Protein AF-0000000084940002 (afdb_homodimer)

Sequence (416 aa):
MPELHRWSTPKKPLNYFAPQYDISVWQDDVSEQLTDDLLNIVLEKEKEGVFDNHQWEHYNVFSWNYKVIDTFKEIIKVSYHEFCKQLDITPQENVSIRGWVYPQKYPMNIGRHTHAMHENSFLSGSLYLTTHLTCTDYDIPYVGEIGFQTKKGKMTLFPSCLPHKVNGIRDFDPDRYVIAWDMITETGMNFFRLKGSENDPLNLVVDLMPELHRWSTPKKPLNYFAPQYDISVWQDDVSEQLTDDLLNIVLEKEKEGVFDNHQWEHYNVFSWNYKVIDTFKEIIKVSYHEFCKQLDITPQENVSIRGWVYPQKYPMNIGRHTHAMHENSFLSGSLYLTTHLTCTDYDIPYVGEIGFQTKKGKMTLFPSCLPHKVNGIRDFDPDRYVIAWDMITETGMNFFRLKGSENDPLNLVVDL

Secondary structure (DSSP, 8-state):
--EEEEEE--S--SSTTS---EEEEEEEE--HHHHHHHHHHHHHHHHTTS--TT--TT--GGGS--HHHHHHHHHHHHHHHHHHHHTT----S-EEEEEEEEEE-TT--EEEE-S--STT--EEEEEESS--S-EEEEEETTTEEEEEE--TTEEEEEETT--EEEPPPPTTSPPEEEEEEEEEEHHHHHHHHHH--TT-GGGG-EE-/--EEEEEE--SPPSSTTS---EEEEEEEE--HHHHHHHHHHHHHHHHTTS--TT--TT--GGGS--HHHHHHHHHHHHHHHHHHHHTT----S-EEEEEEEEEE-TT--EEEE-S--STT--EEEEEESS--S-EEEEEETTTEEEEEE--TTEEEEEETTS-EEEPPPPTTSPPEEEEEEEEEEHHHHHHHHHH--TT-GGGG-EE-

Organism: NCBI:txid444859

Structure (mmCIF, N/CA/C/O backbone):
data_AF-0000000084940002-model_v1
#
loop_
_entity.id
_entity.type
_entity.pdbx_description
1 polymer 'DNA endonuclease V'
#
loop_
_atom_site.group_PDB
_atom_site.id
_atom_site.type_symbol
_atom_site.label_atom_id
_atom_site.label_alt_id
_atom_site.label_comp_id
_atom_site.label_asym_id
_atom_site.label_entity_id
_atom_site.label_seq_id
_atom_site.pdbx_PDB_ins_code
_atom_site.Cartn_x
_atom_site.Cartn_y
_atom_site.Cartn_z
_atom_site.occupancy
_atom_site.B_iso_or_equiv
_atom_site.auth_seq_id
_atom_site.auth_comp_id
_atom_site.auth_asym_id
_atom_site.auth_atom_id
_atom_site.pdbx_PDB_model_num
ATOM 1 N N . MET A 1 1 ? 6.816 -26.562 7.168 1 80.62 1 MET A N 1
ATOM 2 C CA . MET A 1 1 ? 5.457 -26.359 7.668 1 80.62 1 MET A CA 1
ATOM 3 C C . MET A 1 1 ? 4.832 -25.109 7.062 1 80.62 1 MET A C 1
ATOM 5 O O . MET A 1 1 ? 5.523 -24.125 6.82 1 80.62 1 MET A O 1
ATOM 9 N N . PRO A 1 2 ? 3.568 -25.25 6.645 1 92.62 2 PRO A N 1
ATOM 10 C CA . PRO A 1 2 ? 2.877 -24.078 6.082 1 92.62 2 PRO A CA 1
ATOM 11 C C . PRO A 1 2 ? 2.84 -22.906 7.043 1 92.62 2 PRO A C 1
ATOM 13 O O . PRO A 1 2 ? 2.854 -23.094 8.258 1 92.62 2 PRO A O 1
ATOM 16 N N . GLU A 1 3 ? 2.889 -21.75 6.547 1 95.44 3 GLU A N 1
ATOM 17 C CA . GLU A 1 3 ? 2.926 -20.516 7.344 1 95.44 3 GLU A CA 1
ATOM 18 C C . GLU A 1 3 ? 1.943 -19.484 6.809 1 95.44 3 GLU A C 1
ATOM 20 O O . GLU A 1 3 ? 1.935 -19.188 5.609 1 95.44 3 GLU A O 1
ATOM 25 N N . LEU A 1 4 ? 1.123 -19.062 7.734 1 97.69 4 LEU A N 1
ATOM 26 C CA . LEU A 1 4 ? 0.24 -17.938 7.422 1 97.69 4 LEU A CA 1
ATOM 27 C C . LEU A 1 4 ? 0.899 -16.609 7.777 1 97.69 4 LEU A C 1
ATOM 29 O O . LEU A 1 4 ? 1.354 -16.422 8.906 1 97.69 4 LEU A O 1
ATOM 33 N N . HIS A 1 5 ? 1.08 -15.742 6.855 1 97.25 5 HIS A N 1
ATOM 34 C CA . HIS A 1 5 ? 1.474 -14.352 7.074 1 97.25 5 HIS A CA 1
ATOM 35 C C . HIS A 1 5 ? 0.285 -13.414 6.91 1 97.25 5 HIS A C 1
ATOM 37 O O . HIS A 1 5 ? -0.294 -13.32 5.828 1 97.25 5 HIS A O 1
ATOM 43 N N . ARG A 1 6 ? -0.102 -12.789 7.969 1 95.06 6 ARG A N 1
ATOM 44 C CA . ARG A 1 6 ? -1.286 -11.938 7.918 1 95.06 6 ARG A CA 1
ATOM 45 C C . ARG A 1 6 ? -0.981 -10.547 8.461 1 95.06 6 ARG A C 1
ATOM 47 O O . ARG A 1 6 ? -0.351 -10.398 9.508 1 95.06 6 ARG A O 1
ATOM 54 N N . TRP A 1 7 ? -1.345 -9.547 7.715 1 93.31 7 TRP A N 1
ATOM 55 C CA . TRP A 1 7 ? -1.316 -8.141 8.102 1 93.31 7 TRP A CA 1
ATOM 56 C C . TRP A 1 7 ? -2.719 -7.539 8.078 1 93.31 7 TRP A C 1
ATOM 58 O O . TRP A 1 7 ? -3.383 -7.543 7.035 1 93.31 7 TRP A O 1
ATOM 68 N N . SER A 1 8 ? -3.205 -7.121 9.273 1 89.12 8 SER A N 1
ATOM 69 C CA . SER A 1 8 ? -4.578 -6.629 9.297 1 89.12 8 SER A CA 1
ATOM 70 C C . SER A 1 8 ? -4.766 -5.57 10.375 1 89.12 8 SER A C 1
ATOM 72 O O . SER A 1 8 ? -3.945 -5.449 11.289 1 89.12 8 SER A O 1
ATOM 74 N N . THR A 1 9 ? -5.734 -4.699 10.102 1 84 9 THR A N 1
ATOM 75 C CA . THR A 1 9 ? -6.164 -3.773 11.148 1 84 9 THR A CA 1
ATOM 76 C C . THR A 1 9 ? -7.168 -4.441 12.086 1 84 9 THR A C 1
ATOM 78 O O . THR A 1 9 ? -7.91 -5.332 11.672 1 84 9 THR A O 1
ATOM 81 N N . PRO A 1 10 ? -6.871 -4.324 13.43 1 67.62 10 PRO A N 1
ATOM 82 C CA . PRO A 1 10 ? -7.797 -4.984 14.352 1 67.62 10 PRO A CA 1
ATOM 83 C C . PRO A 1 10 ? -9.258 -4.633 14.078 1 67.62 10 PRO A C 1
ATOM 85 O O . PRO A 1 10 ? -10.016 -5.469 13.586 1 67.62 10 PRO A O 1
ATOM 88 N N . LYS A 1 11 ? -9.859 -3.652 14.922 1 65.25 11 LYS A N 1
ATOM 89 C CA . LYS A 1 11 ? -11.242 -3.252 15.164 1 65.25 11 LYS A CA 1
ATOM 90 C C . LYS A 1 11 ? -11.875 -2.691 13.898 1 65.25 11 LYS A C 1
ATOM 92 O O . LYS A 1 11 ? -11.18 -2.355 12.938 1 65.25 11 LYS A O 1
ATOM 97 N N . LYS A 1 12 ? -13.133 -2.639 13.812 1 77.81 12 LYS A N 1
ATOM 98 C CA . LYS A 1 12 ? -13.945 -1.899 12.852 1 77.81 12 LYS A CA 1
ATOM 99 C C . LYS A 1 12 ? -13.578 -0.418 12.844 1 77.81 12 LYS A C 1
ATOM 101 O O . LYS A 1 12 ? -13.43 0.194 13.906 1 77.81 12 LYS A O 1
ATOM 106 N N . PRO A 1 13 ? -13.203 0.033 11.672 1 81.69 13 PRO A N 1
ATOM 107 C CA . PRO A 1 13 ? -12.945 1.475 11.633 1 81.69 13 PRO A CA 1
ATOM 108 C C . PRO A 1 13 ? -14 2.287 12.375 1 81.69 13 PRO A C 1
ATOM 110 O O . PRO A 1 13 ? -15.188 1.956 12.32 1 81.69 13 PRO A O 1
ATOM 113 N N . LEU A 1 14 ? -13.508 3.176 13.164 1 86.19 14 LEU A N 1
ATOM 114 C CA . LEU A 1 14 ? -14.43 3.986 13.953 1 86.19 14 LEU A CA 1
ATOM 115 C C . LEU A 1 14 ? -14.812 5.258 13.203 1 86.19 14 LEU A C 1
ATOM 117 O O . LEU A 1 14 ? -15.711 5.988 13.625 1 86.19 14 LEU A O 1
ATOM 121 N N . ASN A 1 15 ? -14.148 5.555 12.195 1 90.12 15 ASN A N 1
ATOM 122 C CA . ASN A 1 15 ? -14.492 6.656 11.297 1 90.12 15 ASN A CA 1
ATOM 123 C C . ASN A 1 15 ? -14.055 6.363 9.867 1 90.12 15 ASN A C 1
ATOM 125 O O . ASN A 1 15 ? -13.383 5.367 9.609 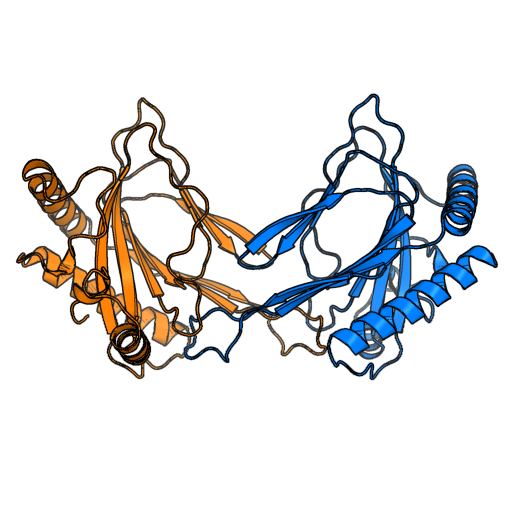1 90.12 15 ASN A O 1
ATOM 129 N N . TYR A 1 16 ? -14.461 7.227 8.93 1 90.62 16 TYR A N 1
ATOM 130 C CA . TYR A 1 16 ? -14.25 7.016 7.5 1 90.62 16 TYR A CA 1
ATOM 131 C C . TYR A 1 16 ? -12.758 6.957 7.172 1 90.62 16 TYR A C 1
ATOM 133 O O . TYR A 1 16 ? -12.344 6.219 6.273 1 90.62 16 TYR A O 1
ATOM 141 N N . PHE A 1 17 ? -11.938 7.684 7.871 1 94 17 PHE A N 1
ATOM 142 C CA . PHE A 1 17 ? -10.547 7.871 7.477 1 94 17 PHE A CA 1
ATOM 143 C C . PHE A 1 17 ? -9.648 6.875 8.188 1 94 17 PHE A C 1
ATOM 145 O O . PHE A 1 17 ? -8.438 6.844 7.949 1 94 17 PHE A O 1
ATOM 152 N N . ALA A 1 18 ? -10.195 6.051 9.062 1 91.75 18 ALA A N 1
ATOM 153 C CA . ALA A 1 18 ? -9.422 5.023 9.75 1 91.75 18 ALA A CA 1
ATOM 154 C C . ALA A 1 18 ? -9.008 3.912 8.781 1 91.75 18 ALA A C 1
ATOM 156 O O . ALA A 1 18 ? -9.719 3.621 7.82 1 91.75 18 ALA A O 1
ATOM 157 N N . PRO A 1 19 ? -7.863 3.334 9.023 1 88.69 19 PRO A N 1
ATOM 158 C CA . PRO A 1 19 ? -7.387 2.291 8.109 1 88.69 19 PRO A CA 1
ATOM 159 C C . PRO A 1 19 ? -8.242 1.025 8.164 1 88.69 19 PRO A C 1
ATOM 161 O O . PRO A 1 19 ? -8.719 0.645 9.234 1 88.69 19 PRO A O 1
ATOM 164 N N . GLN A 1 20 ? -8.438 0.466 7.023 1 86.75 20 GLN A N 1
ATOM 165 C CA . GLN A 1 20 ? -9.078 -0.838 6.926 1 86.75 20 GLN A CA 1
ATOM 166 C C . GLN A 1 20 ? -8.391 -1.717 5.887 1 86.75 20 GLN A C 1
ATOM 168 O O . GLN A 1 20 ? -8.391 -1.396 4.695 1 86.75 20 GLN A O 1
ATOM 173 N N . TYR A 1 21 ? -7.734 -2.797 6.348 1 87.12 21 TYR A N 1
ATOM 174 C CA . TYR A 1 21 ? -7.129 -3.76 5.438 1 87.12 21 TYR A CA 1
ATOM 175 C C . TYR A 1 21 ? -6.965 -5.121 6.109 1 87.12 21 TYR A C 1
ATOM 177 O O . TYR A 1 21 ? -6.938 -5.211 7.34 1 87.12 21 TYR A O 1
ATOM 185 N N . ASP A 1 22 ? -7.02 -6.113 5.367 1 91.5 22 ASP A N 1
ATOM 186 C CA . ASP A 1 22 ? -6.789 -7.496 5.781 1 91.5 22 ASP A CA 1
ATOM 187 C C . ASP A 1 22 ? -6.16 -8.305 4.652 1 91.5 22 ASP A C 1
ATOM 189 O O . ASP A 1 22 ? -6.863 -8.797 3.764 1 91.5 22 ASP A O 1
ATOM 193 N N . ILE A 1 23 ? -4.785 -8.461 4.703 1 94.94 23 ILE A N 1
ATOM 194 C CA . ILE A 1 23 ? -4.051 -9.164 3.654 1 94.94 23 ILE A CA 1
ATOM 195 C C . ILE A 1 23 ? -3.398 -10.414 4.23 1 94.94 23 ILE A C 1
ATOM 197 O O . ILE A 1 23 ? -2.725 -10.359 5.262 1 94.94 23 ILE A O 1
ATOM 201 N N . SER A 1 24 ? -3.646 -11.461 3.568 1 96.69 24 SER A N 1
ATOM 202 C CA . SER A 1 24 ? -3.055 -12.727 4.008 1 96.69 24 SER A CA 1
ATOM 203 C C . SER A 1 24 ? -2.311 -13.414 2.867 1 96.69 24 SER A C 1
ATOM 205 O O . SER A 1 24 ? -2.775 -13.414 1.725 1 96.69 24 SER A O 1
ATOM 207 N N . VAL A 1 25 ? -1.155 -13.938 3.195 1 97.88 25 VAL A N 1
ATOM 208 C CA . VAL A 1 25 ? -0.322 -14.727 2.293 1 97.88 25 VAL A CA 1
ATOM 209 C C . VAL A 1 25 ? -0.011 -16.078 2.928 1 97.88 25 VAL A C 1
ATOM 211 O O . VAL A 1 25 ? 0.253 -16.156 4.129 1 97.88 25 VAL A O 1
ATOM 214 N N . TRP A 1 26 ? -0.082 -17.094 2.123 1 98.31 26 TRP A N 1
ATOM 215 C CA . TRP A 1 26 ? 0.134 -18.453 2.59 1 98.31 26 TRP A CA 1
ATOM 216 C C . TRP A 1 26 ? 1.375 -19.062 1.943 1 98.31 26 TRP A C 1
ATOM 218 O O . TRP A 1 26 ? 1.506 -19.062 0.718 1 98.31 26 TRP A O 1
ATOM 228 N N . GLN A 1 27 ? 2.285 -19.531 2.809 1 97.94 27 GLN A N 1
ATOM 229 C CA . GLN A 1 27 ? 3.457 -20.219 2.285 1 97.94 27 GLN A CA 1
ATOM 230 C C . GLN A 1 27 ? 3.449 -21.688 2.688 1 97.94 27 GLN A C 1
ATOM 232 O O . GLN A 1 27 ? 3.066 -22.031 3.811 1 97.94 27 GLN A O 1
ATOM 237 N N . ASP A 1 28 ? 3.758 -22.438 1.758 1 97.88 28 ASP A N 1
ATOM 238 C CA . ASP A 1 28 ? 3.844 -23.875 1.951 1 97.88 28 ASP A CA 1
ATOM 239 C C . ASP A 1 28 ? 5.086 -24.453 1.27 1 97.88 28 ASP A C 1
ATOM 241 O O . ASP A 1 28 ? 5.777 -23.75 0.537 1 97.88 28 ASP A O 1
ATOM 245 N N . ASP A 1 29 ? 5.387 -25.766 1.611 1 97.56 29 ASP A N 1
ATOM 246 C CA . ASP A 1 29 ? 6.543 -26.438 1.038 1 97.56 29 ASP A CA 1
ATOM 247 C C . ASP A 1 29 ? 6.117 -27.609 0.152 1 97.56 29 ASP A C 1
ATOM 249 O O . ASP A 1 29 ? 5.258 -28.406 0.54 1 97.56 29 ASP A O 1
ATOM 253 N N . VAL A 1 30 ? 6.637 -27.562 -1.012 1 97.94 30 VAL A N 1
ATOM 254 C CA . VAL A 1 30 ? 6.508 -28.703 -1.907 1 97.94 30 VAL A CA 1
ATOM 255 C C . VAL A 1 30 ? 7.781 -29.547 -1.856 1 97.94 30 VAL A C 1
ATOM 257 O O . VAL A 1 30 ? 8.891 -29 -1.764 1 97.94 30 VAL A O 1
ATOM 260 N N . SER A 1 31 ? 7.648 -30.828 -1.935 1 97.56 31 SER A N 1
ATOM 261 C CA . SER A 1 31 ? 8.789 -31.734 -1.766 1 97.56 31 SER A CA 1
ATOM 262 C C . SER A 1 31 ? 9.859 -31.469 -2.818 1 97.56 31 SER A C 1
ATOM 264 O O . SER A 1 31 ? 9.547 -31.062 -3.939 1 97.56 31 SER A O 1
ATOM 266 N N . GLU A 1 32 ? 11.078 -31.797 -2.428 1 97 32 GLU A N 1
ATOM 267 C CA . GLU A 1 32 ? 12.203 -31.625 -3.334 1 97 32 GLU A CA 1
ATOM 268 C C . GLU A 1 32 ? 12.047 -32.5 -4.586 1 97 32 GLU A C 1
ATOM 270 O O . GLU A 1 32 ? 12.305 -32.031 -5.699 1 97 32 GLU A O 1
ATOM 275 N N . GLN A 1 33 ? 11.656 -33.656 -4.387 1 98.06 33 GLN A N 1
ATOM 276 C CA . GLN A 1 33 ? 11.5 -34.562 -5.508 1 98.06 33 GLN A CA 1
ATOM 277 C C . GLN A 1 33 ? 10.469 -34.062 -6.508 1 98.06 33 GLN A C 1
ATOM 279 O O . GLN A 1 33 ? 10.719 -34.031 -7.715 1 98.06 33 GLN A O 1
ATOM 284 N N . LEU A 1 34 ? 9.352 -33.656 -6 1 98.31 34 LEU A N 1
ATOM 285 C CA . LEU A 1 34 ? 8.32 -33.156 -6.887 1 98.31 34 LEU A CA 1
ATOM 286 C C . LEU A 1 34 ? 8.812 -31.906 -7.621 1 98.31 34 LEU A C 1
ATOM 288 O O . LEU A 1 34 ? 8.562 -31.75 -8.812 1 98.31 34 LEU A O 1
ATOM 292 N N . THR A 1 35 ? 9.477 -31.062 -6.918 1 98.5 35 THR A N 1
ATOM 293 C CA . THR A 1 35 ? 9.977 -29.828 -7.512 1 98.5 35 THR A CA 1
ATOM 294 C C . THR A 1 35 ? 11 -30.141 -8.602 1 98.5 35 THR A C 1
ATOM 296 O O . THR A 1 35 ? 11 -29.484 -9.656 1 98.5 35 THR A O 1
ATOM 299 N N . ASP A 1 36 ? 11.797 -31.125 -8.398 1 98.5 36 ASP A N 1
ATOM 300 C CA . ASP A 1 36 ? 12.758 -31.547 -9.406 1 98.5 36 ASP A CA 1
ATOM 301 C C . ASP A 1 36 ? 12.047 -32.094 -10.641 1 98.5 36 ASP A C 1
ATOM 303 O O . ASP A 1 36 ? 12.438 -31.797 -11.773 1 98.5 36 ASP A O 1
ATOM 307 N N . ASP A 1 37 ? 11.086 -32.875 -10.375 1 98.75 37 ASP A N 1
ATOM 308 C CA . ASP A 1 37 ? 10.328 -33.469 -11.484 1 98.75 37 ASP A CA 1
ATOM 309 C C . ASP A 1 37 ? 9.656 -32.375 -12.312 1 98.75 37 ASP A C 1
ATOM 311 O O . ASP A 1 37 ? 9.641 -32.438 -13.539 1 98.75 37 ASP A O 1
ATOM 315 N N . LEU A 1 38 ? 9.109 -31.391 -11.656 1 98.75 38 LEU A N 1
ATOM 316 C CA . LEU A 1 38 ? 8.477 -30.266 -12.344 1 98.75 38 LEU A CA 1
ATOM 317 C C . LEU A 1 38 ? 9.5 -29.5 -13.172 1 98.75 38 LEU A C 1
ATOM 319 O O . LEU A 1 38 ? 9.227 -29.125 -14.32 1 98.75 38 LEU A O 1
ATOM 323 N N . LEU A 1 39 ? 10.641 -29.281 -12.602 1 98.38 39 LEU A N 1
ATOM 324 C CA . LEU A 1 39 ? 11.695 -28.562 -13.32 1 98.38 39 LEU A CA 1
ATOM 325 C C . LEU A 1 39 ? 12.094 -29.312 -14.586 1 98.38 39 LEU A C 1
ATOM 327 O O . LEU A 1 39 ? 12.281 -28.703 -15.641 1 98.38 39 LEU A O 1
ATOM 331 N N . ASN A 1 40 ? 12.203 -30.594 -14.5 1 98.38 40 ASN A N 1
ATOM 332 C CA . ASN A 1 40 ? 12.555 -31.406 -15.664 1 98.38 40 ASN A CA 1
ATOM 333 C C . ASN A 1 40 ? 11.523 -31.25 -16.781 1 98.38 40 ASN A C 1
ATOM 335 O O . ASN A 1 40 ? 11.891 -31.109 -17.953 1 98.38 40 ASN A O 1
ATOM 339 N N . ILE A 1 41 ? 10.305 -31.266 -16.406 1 98.19 41 ILE A N 1
ATOM 340 C CA . ILE A 1 41 ? 9.234 -31.094 -17.391 1 98.19 41 ILE A CA 1
ATOM 341 C C . ILE A 1 41 ? 9.312 -29.703 -18 1 98.19 41 ILE A C 1
ATOM 343 O O . ILE A 1 41 ? 9.195 -29.562 -19.219 1 98.19 41 ILE A O 1
ATOM 347 N N . VAL A 1 42 ? 9.539 -28.688 -17.188 1 97.19 42 VAL A N 1
ATOM 348 C CA . VAL A 1 42 ? 9.625 -27.297 -17.641 1 97.19 42 VAL A CA 1
ATOM 349 C C . VAL A 1 42 ? 10.773 -27.156 -18.641 1 97.19 42 VAL A C 1
ATOM 351 O O . VAL A 1 42 ? 10.609 -26.531 -19.688 1 97.19 42 VAL A O 1
ATOM 354 N N . LEU A 1 43 ? 11.867 -27.781 -18.359 1 96.06 43 LEU A N 1
ATOM 355 C CA . LEU A 1 43 ? 13.031 -27.703 -19.25 1 96.06 43 LEU A CA 1
ATOM 356 C C . LEU A 1 43 ? 12.758 -28.422 -20.562 1 96.06 43 LEU A C 1
ATOM 358 O O . LEU A 1 43 ? 13.18 -27.953 -21.625 1 96.06 43 LEU A O 1
ATOM 362 N N . GLU A 1 44 ? 12.086 -29.484 -20.453 1 96.5 44 GLU A N 1
ATOM 363 C CA . GLU A 1 44 ? 11.68 -30.203 -21.672 1 96.5 44 GLU A CA 1
ATOM 364 C C . GLU A 1 44 ? 10.773 -29.344 -22.547 1 96.5 44 GLU A C 1
ATOM 366 O O . GLU A 1 44 ? 10.984 -29.25 -23.75 1 96.5 44 GLU A O 1
ATOM 371 N N . LYS A 1 45 ? 9.781 -28.719 -21.906 1 95.5 45 LYS A N 1
ATOM 372 C CA . LYS A 1 45 ? 8.828 -27.891 -22.641 1 95.5 45 LYS A CA 1
ATOM 373 C C . LYS A 1 45 ? 9.516 -26.656 -23.203 1 95.5 45 LYS A C 1
ATOM 375 O O . LYS A 1 45 ? 9.141 -26.172 -24.281 1 95.5 45 LYS A O 1
ATOM 380 N N . GLU A 1 46 ? 10.508 -26.156 -22.516 1 93.5 46 GLU A N 1
ATOM 381 C CA . GLU A 1 46 ? 11.289 -25.031 -23.047 1 93.5 46 GLU A CA 1
ATOM 382 C C . GLU A 1 46 ? 12.031 -25.438 -24.312 1 93.5 46 GLU A C 1
ATOM 384 O O . GLU A 1 46 ? 12.039 -24.688 -25.297 1 93.5 46 GLU A O 1
ATOM 389 N N . LYS A 1 47 ? 12.594 -26.562 -24.344 1 93.06 47 LYS A N 1
ATOM 390 C CA . LYS A 1 47 ? 13.312 -27.078 -25.5 1 93.06 47 LYS A CA 1
ATOM 391 C C . LYS A 1 47 ? 12.383 -27.281 -26.688 1 93.06 47 LYS A C 1
ATOM 393 O O . LYS A 1 47 ? 12.773 -27.062 -27.828 1 93.06 47 LYS A O 1
ATOM 398 N N . GLU A 1 48 ? 11.156 -27.625 -26.359 1 92.69 48 GLU A N 1
ATOM 399 C CA . GLU A 1 48 ? 10.156 -27.828 -27.391 1 92.69 48 GLU A CA 1
ATOM 400 C C . GLU A 1 48 ? 9.633 -26.516 -27.938 1 92.69 48 GLU A C 1
ATOM 402 O O . GLU A 1 48 ? 8.891 -26.484 -28.922 1 92.69 48 GLU A O 1
ATOM 407 N N . GLY A 1 49 ? 9.922 -25.438 -27.25 1 90.56 49 GLY A N 1
ATOM 408 C CA . GLY A 1 49 ? 9.492 -24.125 -27.703 1 90.56 49 GLY A CA 1
ATOM 409 C C . GLY A 1 49 ? 8.078 -23.781 -27.297 1 90.56 49 GLY A C 1
ATOM 410 O O . GLY A 1 49 ? 7.41 -22.984 -27.969 1 90.56 49 GLY A O 1
ATOM 411 N N . VAL A 1 50 ? 7.562 -24.438 -26.297 1 88.12 50 VAL A N 1
ATOM 412 C CA . VAL A 1 50 ? 6.203 -24.188 -25.844 1 88.12 50 VAL A CA 1
ATOM 413 C C . VAL A 1 50 ? 6.098 -22.75 -25.297 1 88.12 50 VAL A C 1
ATOM 415 O O . VAL A 1 50 ? 5.051 -22.109 -25.438 1 88.12 50 VAL A O 1
ATOM 418 N N . PHE A 1 51 ? 7.16 -22.25 -24.641 1 86.19 51 PHE A N 1
ATOM 419 C CA . PHE A 1 51 ? 7.227 -20.891 -24.141 1 86.19 51 PHE A CA 1
ATOM 420 C C . PHE A 1 51 ? 8.633 -20.312 -24.312 1 86.19 51 PHE A C 1
ATOM 422 O O . PHE A 1 51 ? 9.586 -21.062 -24.547 1 86.19 51 PHE A O 1
ATOM 429 N N . ASP A 1 52 ? 8.547 -18.969 -24.438 1 77.62 52 ASP A N 1
ATOM 430 C CA . ASP A 1 52 ? 9.797 -18.219 -24.375 1 77.62 52 ASP A CA 1
ATOM 431 C C . ASP A 1 52 ? 9.742 -17.156 -23.297 1 77.62 52 ASP A C 1
ATOM 433 O O . ASP A 1 52 ? 8.867 -17.188 -22.422 1 77.62 52 ASP A O 1
ATOM 437 N N . ASN A 1 53 ? 10.703 -16.297 -23.312 1 69.81 53 ASN A N 1
ATOM 438 C CA . ASN A 1 53 ? 10.883 -15.352 -22.234 1 69.81 53 ASN A CA 1
ATOM 439 C C . ASN A 1 53 ? 9.695 -14.406 -22.109 1 69.81 53 ASN A C 1
ATOM 441 O O . ASN A 1 53 ? 9.5 -13.773 -21.062 1 69.81 53 ASN A O 1
ATOM 445 N N . HIS A 1 54 ? 8.789 -14.523 -23.078 1 68.06 54 HIS A N 1
ATOM 446 C CA . HIS A 1 54 ? 7.758 -13.5 -23.031 1 68.06 54 HIS A CA 1
ATOM 447 C C . HIS A 1 54 ? 6.375 -14.094 -23.266 1 68.06 54 HIS A C 1
ATOM 449 O O . HIS A 1 54 ? 5.367 -13.383 -23.203 1 68.06 54 HIS A O 1
ATOM 455 N N . GLN A 1 55 ? 6.402 -15.367 -23.453 1 72 55 GLN A N 1
ATOM 456 C CA . GLN A 1 55 ? 5.117 -15.93 -23.859 1 72 55 GLN A CA 1
ATOM 457 C C . GLN A 1 55 ? 4.484 -16.719 -22.719 1 72 55 GLN A C 1
ATOM 459 O O . GLN A 1 55 ? 4.898 -17.859 -22.438 1 72 55 GLN A O 1
ATOM 464 N N . TRP A 1 56 ? 3.559 -16.062 -22.062 1 80 56 TRP A N 1
ATOM 465 C CA . TRP A 1 56 ? 2.906 -16.75 -20.953 1 80 56 TRP A CA 1
ATOM 466 C C . TRP A 1 56 ? 1.422 -16.953 -21.234 1 80 56 TRP A C 1
ATOM 468 O O . TRP A 1 56 ? 0.762 -17.75 -20.578 1 80 56 TRP A O 1
ATOM 478 N N . GLU A 1 57 ? 0.967 -16.406 -22.312 1 81.38 57 GLU A N 1
ATOM 479 C CA . GLU A 1 57 ? -0.481 -16.297 -22.453 1 81.38 57 GLU A CA 1
ATOM 480 C C . GLU A 1 57 ? -1.043 -17.438 -23.297 1 81.38 57 GLU A C 1
ATOM 482 O O . GLU A 1 57 ? -2.25 -17.688 -23.281 1 81.38 57 GLU A O 1
ATOM 487 N N . HIS A 1 58 ? -0.185 -18.266 -23.875 1 86.25 58 HIS A N 1
ATOM 488 C CA . HIS A 1 58 ? -0.71 -19.141 -24.922 1 86.25 58 HIS A CA 1
ATOM 489 C C . HIS A 1 58 ? -0.759 -20.594 -24.469 1 86.25 58 HIS A C 1
ATOM 491 O O . HIS A 1 58 ? -0.995 -21.5 -25.266 1 86.25 58 HIS A O 1
ATOM 497 N N . TYR A 1 59 ? -0.505 -20.781 -23.266 1 92.44 59 TYR A N 1
ATOM 498 C CA . TYR A 1 59 ? -0.564 -22.141 -22.75 1 92.44 59 TYR A CA 1
ATOM 499 C C . TYR A 1 59 ? -0.966 -22.141 -21.281 1 92.44 59 TYR A C 1
ATOM 501 O O . TYR A 1 59 ? -1.174 -21.078 -20.688 1 92.44 59 TYR A O 1
ATOM 509 N N . ASN A 1 60 ? -1.165 -23.359 -20.766 1 96.44 60 ASN A N 1
ATOM 510 C CA . ASN A 1 60 ? -1.437 -23.625 -19.359 1 96.44 60 ASN A CA 1
ATOM 511 C C . ASN A 1 60 ? -0.651 -24.828 -18.844 1 96.44 60 ASN A C 1
ATOM 513 O O . ASN A 1 60 ? -0.88 -25.953 -19.297 1 96.44 60 ASN A O 1
ATOM 517 N N . VAL A 1 61 ? 0.215 -24.562 -17.922 1 97.38 61 VAL A N 1
ATOM 518 C CA . VAL A 1 61 ? 1.061 -25.609 -17.375 1 97.38 61 VAL A CA 1
ATOM 519 C C . VAL A 1 61 ? 0.19 -26.75 -16.844 1 97.38 61 VAL A C 1
ATOM 521 O O . VAL A 1 61 ? 0.55 -27.922 -16.953 1 97.38 61 VAL A O 1
ATOM 524 N N . PHE A 1 62 ? -0.953 -26.438 -16.391 1 98.12 62 PHE A N 1
ATOM 525 C CA . PHE A 1 62 ? -1.793 -27.422 -15.719 1 98.12 62 PHE A CA 1
ATOM 526 C C . PHE A 1 62 ? -2.584 -28.25 -16.734 1 98.12 62 PHE A C 1
ATOM 528 O O . PHE A 1 62 ? -3.307 -29.172 -16.344 1 98.12 62 PHE A O 1
ATOM 535 N N . SER A 1 63 ? -2.414 -27.938 -17.969 1 96.31 63 SER A N 1
ATOM 536 C CA . SER A 1 63 ? -3.041 -28.734 -19.016 1 96.31 63 SER A CA 1
ATOM 537 C C . SER A 1 63 ? -2.066 -29.75 -19.594 1 96.31 63 SER A C 1
ATOM 539 O O . SER A 1 63 ? -2.445 -30.562 -20.438 1 96.31 63 SER A O 1
ATOM 541 N N . TRP A 1 64 ? -0.793 -29.625 -19.219 1 96.5 64 TRP A N 1
ATOM 542 C CA . TRP A 1 64 ? 0.179 -30.609 -19.703 1 96.5 64 TRP A CA 1
ATOM 543 C C . TRP A 1 64 ? -0.121 -31.984 -19.125 1 96.5 64 TRP A C 1
ATOM 545 O O . TRP A 1 64 ? -0.398 -32.125 -17.938 1 96.5 64 TRP A O 1
ATOM 555 N N . ASN A 1 65 ? -0.054 -32.969 -19.969 1 95.69 65 ASN A N 1
ATOM 556 C CA . ASN A 1 65 ? -0.473 -34.344 -19.594 1 95.69 65 ASN A CA 1
ATOM 557 C C . ASN A 1 65 ? 0.656 -35.094 -18.922 1 95.69 65 ASN A C 1
ATOM 559 O O . ASN A 1 65 ? 1.208 -36.031 -19.5 1 95.69 65 ASN A O 1
ATOM 563 N N . TYR A 1 66 ? 0.976 -34.75 -17.656 1 97.62 66 TYR A N 1
ATOM 564 C CA . TYR A 1 66 ? 1.943 -35.438 -16.797 1 97.62 66 TYR A CA 1
ATOM 565 C C . TYR A 1 66 ? 1.349 -35.75 -15.43 1 97.62 66 TYR A C 1
ATOM 567 O O . TYR A 1 66 ? 0.666 -34.906 -14.844 1 97.62 66 TYR A O 1
ATOM 575 N N . LYS A 1 67 ? 1.633 -36.906 -14.906 1 98 67 LYS A N 1
ATOM 576 C CA . LYS A 1 67 ? 1.19 -37.25 -13.562 1 98 67 LYS A CA 1
ATOM 577 C C . LYS A 1 67 ? 1.741 -36.281 -12.523 1 98 67 LYS A C 1
ATOM 579 O O . LYS A 1 67 ? 1.062 -35.969 -11.547 1 98 67 LYS A O 1
ATOM 584 N N . VAL A 1 68 ? 2.953 -35.844 -12.719 1 98.31 68 VAL A N 1
ATOM 585 C CA . VAL A 1 68 ? 3.625 -34.906 -11.828 1 98.31 68 VAL A CA 1
ATOM 586 C C . VAL A 1 68 ? 2.818 -33.625 -11.727 1 98.31 68 VAL A C 1
ATOM 588 O O . VAL A 1 68 ? 2.682 -33.031 -10.648 1 98.31 68 VAL A O 1
ATOM 591 N N . ILE A 1 69 ? 2.266 -33.188 -12.836 1 98.31 69 ILE A N 1
ATOM 592 C CA . ILE A 1 69 ? 1.476 -31.953 -12.883 1 98.31 69 ILE A CA 1
ATOM 593 C C . ILE A 1 69 ? 0.16 -32.156 -12.141 1 98.31 69 ILE A C 1
ATOM 595 O O . ILE A 1 69 ? -0.286 -31.266 -11.398 1 98.31 69 ILE A O 1
ATOM 599 N N . ASP A 1 70 ? -0.425 -33.281 -12.281 1 98.06 70 ASP A N 1
ATOM 600 C CA . ASP A 1 70 ? -1.648 -33.625 -11.555 1 98.06 70 ASP A CA 1
ATOM 601 C C . ASP A 1 70 ? -1.405 -33.625 -10.047 1 98.06 70 ASP A C 1
ATOM 603 O O . ASP A 1 70 ? -2.23 -33.094 -9.281 1 98.06 70 ASP A O 1
ATOM 607 N N . THR A 1 71 ? -0.325 -34.188 -9.688 1 98.56 71 THR A N 1
ATOM 608 C CA . THR A 1 71 ? 0.041 -34.219 -8.273 1 98.56 71 THR A CA 1
ATOM 609 C C . THR A 1 71 ? 0.226 -32.812 -7.734 1 98.56 71 THR A C 1
ATOM 611 O O . THR A 1 71 ? -0.236 -32.5 -6.637 1 98.56 71 THR A O 1
ATOM 614 N N . PHE A 1 72 ? 0.91 -32 -8.5 1 98.69 72 PHE A N 1
ATOM 615 C CA . PHE A 1 72 ? 1.146 -30.625 -8.094 1 98.69 72 PHE A CA 1
ATOM 616 C C . PHE A 1 72 ? -0.17 -29.859 -7.957 1 98.69 72 PHE A C 1
ATOM 618 O O . PHE A 1 72 ? -0.374 -29.141 -6.98 1 98.69 72 PHE A O 1
ATOM 625 N N . LYS A 1 73 ? -1.061 -30.031 -8.891 1 98.38 73 LYS A N 1
ATOM 626 C CA . LYS A 1 73 ? -2.379 -29.406 -8.836 1 98.38 73 LYS A CA 1
ATOM 627 C C . LYS A 1 73 ? -3.123 -29.812 -7.562 1 98.38 73 LYS A C 1
ATOM 629 O O . LYS A 1 73 ? -3.773 -28.969 -6.93 1 98.38 73 LYS A O 1
ATOM 634 N N . GLU A 1 74 ? -3.014 -31.047 -7.219 1 98.31 74 GLU A N 1
ATOM 635 C CA . GLU A 1 74 ? -3.646 -31.516 -5.992 1 98.31 74 GLU A CA 1
ATOM 636 C C . GLU A 1 74 ? -3.029 -30.875 -4.762 1 98.31 74 GLU A C 1
ATOM 638 O O . GLU A 1 74 ? -3.734 -30.547 -3.803 1 98.31 74 GLU A O 1
ATOM 643 N N . ILE A 1 75 ? -1.79 -30.703 -4.762 1 98.56 75 ILE A N 1
ATOM 644 C CA . ILE A 1 75 ? -1.105 -30.062 -3.643 1 98.56 75 ILE A CA 1
ATOM 645 C C . ILE A 1 75 ? -1.574 -28.609 -3.51 1 98.56 75 ILE A C 1
ATOM 647 O O . ILE A 1 75 ? -1.805 -28.125 -2.4 1 98.56 75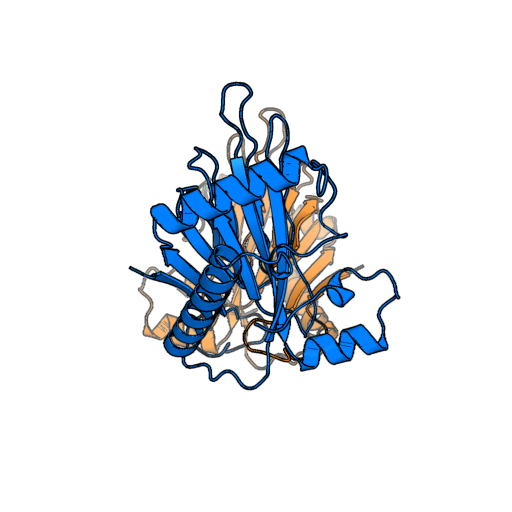 ILE A O 1
ATOM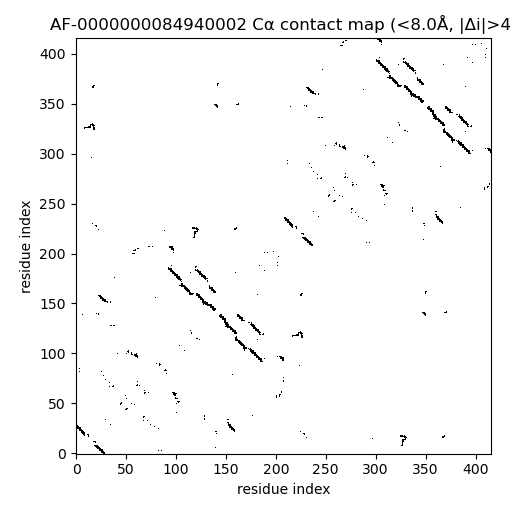 651 N N . ILE A 1 76 ? -1.722 -27.922 -4.66 1 98.69 76 ILE A N 1
ATOM 652 C CA . ILE A 1 76 ? -2.234 -26.562 -4.648 1 98.69 76 ILE A CA 1
ATOM 653 C C . ILE A 1 76 ? -3.635 -26.547 -4.039 1 98.69 76 ILE A C 1
ATOM 655 O O . ILE A 1 76 ? -3.949 -25.672 -3.211 1 98.69 76 ILE A O 1
ATOM 659 N N . LYS A 1 77 ? -4.438 -27.5 -4.391 1 98.19 77 LYS A N 1
ATOM 660 C CA . LYS A 1 77 ? -5.805 -27.594 -3.893 1 98.19 77 LYS A CA 1
ATOM 661 C C . LYS A 1 77 ? -5.828 -27.766 -2.377 1 98.19 77 LYS A C 1
ATOM 663 O O . LYS A 1 77 ? -6.582 -27.094 -1.677 1 98.19 77 LYS A O 1
ATOM 668 N N . VAL A 1 78 ? -5.031 -28.656 -1.945 1 97.88 78 VAL A N 1
ATOM 669 C CA . VAL A 1 78 ? -4.965 -28.922 -0.512 1 97.88 78 VAL A CA 1
ATOM 670 C C . VAL A 1 78 ? -4.477 -27.672 0.223 1 97.88 78 VAL A C 1
ATOM 672 O O . VAL A 1 78 ? -5.055 -27.281 1.24 1 97.88 78 VAL A O 1
ATOM 675 N N . SER A 1 79 ? -3.434 -27.078 -0.288 1 98.19 79 SER A N 1
ATOM 676 C CA . SER A 1 79 ? -2.865 -25.891 0.32 1 98.19 79 SER A CA 1
ATOM 677 C C . SER A 1 79 ? -3.881 -24.75 0.357 1 98.19 79 SER A C 1
ATOM 679 O O . SER A 1 79 ? -3.986 -24.031 1.357 1 98.19 79 SER A O 1
ATOM 681 N N . TYR A 1 80 ? -4.574 -24.609 -0.74 1 97.94 80 TYR A N 1
ATOM 682 C CA . TYR A 1 80 ? -5.633 -23.609 -0.834 1 97.94 80 TYR A CA 1
ATOM 683 C C . TYR A 1 80 ? -6.684 -23.828 0.25 1 97.94 80 TYR A C 1
ATOM 685 O O . TYR A 1 80 ? -7.086 -22.875 0.929 1 97.94 80 TYR A O 1
ATOM 693 N N . HIS A 1 81 ? -7.105 -25.016 0.46 1 97.44 81 HIS A N 1
ATOM 694 C CA . HIS A 1 81 ? -8.125 -25.312 1.456 1 97.44 81 HIS A CA 1
ATOM 695 C C . HIS A 1 81 ? -7.602 -25.094 2.869 1 97.44 81 HIS A C 1
ATOM 697 O O . HIS A 1 81 ? -8.336 -24.625 3.74 1 97.44 81 HIS A O 1
ATOM 703 N N . GLU A 1 82 ? -6.387 -25.438 3.123 1 97.62 82 GLU A N 1
ATOM 704 C CA . GLU A 1 82 ? -5.781 -25.188 4.426 1 97.62 82 GLU A CA 1
ATOM 705 C C . GLU A 1 82 ? -5.684 -23.688 4.703 1 97.62 82 GLU A C 1
ATOM 707 O O . GLU A 1 82 ? -5.93 -23.234 5.828 1 97.62 82 GLU A O 1
ATOM 712 N N . PHE A 1 83 ? -5.258 -22.984 3.674 1 98.25 83 PHE A N 1
ATOM 713 C CA . PHE A 1 83 ? -5.191 -21.531 3.775 1 98.25 83 PHE A CA 1
ATOM 714 C C . PHE A 1 83 ? -6.547 -20.953 4.168 1 98.25 83 PHE A C 1
ATOM 716 O O . PHE A 1 83 ? -6.645 -20.172 5.125 1 98.25 83 PHE A O 1
ATOM 723 N N . CYS A 1 84 ? -7.602 -21.375 3.5 1 97.56 84 CYS A N 1
ATOM 724 C CA . CYS A 1 84 ? -8.953 -20.906 3.791 1 97.56 84 CYS A CA 1
ATOM 725 C C . CYS A 1 84 ? -9.367 -21.297 5.207 1 97.56 84 CYS A C 1
ATOM 727 O O . CYS A 1 84 ? -9.969 -20.484 5.922 1 97.56 84 CYS A O 1
ATOM 729 N N . LYS A 1 85 ? -9.062 -22.5 5.559 1 97.06 85 LYS A N 1
ATOM 730 C CA . LYS A 1 85 ? -9.391 -22.969 6.902 1 97.06 85 LYS A CA 1
ATOM 731 C C . LYS A 1 85 ? -8.742 -22.094 7.965 1 97.06 85 LYS A C 1
ATOM 733 O O . LYS A 1 85 ? -9.391 -21.719 8.945 1 97.06 85 LYS A O 1
ATOM 738 N N . GLN A 1 86 ? -7.484 -21.734 7.758 1 96.75 86 GLN A N 1
ATOM 739 C CA . GLN A 1 86 ? -6.754 -20.906 8.711 1 96.75 86 GLN A CA 1
ATOM 740 C C . GLN A 1 86 ? -7.375 -19.516 8.805 1 96.75 86 GLN A C 1
ATOM 742 O O . GLN A 1 86 ? -7.293 -18.859 9.852 1 96.75 86 GLN A O 1
ATOM 747 N N . LEU A 1 87 ? -7.988 -19.062 7.73 1 96 87 LEU A N 1
ATOM 748 C CA . LEU A 1 87 ? -8.602 -17.734 7.691 1 96 87 LEU A CA 1
ATOM 749 C C . LEU A 1 87 ? -10.078 -17.812 8.078 1 96 87 LEU A C 1
ATOM 751 O O . LEU A 1 87 ? -10.789 -16.812 8.047 1 96 87 LEU A O 1
ATOM 755 N N . ASP A 1 88 ? -10.562 -18.984 8.398 1 95.25 88 ASP A N 1
ATOM 756 C CA . ASP A 1 88 ? -11.961 -19.234 8.727 1 95.25 88 ASP A CA 1
ATOM 757 C C . ASP A 1 88 ? -12.875 -18.828 7.578 1 95.25 88 ASP A C 1
ATOM 759 O O . ASP A 1 88 ? -13.891 -18.172 7.789 1 95.25 88 ASP A O 1
ATOM 763 N N . ILE A 1 89 ? -12.398 -19.141 6.387 1 94 89 ILE A N 1
ATOM 764 C CA . ILE A 1 89 ? -13.164 -18.922 5.16 1 94 89 ILE A CA 1
ATOM 765 C C . ILE A 1 89 ? -13.641 -20.266 4.613 1 94 89 ILE A C 1
ATOM 767 O O . ILE A 1 89 ? -12.867 -21.234 4.547 1 94 89 ILE A O 1
ATOM 771 N N . THR A 1 90 ? -14.859 -20.281 4.195 1 92.56 90 THR A N 1
ATOM 772 C CA . THR A 1 90 ? -15.391 -21.484 3.559 1 92.56 90 THR A CA 1
ATOM 773 C C . THR A 1 90 ? -15.453 -21.297 2.045 1 92.56 90 THR A C 1
ATOM 775 O O . THR A 1 90 ? -16.203 -20.469 1.546 1 92.56 90 THR A O 1
ATOM 778 N N . PRO A 1 91 ? -14.648 -22.094 1.373 1 90.5 91 PRO A N 1
ATOM 779 C CA . PRO A 1 91 ? -14.781 -22.016 -0.084 1 90.5 91 PRO A CA 1
ATOM 780 C C . PRO A 1 91 ? -16.203 -22.328 -0.567 1 90.5 91 PRO A C 1
ATOM 782 O O . PRO A 1 91 ? -16.797 -23.312 -0.152 1 90.5 91 PRO A O 1
ATOM 785 N N . GLN A 1 92 ? -16.719 -21.469 -1.433 1 85.25 92 GLN A N 1
ATOM 786 C CA . GLN A 1 92 ? -18.125 -21.609 -1.798 1 85.25 92 GLN A CA 1
ATOM 787 C C . GLN A 1 92 ? -18.266 -21.953 -3.277 1 85.25 92 GLN A C 1
ATOM 789 O O . GLN A 1 92 ? -19.344 -22.359 -3.721 1 85.25 92 GLN A O 1
ATOM 794 N N . GLU A 1 93 ? -17.281 -21.766 -4.012 1 92.81 93 GLU A N 1
ATOM 795 C CA . GLU A 1 93 ? -17.391 -21.938 -5.457 1 92.81 93 GLU A CA 1
ATOM 796 C C . GLU A 1 93 ? -16.234 -22.781 -5.996 1 92.81 93 GLU A C 1
ATOM 798 O O . GLU A 1 93 ? -15.188 -22.906 -5.348 1 92.81 93 GLU A O 1
ATOM 803 N N . ASN A 1 94 ? -16.516 -23.391 -7.18 1 94.81 94 ASN A N 1
ATOM 804 C CA . ASN A 1 94 ? -15.422 -24.047 -7.895 1 94.81 94 ASN A CA 1
ATOM 805 C C . ASN A 1 94 ? -14.352 -23.031 -8.328 1 94.81 94 ASN A C 1
ATOM 807 O O . ASN A 1 94 ? -14.656 -21.859 -8.562 1 94.81 94 ASN A O 1
ATOM 811 N N . VAL A 1 95 ? -13.156 -23.578 -8.352 1 97.44 95 VAL A N 1
ATOM 812 C CA . VAL A 1 95 ? -12.031 -22.719 -8.711 1 97.44 95 VAL A CA 1
ATOM 813 C C . VAL A 1 95 ? -11.328 -23.266 -9.945 1 97.44 95 VAL A C 1
ATOM 815 O O . VAL A 1 95 ? -11.109 -24.469 -10.055 1 97.44 95 VAL A O 1
ATOM 818 N N . SER A 1 96 ? -11.078 -22.375 -10.906 1 97.12 96 SER A N 1
ATOM 819 C CA . SER A 1 96 ? -10.258 -22.688 -12.07 1 97.12 96 SER A CA 1
ATOM 820 C C . SER A 1 96 ? -8.828 -22.203 -11.891 1 97.12 96 SER A C 1
ATOM 822 O O . SER A 1 96 ? -8.57 -21.312 -11.07 1 97.12 96 SER A O 1
ATOM 824 N N . ILE A 1 97 ? -7.93 -22.828 -12.672 1 98.06 97 ILE A N 1
ATOM 825 C CA . ILE A 1 97 ? -6.523 -22.484 -12.492 1 98.06 97 ILE A CA 1
ATOM 826 C C . ILE A 1 97 ? -5.84 -22.391 -13.852 1 98.06 97 ILE A C 1
ATOM 828 O O . ILE A 1 97 ? -6.121 -23.188 -14.75 1 98.06 97 ILE A O 1
ATOM 832 N N . ARG A 1 98 ? -5.035 -21.391 -14 1 96.81 98 ARG A N 1
ATOM 833 C CA . ARG A 1 98 ? -4.168 -21.188 -15.156 1 96.81 98 ARG A CA 1
ATOM 834 C C . ARG A 1 98 ? -2.75 -20.844 -14.719 1 96.81 98 ARG A C 1
ATOM 836 O O . ARG A 1 98 ? -2.549 -19.891 -13.953 1 96.81 98 ARG A O 1
ATOM 843 N N . GLY A 1 99 ? -1.811 -21.562 -15.258 1 97.06 99 GLY A N 1
ATOM 844 C CA . GLY A 1 99 ? -0.436 -21.359 -14.836 1 97.06 99 GLY A CA 1
ATOM 845 C C . GLY A 1 99 ? 0.528 -21.203 -16 1 97.06 99 GLY A C 1
ATOM 846 O O . GLY A 1 99 ? 0.217 -21.609 -17.125 1 97.06 99 GLY A O 1
ATOM 847 N N . TRP A 1 100 ? 1.688 -20.641 -15.719 1 97 100 TRP A N 1
ATOM 848 C CA . TRP A 1 100 ? 2.74 -20.422 -16.703 1 97 100 TRP A CA 1
ATOM 849 C C . TRP A 1 100 ? 4.117 -20.5 -16.062 1 97 100 TRP A C 1
ATOM 851 O O . TRP A 1 100 ? 4.234 -20.531 -14.828 1 97 100 TRP A O 1
ATOM 861 N N . VAL A 1 101 ? 5.09 -20.625 -16.938 1 96.19 101 VAL A N 1
ATOM 862 C CA . VAL A 1 101 ? 6.477 -20.641 -16.469 1 96.19 101 VAL A CA 1
ATOM 863 C C . VAL A 1 101 ? 7.109 -19.266 -16.672 1 96.19 101 VAL A C 1
ATOM 865 O O . VAL A 1 101 ? 6.91 -18.625 -17.703 1 96.19 101 VAL A O 1
ATOM 868 N N . TYR A 1 102 ? 7.789 -18.828 -15.664 1 93.38 102 TYR A N 1
ATOM 869 C CA . TYR A 1 102 ? 8.656 -17.656 -15.797 1 93.38 102 TYR A CA 1
ATOM 870 C C . TYR A 1 102 ? 10.125 -18.062 -15.727 1 93.38 102 TYR A C 1
ATOM 872 O O . TYR A 1 102 ? 10.672 -18.281 -14.641 1 93.38 102 TYR A O 1
ATOM 880 N N . PRO A 1 103 ? 10.734 -18.172 -16.891 1 92.75 103 PRO A N 1
ATOM 881 C CA . PRO A 1 103 ? 12.164 -18.5 -16.953 1 92.75 103 PRO A CA 1
ATOM 882 C C . PRO A 1 103 ? 13.062 -17.281 -16.859 1 92.75 103 PRO A C 1
ATOM 884 O O . PRO A 1 103 ? 13.609 -16.828 -17.859 1 92.75 103 PRO A O 1
ATOM 887 N N . GLN A 1 104 ? 13.289 -16.781 -15.664 1 89.25 104 GLN A N 1
ATOM 888 C CA . GLN A 1 104 ? 14.023 -15.539 -15.469 1 89.25 104 GLN A CA 1
ATOM 889 C C . GLN A 1 104 ? 15.516 -15.742 -15.727 1 89.25 104 GLN A C 1
ATOM 891 O O . GLN A 1 104 ? 16.188 -16.484 -15 1 89.25 104 GLN A O 1
ATOM 896 N N . LYS A 1 105 ? 15.883 -15.078 -16.781 1 88.88 105 LYS A N 1
ATOM 897 C CA . LYS A 1 105 ? 17.297 -15.047 -17.172 1 88.88 105 LYS A CA 1
ATOM 898 C C . LYS A 1 105 ? 17.828 -13.617 -17.188 1 88.88 105 LYS A C 1
ATOM 900 O O . LYS A 1 105 ? 17.062 -12.664 -17.328 1 88.88 105 LYS A O 1
ATOM 905 N N . TYR A 1 106 ? 19.141 -13.555 -17 1 86 106 TYR A N 1
ATOM 906 C CA . TYR A 1 106 ? 19.719 -12.227 -17.125 1 86 106 TYR A CA 1
ATOM 907 C C . TYR A 1 106 ? 19.438 -11.641 -18.5 1 86 106 TYR A C 1
ATOM 909 O O . TYR A 1 106 ? 19.562 -12.336 -19.516 1 86 106 TYR A O 1
ATOM 917 N N . PRO A 1 107 ? 19.094 -10.391 -18.406 1 85 107 PRO A N 1
ATOM 918 C CA . PRO A 1 107 ? 18.891 -9.383 -17.359 1 85 107 PRO A CA 1
ATOM 919 C C . PRO A 1 107 ? 17.422 -9.188 -17 1 85 107 PRO A C 1
ATOM 921 O O . PRO A 1 107 ? 17 -8.078 -16.672 1 85 107 PRO A O 1
ATOM 924 N N . MET A 1 108 ? 16.703 -10.273 -17.156 1 83 108 MET A N 1
ATOM 925 C CA . MET A 1 108 ? 15.258 -10.18 -16.969 1 83 108 MET A CA 1
ATOM 926 C C . MET A 1 108 ? 14.922 -9.742 -15.555 1 83 108 MET A C 1
ATOM 928 O O . MET A 1 108 ? 15.586 -10.148 -14.594 1 83 108 MET A O 1
ATOM 932 N N . ASN A 1 109 ? 13.938 -8.852 -15.406 1 82.69 109 ASN A N 1
ATOM 933 C CA . ASN A 1 109 ? 13.305 -8.453 -14.156 1 82.69 109 ASN A CA 1
ATOM 934 C C . ASN A 1 109 ? 11.805 -8.242 -14.328 1 82.69 109 ASN A C 1
ATOM 936 O O . ASN A 1 109 ? 11.32 -8.078 -15.445 1 82.69 109 ASN A O 1
ATOM 940 N N . ILE A 1 110 ? 11.125 -8.461 -13.266 1 86.38 110 ILE A N 1
ATOM 941 C CA . ILE A 1 110 ? 9.703 -8.133 -13.273 1 86.38 110 ILE A CA 1
ATOM 942 C C . ILE A 1 110 ? 9.43 -6.996 -12.289 1 86.38 110 ILE A C 1
ATOM 944 O O . ILE A 1 110 ? 9.594 -7.164 -11.078 1 86.38 110 ILE A O 1
ATOM 948 N N . GLY A 1 111 ? 9.125 -5.91 -12.836 1 91.5 111 GLY A N 1
ATOM 949 C CA . GLY A 1 111 ? 8.797 -4.773 -11.992 1 91.5 111 GLY A CA 1
ATOM 950 C C . GLY A 1 111 ? 7.48 -4.945 -11.258 1 91.5 111 GLY A C 1
ATOM 951 O O . GLY A 1 111 ? 6.836 -5.992 -11.359 1 91.5 111 GLY A O 1
ATOM 952 N N . ARG A 1 112 ? 7.148 -3.961 -10.5 1 93.5 112 ARG A N 1
ATOM 953 C CA . ARG A 1 112 ? 5.918 -3.971 -9.719 1 93.5 112 ARG A CA 1
ATOM 954 C C . ARG A 1 112 ? 4.707 -4.246 -10.602 1 93.5 112 ARG A C 1
ATOM 956 O O . ARG A 1 112 ? 4.504 -3.572 -11.609 1 93.5 112 ARG A O 1
ATOM 963 N N . HIS A 1 113 ? 3.896 -5.277 -10.188 1 94.38 113 HIS A N 1
ATOM 964 C CA . HIS A 1 113 ? 2.707 -5.637 -10.953 1 94.38 113 HIS A CA 1
ATOM 965 C C . HIS A 1 113 ? 1.699 -6.383 -10.078 1 94.38 113 HIS A C 1
ATOM 967 O O . HIS A 1 113 ? 2.002 -6.742 -8.938 1 94.38 113 HIS A O 1
ATOM 973 N N . THR A 1 114 ? 0.46 -6.547 -10.625 1 95.31 114 THR A N 1
ATOM 974 C CA . THR A 1 114 ? -0.582 -7.387 -10.039 1 95.31 114 THR A CA 1
ATOM 975 C C . THR A 1 114 ? -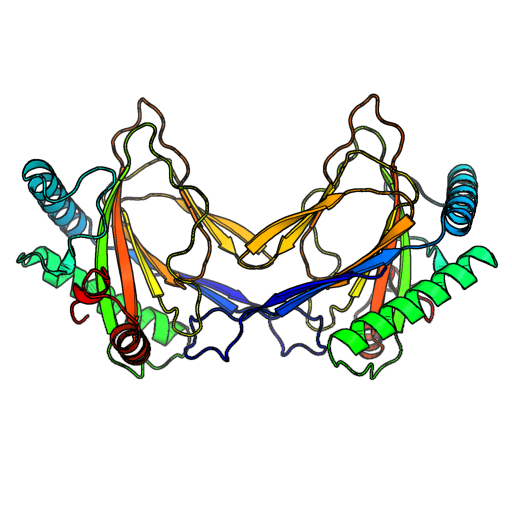1.085 -8.406 -11.062 1 95.31 114 THR A C 1
ATOM 977 O O . THR A 1 114 ? -0.876 -8.242 -12.266 1 95.31 114 THR A O 1
ATOM 980 N N . HIS A 1 115 ? -1.612 -9.469 -10.523 1 95.12 115 HIS A N 1
ATOM 981 C CA . HIS A 1 115 ? -2.207 -10.438 -11.43 1 95.12 115 HIS A CA 1
ATOM 982 C C . HIS A 1 115 ? -3.627 -10.039 -11.812 1 95.12 115 HIS A C 1
ATOM 984 O O . HIS A 1 115 ? -4.078 -10.328 -12.922 1 95.12 115 HIS A O 1
ATOM 990 N N . ALA A 1 116 ? -4.293 -9.453 -10.93 1 91.12 116 ALA A N 1
ATOM 991 C CA . ALA A 1 116 ? -5.66 -8.984 -11.156 1 91.12 116 ALA A CA 1
ATOM 992 C C . ALA A 1 116 ? -6.023 -7.859 -10.195 1 91.12 116 ALA A C 1
ATOM 994 O O . ALA A 1 116 ? -5.547 -7.824 -9.055 1 91.12 116 ALA A O 1
ATOM 995 N N . MET A 1 117 ? -6.926 -6.992 -10.742 1 89.75 117 MET A N 1
ATOM 996 C CA . MET A 1 117 ? -7.414 -5.887 -9.922 1 89.75 117 MET A CA 1
ATOM 997 C C . MET A 1 117 ? -8.875 -5.586 -10.234 1 89.75 117 MET A C 1
ATOM 999 O O . MET A 1 117 ? -9.172 -4.652 -10.977 1 89.75 117 MET A O 1
ATOM 1003 N N . HIS A 1 118 ? -9.703 -6.297 -9.719 1 87.88 118 HIS A N 1
ATOM 1004 C CA . HIS A 1 118 ? -11.141 -6.133 -9.891 1 87.88 118 HIS A CA 1
ATOM 1005 C C . HIS A 1 118 ? -11.914 -6.906 -8.82 1 87.88 118 HIS A C 1
ATOM 1007 O O . HIS A 1 118 ? -11.312 -7.637 -8.023 1 87.88 118 HIS A O 1
ATOM 1013 N N . GLU A 1 119 ? -13.172 -6.789 -8.742 1 89.12 119 GLU A N 1
ATOM 1014 C CA . GLU A 1 119 ? -14.008 -7.301 -7.656 1 89.12 119 GLU A CA 1
ATOM 1015 C C . GLU A 1 119 ? -13.992 -8.828 -7.617 1 89.12 119 GLU A C 1
ATOM 1017 O O . GLU A 1 119 ? -14.336 -9.43 -6.602 1 89.12 119 GLU A O 1
ATOM 1022 N N . ASN A 1 120 ? -13.531 -9.422 -8.727 1 90.38 120 ASN A N 1
ATOM 1023 C CA . ASN A 1 120 ? -13.484 -10.883 -8.789 1 90.38 120 ASN A CA 1
ATOM 1024 C C . ASN A 1 120 ? -12.078 -11.414 -8.531 1 90.38 120 ASN A C 1
ATOM 1026 O O . ASN A 1 120 ? -11.852 -12.625 -8.562 1 90.38 120 ASN A O 1
ATOM 1030 N N . SER A 1 121 ? -11.156 -10.508 -8.289 1 93.31 121 SER A N 1
ATOM 1031 C CA . SER A 1 121 ? -9.805 -10.961 -7.988 1 93.31 121 SER A CA 1
ATOM 1032 C C . SER A 1 121 ? -9.805 -11.953 -6.828 1 93.31 121 SER A C 1
ATOM 1034 O O . SER A 1 121 ? -10.531 -11.781 -5.852 1 93.31 121 SER A O 1
ATOM 1036 N N . PHE A 1 122 ? -9.016 -12.977 -7.023 1 96.56 122 PHE A N 1
ATOM 1037 C CA . PHE A 1 122 ? -9.039 -14.07 -6.059 1 96.56 122 PHE A CA 1
ATOM 1038 C C . PHE A 1 122 ? -7.629 -14.398 -5.586 1 96.56 122 PHE A C 1
ATOM 1040 O O . PHE A 1 122 ? -6.977 -13.586 -4.934 1 96.56 122 PHE A O 1
ATOM 1047 N N . LEU A 1 123 ? -7.137 -15.539 -5.918 1 98.25 123 LEU A N 1
ATOM 1048 C CA . LEU A 1 123 ? -5.805 -15.93 -5.465 1 98.25 123 LEU A CA 1
ATOM 1049 C C . LEU A 1 123 ? -4.887 -16.203 -6.652 1 98.25 123 LEU A C 1
ATOM 1051 O O . LEU A 1 123 ? -5.352 -16.609 -7.719 1 98.25 123 LEU A O 1
ATOM 1055 N N . SER A 1 124 ? -3.686 -15.922 -6.457 1 98.56 124 SER A N 1
ATOM 1056 C CA . SER A 1 124 ? -2.594 -16.375 -7.316 1 98.56 124 SER A CA 1
ATOM 1057 C C . SER A 1 124 ? -1.525 -17.109 -6.516 1 98.56 124 SER A C 1
ATOM 1059 O O . SER A 1 124 ? -1.591 -17.172 -5.289 1 98.56 124 SER A O 1
ATOM 1061 N N . GLY A 1 125 ? -0.605 -17.672 -7.246 1 98.56 125 GLY A N 1
ATOM 1062 C CA . GLY A 1 125 ? 0.466 -18.359 -6.547 1 98.56 125 GLY A CA 1
ATOM 1063 C C . GLY A 1 125 ? 1.71 -18.547 -7.398 1 98.56 125 GLY A C 1
ATOM 1064 O O . GLY A 1 125 ? 1.715 -18.219 -8.586 1 98.56 125 GLY A O 1
ATOM 1065 N N . SER A 1 126 ? 2.727 -19.016 -6.719 1 98.31 126 SER A N 1
ATOM 1066 C CA . SER A 1 126 ? 3.986 -19.328 -7.379 1 98.31 126 SER A CA 1
ATOM 1067 C C . SER A 1 126 ? 4.73 -20.438 -6.645 1 98.31 126 SER A C 1
ATOM 1069 O O . SER A 1 126 ? 4.555 -20.625 -5.438 1 98.31 126 SER A O 1
ATOM 1071 N N . LEU A 1 127 ? 5.441 -21.141 -7.367 1 98.56 127 LEU A N 1
ATOM 1072 C CA . LEU A 1 127 ? 6.367 -22.156 -6.871 1 98.56 127 LEU A CA 1
ATOM 1073 C C . LEU A 1 127 ? 7.762 -21.953 -7.457 1 98.56 127 LEU A C 1
ATOM 1075 O O . LEU A 1 127 ? 7.926 -21.922 -8.68 1 98.56 127 LEU A O 1
ATOM 1079 N N . TYR A 1 128 ? 8.703 -21.875 -6.559 1 97.81 128 TYR A N 1
ATOM 1080 C CA . TYR A 1 128 ? 10.086 -21.766 -7.02 1 97.81 128 TYR A CA 1
ATOM 1081 C C . TYR A 1 128 ? 10.664 -23.141 -7.352 1 97.81 128 TYR A C 1
ATOM 1083 O O . TYR A 1 128 ? 10.719 -24.016 -6.488 1 97.81 128 TYR A O 1
ATOM 1091 N N . LEU A 1 129 ? 11.133 -23.219 -8.57 1 98.12 129 LEU A N 1
ATOM 1092 C CA . LEU A 1 129 ? 11.711 -24.484 -9 1 98.12 129 LEU A CA 1
ATOM 1093 C C . LEU A 1 129 ? 13.219 -24.516 -8.766 1 98.12 129 LEU A C 1
ATOM 1095 O O . LEU A 1 129 ? 13.836 -25.578 -8.789 1 98.12 129 LEU A O 1
ATOM 1099 N N . THR A 1 130 ? 13.766 -23.344 -8.609 1 96.06 130 THR A N 1
ATOM 1100 C CA . THR A 1 130 ? 15.188 -23.188 -8.32 1 96.06 130 THR A CA 1
ATOM 1101 C C . THR A 1 130 ? 15.391 -22.25 -7.133 1 96.06 130 THR A C 1
ATOM 1103 O O . THR A 1 130 ? 14.492 -21.484 -6.777 1 96.06 130 THR A O 1
ATOM 1106 N N . THR A 1 131 ? 16.547 -22.438 -6.488 1 92.81 131 THR A N 1
ATOM 1107 C CA . THR A 1 131 ? 16.953 -21.5 -5.453 1 92.81 131 THR A CA 1
ATOM 1108 C C . THR A 1 131 ? 17.75 -20.344 -6.047 1 92.81 131 THR A C 1
ATOM 1110 O O . THR A 1 131 ? 18.594 -20.562 -6.922 1 92.81 131 THR A O 1
ATOM 1113 N N . HIS A 1 132 ? 17.406 -19.234 -5.578 1 90.44 132 HIS A N 1
ATOM 1114 C CA . HIS A 1 132 ? 18.078 -18.031 -6.055 1 90.44 132 HIS A CA 1
ATOM 1115 C C . HIS A 1 132 ? 18.219 -17 -4.941 1 90.44 132 HIS A C 1
ATOM 1117 O O . HIS A 1 132 ? 17.547 -17.094 -3.91 1 90.44 132 HIS A O 1
ATOM 1123 N N . LEU A 1 133 ? 19.078 -15.984 -5.207 1 86.44 133 LEU A N 1
ATOM 1124 C CA . LEU A 1 133 ? 19.281 -14.922 -4.227 1 86.44 133 LEU A CA 1
ATOM 1125 C C . LEU A 1 133 ? 18.219 -13.844 -4.363 1 86.44 133 LEU A C 1
ATOM 1127 O O . LEU A 1 133 ? 18.062 -13 -3.479 1 86.44 133 LEU A O 1
ATOM 1131 N N . THR A 1 134 ? 17.469 -13.938 -5.352 1 87.5 134 THR A N 1
ATOM 1132 C CA . THR A 1 134 ? 16.406 -12.961 -5.57 1 87.5 134 THR A CA 1
ATOM 1133 C C . THR A 1 134 ? 15.32 -13.102 -4.508 1 87.5 134 THR A C 1
ATOM 1135 O O . THR A 1 134 ? 15.281 -14.094 -3.775 1 87.5 134 THR A O 1
ATOM 1138 N N . CYS A 1 135 ? 14.516 -12.062 -4.406 1 91.75 135 CYS A N 1
ATOM 1139 C CA . CYS A 1 135 ? 13.344 -12.039 -3.539 1 91.75 135 CYS A CA 1
ATOM 1140 C C . CYS A 1 135 ? 12.109 -11.586 -4.309 1 91.75 135 CYS A C 1
ATOM 1142 O O . CYS A 1 135 ? 12.219 -10.859 -5.297 1 91.75 135 CYS A O 1
ATOM 1144 N N . THR A 1 136 ? 11.047 -12.195 -3.939 1 94.88 136 THR A N 1
ATOM 1145 C CA . THR A 1 136 ? 9.773 -11.602 -4.32 1 94.88 136 THR A CA 1
ATOM 1146 C C . THR A 1 136 ? 9.281 -10.641 -3.242 1 94.88 136 THR A C 1
ATOM 1148 O O . THR A 1 136 ? 9.023 -11.055 -2.107 1 94.88 136 THR A O 1
ATOM 1151 N N . ASP A 1 137 ? 9.18 -9.414 -3.6 1 95.81 137 ASP A N 1
ATOM 1152 C CA . ASP A 1 137 ? 8.734 -8.391 -2.662 1 95.81 137 ASP A CA 1
ATOM 1153 C C . ASP A 1 137 ? 7.246 -8.094 -2.84 1 95.81 137 ASP A C 1
ATOM 1155 O O . ASP A 1 137 ? 6.82 -7.633 -3.902 1 95.81 137 ASP A O 1
ATOM 1159 N N . TYR A 1 138 ? 6.48 -8.391 -1.79 1 97.06 138 TYR A N 1
ATOM 1160 C CA . TYR A 1 138 ? 5.062 -8.031 -1.783 1 97.06 138 TYR A CA 1
ATOM 1161 C C . TYR A 1 138 ? 4.848 -6.668 -1.144 1 97.06 138 TYR A C 1
ATOM 1163 O O . TYR A 1 138 ? 5.359 -6.398 -0.056 1 97.06 138 TYR A O 1
ATOM 1171 N N . ASP A 1 139 ? 4.16 -5.824 -1.824 1 95.31 139 ASP A N 1
ATOM 1172 C CA . ASP A 1 139 ? 3.84 -4.492 -1.313 1 95.31 139 ASP A CA 1
ATOM 1173 C C . ASP A 1 139 ? 2.551 -4.516 -0.493 1 95.31 139 ASP A C 1
ATOM 1175 O O . ASP A 1 139 ? 1.463 -4.297 -1.03 1 95.31 139 ASP A O 1
ATOM 1179 N N . ILE A 1 140 ? 2.662 -4.719 0.831 1 94.62 140 ILE A N 1
ATOM 1180 C CA . ILE A 1 140 ? 1.522 -4.859 1.73 1 94.62 140 ILE A CA 1
ATOM 1181 C C . ILE A 1 140 ? 0.933 -3.484 2.035 1 94.62 140 ILE A C 1
ATOM 1183 O O . ILE A 1 140 ? 1.646 -2.578 2.475 1 94.62 140 ILE A O 1
ATOM 1187 N N . PRO A 1 141 ? -0.355 -3.375 1.805 1 89.94 141 PRO A N 1
ATOM 1188 C CA . PRO A 1 141 ? -1.004 -2.088 2.068 1 89.94 141 PRO A CA 1
ATOM 1189 C C . PRO A 1 141 ? -0.683 -1.538 3.455 1 89.94 141 PRO A C 1
ATOM 1191 O O . PRO A 1 141 ? -0.81 -2.254 4.453 1 89.94 141 PRO A O 1
ATOM 1194 N N . TYR A 1 142 ? -0.215 -0.297 3.543 1 89.5 142 TYR A N 1
ATOM 1195 C CA . TYR A 1 142 ? 0.074 0.482 4.742 1 89.5 142 TYR A CA 1
ATOM 1196 C C . TYR A 1 142 ? 1.357 0.001 5.41 1 89.5 142 TYR A C 1
ATOM 1198 O O . TYR A 1 142 ? 1.931 0.702 6.246 1 89.5 142 TYR A O 1
ATOM 1206 N N . VAL A 1 143 ? 1.825 -1.164 5.023 1 89.56 143 VAL A N 1
ATOM 1207 C CA . VAL A 1 143 ? 2.992 -1.76 5.668 1 89.56 143 VAL A CA 1
ATOM 1208 C C . VAL A 1 143 ? 4.23 -1.523 4.809 1 89.56 143 VAL A C 1
ATOM 1210 O O . VAL A 1 143 ? 5.258 -1.049 5.305 1 89.56 143 VAL A O 1
ATOM 1213 N N . GLY A 1 144 ? 4.125 -1.753 3.627 1 91.44 144 GLY A N 1
ATOM 1214 C CA . GLY A 1 144 ? 5.262 -1.642 2.727 1 91.44 144 GLY A CA 1
ATOM 1215 C C . GLY A 1 144 ? 5.715 -2.977 2.166 1 91.44 144 GLY A C 1
ATOM 1216 O O . GLY A 1 144 ? 4.945 -3.943 2.154 1 91.44 144 GLY A O 1
ATOM 1217 N N . GLU A 1 145 ? 6.949 -2.98 1.665 1 93.06 145 GLU A N 1
ATOM 1218 C CA . GLU A 1 145 ? 7.441 -4.16 0.96 1 93.06 145 GLU A CA 1
ATOM 1219 C C . GLU A 1 145 ? 7.938 -5.223 1.939 1 93.06 145 GLU A C 1
ATOM 1221 O O . GLU A 1 145 ? 8.742 -4.926 2.828 1 93.06 145 GLU A O 1
ATOM 1226 N N . ILE A 1 146 ? 7.414 -6.391 1.779 1 94.88 146 ILE A N 1
ATOM 1227 C CA . ILE A 1 146 ? 7.855 -7.57 2.512 1 94.88 146 ILE A CA 1
ATOM 1228 C C . ILE A 1 146 ? 8.406 -8.609 1.534 1 94.88 146 ILE A C 1
ATOM 1230 O O . ILE A 1 146 ? 7.703 -9.055 0.63 1 94.88 146 ILE A O 1
ATOM 1234 N N . GLY A 1 147 ? 9.617 -9.008 1.776 1 94.75 147 GLY A N 1
ATOM 1235 C CA . GLY A 1 147 ? 10.289 -9.898 0.838 1 94.75 147 GLY A CA 1
ATOM 1236 C C . GLY A 1 147 ? 10.273 -11.352 1.279 1 94.75 147 GLY A C 1
ATOM 1237 O O . GLY A 1 147 ? 10.477 -11.648 2.459 1 94.75 147 GLY A O 1
ATOM 1238 N N . PHE A 1 148 ? 10.023 -12.18 0.337 1 94.38 148 PHE A N 1
ATOM 1239 C CA . PHE A 1 148 ? 10.18 -13.617 0.522 1 94.38 148 PHE A CA 1
ATOM 1240 C C . PHE A 1 148 ? 11.328 -14.148 -0.318 1 94.38 148 PHE A C 1
ATOM 1242 O O . PHE A 1 148 ? 11.352 -13.969 -1.537 1 94.38 148 PHE A O 1
ATOM 1249 N N . GLN A 1 149 ? 12.188 -14.867 0.293 1 92.12 149 GLN A N 1
ATOM 1250 C CA . GLN A 1 149 ? 13.367 -15.391 -0.392 1 92.12 149 GLN A CA 1
ATOM 1251 C C . GLN A 1 149 ? 12.992 -16.516 -1.344 1 92.12 149 GLN A C 1
ATOM 1253 O O . GLN A 1 149 ? 12.141 -17.359 -1.02 1 92.12 149 GLN A O 1
ATOM 1258 N N . THR A 1 150 ? 13.758 -16.547 -2.424 1 92.38 150 THR A N 1
ATOM 1259 C CA . THR A 1 150 ? 13.547 -17.609 -3.398 1 92.38 150 THR A CA 1
ATOM 1260 C C . THR A 1 150 ? 14.242 -18.891 -2.957 1 92.38 150 THR A C 1
ATOM 1262 O O . THR A 1 150 ? 15.469 -19 -3.031 1 92.38 150 THR A O 1
ATOM 1265 N N . LYS A 1 151 ? 13.523 -19.781 -2.523 1 95.5 151 LYS A N 1
ATOM 1266 C CA . LYS A 1 151 ? 14.016 -21.109 -2.152 1 95.5 151 LYS A CA 1
ATOM 1267 C C . LYS A 1 151 ? 13.25 -22.203 -2.891 1 95.5 151 LYS A C 1
ATOM 1269 O O . LYS A 1 151 ? 12.016 -22.203 -2.898 1 95.5 151 LYS A O 1
ATOM 1274 N N . LYS A 1 152 ? 14.055 -23.094 -3.5 1 97.25 152 LYS A N 1
ATOM 1275 C CA . LYS A 1 152 ? 13.445 -24.203 -4.207 1 97.25 152 LYS A CA 1
ATOM 1276 C C . LYS A 1 152 ? 12.422 -24.922 -3.328 1 97.25 152 LYS A C 1
ATOM 1278 O O . LYS A 1 152 ? 12.703 -25.234 -2.168 1 97.25 152 LYS A O 1
ATOM 1283 N N . GLY A 1 153 ? 11.195 -25.094 -3.936 1 98.12 153 GLY A N 1
ATOM 1284 C CA . GLY A 1 153 ? 10.164 -25.844 -3.238 1 98.12 153 GLY A CA 1
ATOM 1285 C C . GLY A 1 153 ? 9.219 -24.953 -2.447 1 98.12 153 GLY A C 1
ATOM 1286 O O . GLY A 1 153 ? 8.18 -25.422 -1.978 1 98.12 153 GLY A O 1
ATOM 1287 N N . LYS A 1 154 ? 9.547 -23.703 -2.283 1 97.88 154 LYS A N 1
ATOM 1288 C CA . LYS A 1 154 ? 8.641 -22.781 -1.589 1 97.88 154 LYS A CA 1
ATOM 1289 C C . LYS A 1 154 ? 7.496 -22.359 -2.498 1 97.88 154 LYS A C 1
ATOM 1291 O O . LYS A 1 154 ? 7.723 -21.922 -3.627 1 97.88 154 LYS A O 1
ATOM 1296 N N . MET A 1 155 ? 6.336 -22.609 -2.018 1 98.5 155 MET A N 1
ATOM 1297 C CA . MET A 1 155 ? 5.117 -22.203 -2.715 1 98.5 155 MET A CA 1
ATOM 1298 C C . MET A 1 155 ? 4.391 -21.109 -1.949 1 98.5 155 MET A C 1
ATOM 1300 O O . MET A 1 155 ? 4.289 -21.156 -0.722 1 98.5 155 MET A O 1
ATOM 1304 N N . THR A 1 156 ? 3.908 -20.125 -2.646 1 98.5 156 THR A N 1
ATOM 1305 C CA . THR A 1 156 ? 3.191 -19.016 -2.033 1 98.5 156 THR A CA 1
ATOM 1306 C C . THR A 1 156 ? 1.819 -18.828 -2.678 1 98.5 156 THR A C 1
ATOM 1308 O O . THR A 1 156 ? 1.69 -18.891 -3.902 1 98.5 156 THR A O 1
ATOM 1311 N N . LEU A 1 157 ? 0.78 -18.766 -1.918 1 98.75 157 LEU A N 1
ATOM 1312 C CA . LEU A 1 157 ? -0.537 -18.297 -2.326 1 98.75 157 LEU A CA 1
ATOM 1313 C C . LEU A 1 157 ? -0.792 -16.891 -1.802 1 98.75 157 LEU A C 1
ATOM 1315 O O . LEU A 1 157 ? -0.563 -16.609 -0.623 1 98.75 157 LEU A O 1
ATOM 1319 N N . PHE A 1 158 ? -1.236 -16.016 -2.617 1 98.56 158 PHE A N 1
ATOM 1320 C CA . PHE A 1 158 ? -1.438 -14.617 -2.254 1 98.56 158 PHE A CA 1
ATOM 1321 C C . PHE A 1 158 ? -2.605 -14.016 -3.029 1 98.56 158 PHE A C 1
ATOM 1323 O O . PHE A 1 158 ? -2.979 -14.523 -4.09 1 98.56 158 PHE A O 1
ATOM 1330 N N . PRO A 1 159 ? -3.25 -13.008 -2.492 1 97.81 159 PRO A N 1
ATOM 1331 C CA . PRO A 1 159 ? -4.285 -12.336 -3.279 1 97.81 159 PRO A CA 1
ATOM 1332 C C . PRO A 1 159 ? -3.764 -11.812 -4.617 1 97.81 159 PRO A C 1
ATOM 1334 O O . PRO A 1 159 ? -2.719 -11.156 -4.66 1 97.81 159 PRO A O 1
ATOM 1337 N N . SER A 1 160 ? -4.484 -12.016 -5.68 1 97.25 160 SER A N 1
ATOM 1338 C CA . SER A 1 160 ? -4.074 -11.656 -7.035 1 97.25 160 SER A CA 1
ATOM 1339 C C . SER A 1 160 ? -3.885 -10.148 -7.172 1 97.25 160 SER A C 1
ATOM 1341 O O . SER A 1 160 ? -3.145 -9.688 -8.047 1 97.25 160 SER A O 1
ATOM 1343 N N . CYS A 1 161 ? -4.512 -9.453 -6.32 1 95.44 161 CYS A N 1
ATOM 1344 C CA . CYS A 1 161 ? -4.484 -7.996 -6.387 1 95.44 161 CYS A CA 1
ATOM 1345 C C . CYS A 1 161 ? -3.285 -7.438 -5.633 1 95.44 161 CYS A C 1
ATOM 1347 O O . CYS A 1 161 ? -3.027 -6.234 -5.668 1 95.44 161 CYS A O 1
ATOM 1349 N N . LEU A 1 162 ? -2.561 -8.234 -4.941 1 96.56 162 LEU A N 1
ATOM 1350 C CA . LEU A 1 162 ? -1.437 -7.762 -4.141 1 96.56 162 LEU A CA 1
ATOM 1351 C C . LEU A 1 162 ? -0.244 -7.422 -5.023 1 96.56 162 LEU A C 1
ATOM 1353 O O . LEU A 1 162 ? 0.341 -8.305 -5.656 1 96.56 162 LEU A O 1
ATOM 1357 N N . PRO A 1 163 ? 0.114 -6.137 -5.051 1 96.69 163 PRO A N 1
ATOM 1358 C CA . PRO A 1 163 ? 1.28 -5.793 -5.863 1 96.69 163 PRO A CA 1
ATOM 1359 C C . PRO A 1 163 ? 2.566 -6.449 -5.363 1 96.69 163 PRO A C 1
ATOM 1361 O O . PRO A 1 163 ? 2.777 -6.555 -4.152 1 96.69 163 PRO A O 1
ATOM 1364 N N . HIS A 1 164 ? 3.389 -6.84 -6.301 1 96.94 164 HIS A N 1
ATOM 1365 C CA . HIS A 1 164 ? 4.664 -7.453 -5.949 1 96.94 164 HIS A CA 1
ATOM 1366 C C . HIS A 1 164 ? 5.668 -7.324 -7.094 1 96.94 164 HIS A C 1
ATOM 1368 O O . HIS A 1 164 ? 5.305 -6.934 -8.203 1 96.94 164 HIS A O 1
ATOM 1374 N N . LYS A 1 165 ? 6.883 -7.5 -6.758 1 95.56 165 LYS A N 1
ATOM 1375 C CA . LYS A 1 165 ? 7.973 -7.418 -7.727 1 95.56 165 LYS A CA 1
ATOM 1376 C C . LYS A 1 165 ? 9.055 -8.453 -7.426 1 95.56 165 LYS A C 1
ATOM 1378 O O . LYS A 1 165 ? 9.117 -8.992 -6.316 1 95.56 165 LYS A O 1
ATOM 1383 N N . VAL A 1 166 ? 9.727 -8.742 -8.477 1 91.88 166 VAL A N 1
ATOM 1384 C CA . VAL A 1 166 ? 10.867 -9.633 -8.328 1 91.88 166 VAL A CA 1
ATOM 1385 C C . VAL A 1 166 ? 12.148 -8.898 -8.719 1 91.88 166 VAL A C 1
ATOM 1387 O O . VAL A 1 166 ? 12.211 -8.25 -9.766 1 91.88 166 VAL A O 1
ATOM 1390 N N . ASN A 1 167 ? 13.094 -8.961 -7.859 1 86.62 167 ASN A N 1
ATOM 1391 C CA . ASN A 1 167 ? 14.367 -8.305 -8.141 1 86.62 167 ASN A CA 1
ATOM 1392 C C . ASN A 1 167 ? 15.102 -8.984 -9.289 1 86.62 167 ASN A C 1
ATOM 1394 O O . ASN A 1 167 ? 14.922 -10.172 -9.531 1 86.62 167 ASN A O 1
ATOM 1398 N N . GLY A 1 168 ? 15.93 -8.242 -9.953 1 83.69 168 GLY A N 1
ATOM 1399 C CA . GLY A 1 168 ? 16.688 -8.75 -11.086 1 83.69 168 GLY A CA 1
ATOM 1400 C C . GLY A 1 168 ? 17.75 -9.742 -10.688 1 83.69 168 GLY A C 1
ATOM 1401 O O . GLY A 1 168 ? 18.109 -9.844 -9.516 1 83.69 168 GLY A O 1
ATOM 1402 N N . ILE A 1 169 ? 18.078 -10.586 -11.742 1 83.75 169 ILE A N 1
ATOM 1403 C CA . ILE A 1 169 ? 19.156 -11.539 -11.516 1 83.75 169 ILE A CA 1
ATOM 1404 C C . ILE A 1 169 ? 20.453 -10.992 -12.078 1 83.75 169 ILE A C 1
ATOM 1406 O O . ILE A 1 169 ? 20.453 -10.188 -13.016 1 83.75 169 ILE A O 1
ATOM 1410 N N . ARG A 1 170 ? 21.531 -11.344 -11.469 1 83.75 170 ARG A N 1
ATOM 1411 C CA . ARG A 1 170 ? 22.844 -10.898 -11.922 1 83.75 170 ARG A CA 1
ATOM 1412 C C . ARG A 1 170 ? 23.375 -11.773 -13.055 1 83.75 170 ARG A C 1
ATOM 1414 O O . ARG A 1 170 ? 22.875 -12.883 -13.258 1 83.75 170 ARG A O 1
ATOM 1421 N N . ASP A 1 171 ? 24.312 -11.336 -13.773 1 84.81 171 ASP A N 1
ATOM 1422 C CA . ASP A 1 171 ? 24.828 -12.008 -14.961 1 84.81 171 ASP A CA 1
ATOM 1423 C C . ASP A 1 171 ? 25.469 -13.344 -14.609 1 84.81 171 ASP A C 1
ATOM 1425 O O . ASP A 1 171 ? 25.484 -14.266 -15.422 1 84.81 171 ASP A O 1
ATOM 1429 N N . PHE A 1 172 ? 25.906 -13.516 -13.438 1 85.88 172 PHE A N 1
ATOM 1430 C CA . PHE A 1 172 ? 26.594 -14.742 -13.07 1 85.88 172 PHE A CA 1
ATOM 1431 C C . PHE A 1 172 ? 25.672 -15.695 -12.328 1 85.88 172 PHE A C 1
ATOM 1433 O O . PHE A 1 172 ? 26.062 -16.797 -11.961 1 85.88 172 PHE A O 1
ATOM 1440 N N . ASP A 1 173 ? 24.5 -15.312 -12.164 1 86.25 173 ASP A N 1
ATOM 1441 C CA . ASP A 1 173 ? 23.531 -16.156 -11.477 1 86.25 173 ASP A CA 1
ATOM 1442 C C . ASP A 1 173 ? 22.922 -17.172 -12.43 1 86.25 173 ASP A C 1
ATOM 1444 O O . ASP A 1 173 ? 22.781 -16.906 -13.625 1 86.25 173 ASP A O 1
ATOM 1448 N N . PRO A 1 174 ? 22.688 -18.375 -11.852 1 89.12 174 PRO A N 1
ATOM 1449 C CA . PRO A 1 174 ? 21.922 -19.312 -12.68 1 89.12 174 PRO A CA 1
ATOM 1450 C C . PRO A 1 174 ? 20.5 -18.828 -12.977 1 89.12 174 PRO A C 1
ATOM 1452 O O . PRO A 1 174 ? 20.016 -17.891 -12.336 1 89.12 174 PRO A O 1
ATOM 1455 N N . ASP A 1 175 ? 19.906 -19.5 -13.945 1 90.38 175 ASP A N 1
ATOM 1456 C CA . ASP A 1 175 ? 18.531 -19.156 -14.305 1 90.38 175 ASP A CA 1
ATOM 1457 C C . ASP A 1 175 ? 17.562 -19.484 -13.164 1 90.38 175 ASP A C 1
ATOM 1459 O O . ASP A 1 175 ? 17.75 -20.469 -12.453 1 90.38 175 ASP A O 1
ATOM 1463 N N . ARG A 1 176 ? 16.656 -18.641 -13.047 1 91.75 176 ARG A N 1
ATOM 1464 C CA . ARG A 1 176 ? 15.578 -18.828 -12.078 1 91.75 176 ARG A CA 1
ATOM 1465 C C . ARG A 1 176 ? 14.305 -19.312 -12.766 1 91.75 176 ARG A C 1
ATOM 1467 O O . ARG A 1 176 ? 13.789 -18.641 -13.664 1 91.75 176 ARG A O 1
ATOM 1474 N N . TYR A 1 177 ? 13.812 -20.469 -12.32 1 94.62 177 TYR A N 1
ATOM 1475 C CA . TYR A 1 177 ? 12.57 -20.984 -12.883 1 94.62 177 TYR A CA 1
ATOM 1476 C C . TYR A 1 177 ? 11.461 -20.984 -11.844 1 94.62 177 TYR A C 1
ATOM 1478 O O . TYR A 1 177 ? 11.633 -21.484 -10.734 1 94.62 177 TYR A O 1
ATOM 1486 N N . VAL A 1 178 ? 10.336 -20.391 -12.281 1 96.19 178 VAL A N 1
ATOM 1487 C CA . VAL A 1 178 ? 9.164 -20.281 -11.406 1 96.19 178 VAL A CA 1
ATOM 1488 C C . VAL A 1 178 ? 7.91 -20.719 -12.172 1 96.19 178 VAL A C 1
ATOM 1490 O O . VAL A 1 178 ? 7.754 -20.391 -13.352 1 96.19 178 VAL A O 1
ATOM 1493 N N . ILE A 1 179 ? 7.109 -21.5 -11.562 1 97.88 179 ILE A N 1
ATOM 1494 C CA . ILE A 1 179 ? 5.746 -21.656 -12.055 1 97.88 179 ILE A CA 1
ATOM 1495 C C . ILE A 1 179 ? 4.816 -20.703 -11.305 1 97.88 179 ILE A C 1
ATOM 1497 O O . ILE A 1 179 ? 4.754 -20.734 -10.07 1 97.88 179 ILE A O 1
ATOM 1501 N N . ALA A 1 180 ? 4.16 -19.859 -12.008 1 97.44 180 ALA A N 1
ATOM 1502 C CA . ALA A 1 180 ? 3.145 -18.969 -11.445 1 97.44 180 ALA A CA 1
ATOM 1503 C C . ALA A 1 180 ? 1.756 -19.328 -11.969 1 97.44 180 ALA A C 1
ATOM 1505 O O . ALA A 1 180 ? 1.625 -19.969 -13.008 1 97.44 180 ALA A O 1
ATOM 1506 N N . TRP A 1 181 ? 0.758 -18.938 -11.195 1 98.12 181 TRP A N 1
ATOM 1507 C CA . TRP A 1 181 ? -0.58 -19.266 -11.68 1 98.12 181 TRP A CA 1
ATOM 1508 C C . TRP A 1 181 ? -1.614 -18.297 -11.109 1 98.12 181 TRP A C 1
ATOM 1510 O O . TRP A 1 181 ? -1.334 -17.578 -10.148 1 98.12 181 TRP A O 1
ATOM 1520 N N . ASP A 1 182 ? -2.752 -18.266 -11.75 1 97.5 182 ASP A N 1
ATOM 1521 C CA . ASP A 1 182 ? -3.949 -17.578 -11.273 1 97.5 182 ASP A CA 1
ATOM 1522 C C . ASP A 1 182 ? -5.062 -18.578 -10.953 1 97.5 182 ASP A C 1
ATOM 1524 O O . ASP A 1 182 ? -5.238 -19.562 -11.656 1 97.5 182 ASP A O 1
ATOM 1528 N N . MET A 1 183 ? -5.699 -18.312 -9.883 1 98 183 MET A N 1
ATOM 1529 C CA . MET A 1 183 ? -6.918 -19.031 -9.5 1 98 183 MET A CA 1
ATOM 1530 C C . MET A 1 183 ? -8.141 -18.125 -9.664 1 98 183 MET A C 1
ATOM 1532 O O . MET A 1 183 ? -8.148 -16.984 -9.211 1 98 183 MET A O 1
ATOM 1536 N N . ILE A 1 184 ? -9.188 -18.656 -10.32 1 96.38 184 ILE A N 1
ATOM 1537 C CA . ILE A 1 184 ? -10.375 -17.875 -10.633 1 96.38 184 ILE A CA 1
ATOM 1538 C C . ILE A 1 184 ? -11.617 -18.609 -10.148 1 96.38 184 ILE A C 1
ATOM 1540 O O . ILE A 1 184 ? -11.797 -19.797 -10.422 1 96.38 184 ILE A O 1
ATOM 1544 N N . THR A 1 185 ? -12.43 -17.875 -9.469 1 95.94 185 THR A N 1
ATOM 1545 C CA . THR A 1 185 ? -13.68 -18.469 -8.992 1 95.94 185 THR A CA 1
ATOM 1546 C C . THR A 1 185 ? -14.656 -18.672 -10.141 1 95.94 185 THR A C 1
ATOM 1548 O O . THR A 1 185 ? -14.484 -18.094 -11.219 1 95.94 185 THR A O 1
ATOM 1551 N N . GLU A 1 186 ? -15.617 -19.484 -9.859 1 94.62 186 GLU A N 1
ATOM 1552 C CA . GLU A 1 186 ? -16.672 -19.688 -10.852 1 94.62 186 GLU A CA 1
ATOM 1553 C C . GLU A 1 186 ? -17.344 -18.375 -11.227 1 94.62 186 GLU A C 1
ATOM 1555 O O . GLU A 1 186 ? -17.609 -18.125 -12.398 1 94.62 186 GLU A O 1
ATOM 1560 N N . THR A 1 187 ? -17.656 -17.578 -10.227 1 92.69 187 THR A N 1
ATOM 1561 C CA . THR A 1 187 ? -18.25 -16.266 -10.461 1 92.69 187 THR A CA 1
ATOM 1562 C C . THR A 1 187 ? -17.328 -15.406 -11.336 1 92.69 187 THR A C 1
ATOM 1564 O O . THR A 1 187 ? -17.797 -14.742 -12.266 1 92.69 187 THR A O 1
ATOM 1567 N N . GLY A 1 188 ? -16.078 -15.43 -11.031 1 90.81 188 GLY A N 1
ATOM 1568 C CA . GLY A 1 188 ? -15.117 -14.703 -11.844 1 90.81 188 GLY A CA 1
ATOM 1569 C C . GLY A 1 188 ? -15.07 -15.188 -13.281 1 90.81 188 GLY A C 1
ATOM 1570 O O . GLY A 1 188 ? -14.992 -14.375 -14.211 1 90.81 188 GLY A O 1
ATOM 1571 N N . MET A 1 189 ? -15.141 -16.469 -13.484 1 91.69 189 MET A N 1
ATOM 1572 C CA . MET A 1 189 ? -15.117 -17.047 -14.82 1 91.69 189 MET A CA 1
ATOM 1573 C C . MET A 1 189 ? -16.359 -16.656 -15.609 1 91.69 189 MET A C 1
ATOM 1575 O O . MET A 1 189 ? -16.281 -16.359 -16.812 1 91.69 189 MET A O 1
ATOM 1579 N N . ASN A 1 190 ? -17.469 -16.672 -14.922 1 89.75 190 ASN A N 1
ATOM 1580 C CA . ASN A 1 190 ? -18.719 -16.281 -15.57 1 89.75 190 ASN A CA 1
ATOM 1581 C C . ASN A 1 190 ? -18.672 -14.836 -16.047 1 89.75 190 ASN A C 1
ATOM 1583 O O . ASN A 1 190 ? -19.156 -14.516 -17.125 1 89.75 190 ASN A O 1
ATOM 1587 N N . PHE A 1 191 ? -18.109 -14.07 -15.195 1 84.75 191 PHE A N 1
ATOM 1588 C CA . PHE A 1 191 ? -17.953 -12.664 -15.555 1 84.75 191 PHE A CA 1
ATOM 1589 C C . PHE A 1 191 ? -17.078 -12.523 -16.797 1 84.75 191 PHE A C 1
ATOM 1591 O O . PHE A 1 191 ? -17.422 -11.766 -17.719 1 84.75 191 PHE A O 1
ATOM 1598 N N . PHE A 1 192 ? -15.969 -13.266 -16.844 1 83.06 192 PHE A N 1
ATOM 1599 C CA . PHE A 1 192 ? -15.023 -13.172 -17.938 1 83.06 192 PHE A CA 1
ATOM 1600 C C . PHE A 1 192 ? -15.625 -13.742 -19.219 1 83.06 192 PHE A C 1
ATOM 1602 O O . PHE A 1 192 ? -15.367 -13.234 -20.312 1 83.06 192 PHE A O 1
ATOM 1609 N N . ARG A 1 193 ? -16.297 -14.773 -19.141 1 81.44 193 ARG A N 1
ATOM 1610 C CA . ARG A 1 193 ? -16.875 -15.414 -20.312 1 81.44 193 ARG A CA 1
ATOM 1611 C C . ARG A 1 193 ? -17.906 -14.5 -20.984 1 81.44 193 ARG A C 1
ATOM 1613 O O . ARG A 1 193 ? -18.109 -14.562 -22.203 1 81.44 193 ARG A O 1
ATOM 1620 N N . LEU A 1 194 ? -18.484 -13.641 -20.172 1 72.44 194 LEU A N 1
ATOM 1621 C CA . LEU A 1 194 ? -19.453 -12.695 -20.719 1 72.44 194 LEU A CA 1
ATOM 1622 C C . LEU A 1 194 ? -18.75 -11.539 -21.422 1 72.44 194 LEU A C 1
ATOM 1624 O O . LEU A 1 194 ? -19.281 -10.977 -22.391 1 72.44 194 LEU A O 1
ATOM 1628 N N . LYS A 1 195 ? -17.609 -11.188 -20.984 1 69.19 195 LYS A N 1
ATOM 1629 C CA . LYS A 1 195 ? -16.984 -9.961 -21.469 1 69.19 195 LYS A CA 1
ATOM 1630 C C . LYS A 1 195 ? -15.719 -10.258 -22.266 1 69.19 195 LYS A C 1
ATOM 1632 O O . LYS A 1 195 ? -15.203 -9.391 -22.969 1 69.19 195 LYS A O 1
ATOM 1637 N N . GLY A 1 196 ? -15.289 -11.492 -22.156 1 68.12 196 GLY A N 1
ATOM 1638 C CA . GLY A 1 196 ? -13.961 -11.781 -22.656 1 68.12 196 GLY A CA 1
ATOM 1639 C C . GLY A 1 196 ? -13.938 -12.109 -24.141 1 68.12 196 GLY A C 1
ATOM 1640 O O . GLY A 1 196 ? -14.992 -12.305 -24.7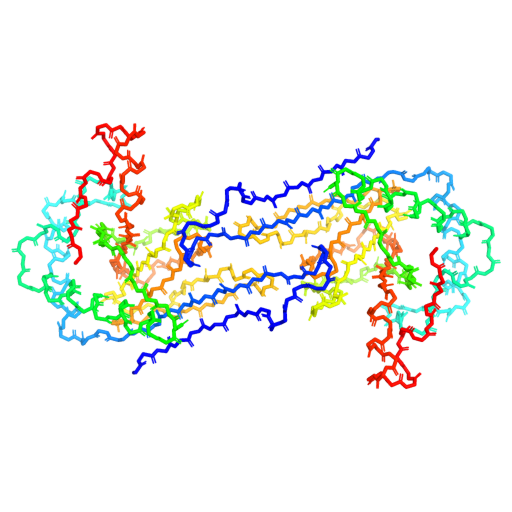5 1 68.12 196 GLY A O 1
ATOM 1641 N N . SER A 1 197 ? -12.688 -11.883 -24.625 1 71.88 197 SER A N 1
ATOM 1642 C CA . SER A 1 197 ? -12.453 -12.172 -26.031 1 71.88 197 SER A CA 1
ATOM 1643 C C . SER A 1 197 ? -12.039 -13.633 -26.234 1 71.88 197 SER A C 1
ATOM 1645 O O . SER A 1 197 ? -11.703 -14.328 -25.281 1 71.88 197 SER A O 1
ATOM 1647 N N . GLU A 1 198 ? -12.148 -14.086 -27.5 1 71.44 198 GLU A N 1
ATOM 1648 C CA . GLU A 1 198 ? -11.789 -15.453 -27.859 1 71.44 198 GLU A CA 1
ATOM 1649 C C . GLU A 1 198 ? -10.312 -15.734 -27.562 1 71.44 198 GLU A C 1
ATOM 1651 O O . GLU A 1 198 ? -9.938 -16.875 -27.297 1 71.44 198 GLU A O 1
ATOM 1656 N N . ASN A 1 199 ? -9.523 -14.719 -27.469 1 72.56 199 ASN A N 1
ATOM 1657 C CA . ASN A 1 199 ? -8.094 -14.914 -27.281 1 72.56 199 ASN A CA 1
ATOM 1658 C C . ASN A 1 199 ? -7.672 -14.672 -25.828 1 72.56 199 ASN A C 1
ATOM 1660 O O . ASN A 1 199 ? -6.48 -14.617 -25.531 1 72.56 199 ASN A O 1
ATOM 1664 N N . ASP A 1 200 ? -8.586 -14.672 -25.016 1 80.81 200 ASP A N 1
ATOM 1665 C CA . ASP A 1 200 ? -8.273 -14.445 -23.594 1 80.81 200 ASP A CA 1
ATOM 1666 C C . ASP A 1 200 ? -7.609 -15.672 -22.984 1 80.81 200 ASP A C 1
ATOM 1668 O O . ASP A 1 200 ? -8.117 -16.781 -23.109 1 80.81 200 ASP A O 1
ATOM 1672 N N . PRO A 1 201 ? -6.5 -15.43 -22.344 1 82.38 201 PRO A N 1
ATOM 1673 C CA . PRO A 1 201 ? -5.801 -16.547 -21.719 1 82.38 201 PRO A CA 1
ATOM 1674 C C . PRO A 1 201 ? -6.68 -17.297 -20.719 1 82.38 201 PRO A C 1
ATOM 1676 O O . PRO A 1 201 ? -6.402 -18.469 -20.406 1 82.38 201 PRO A O 1
ATOM 1679 N N . LEU A 1 202 ? -7.707 -16.766 -20.344 1 85.69 202 LEU A N 1
ATOM 1680 C CA . LEU A 1 202 ? -8.594 -17.406 -19.375 1 85.69 202 LEU A CA 1
ATOM 1681 C C . LEU A 1 202 ? -9.422 -18.5 -20.031 1 85.69 202 LEU A C 1
ATOM 1683 O O . LEU A 1 202 ? -10.039 -19.312 -19.344 1 85.69 202 LEU A O 1
ATOM 1687 N N . ASN A 1 203 ? -9.352 -18.547 -21.312 1 85.38 203 ASN A N 1
ATOM 1688 C CA . ASN A 1 203 ? -9.992 -19.656 -22.016 1 85.38 203 ASN A CA 1
ATOM 1689 C C . ASN A 1 203 ? -9.234 -20.953 -21.828 1 85.38 203 ASN A C 1
ATOM 1691 O O . ASN A 1 203 ? -9.766 -22.031 -22.094 1 85.38 203 ASN A O 1
ATOM 1695 N N . LEU A 1 204 ? -8.039 -20.859 -21.359 1 90.56 204 LEU A N 1
ATOM 1696 C CA . LEU A 1 204 ? -7.188 -22.031 -21.234 1 90.56 204 LEU A CA 1
ATOM 1697 C C . LEU A 1 204 ? -7.234 -22.594 -19.812 1 90.56 204 LEU A C 1
ATOM 1699 O O . LEU A 1 204 ? -6.5 -23.531 -19.484 1 90.56 204 LEU A O 1
ATOM 1703 N N . VAL A 1 205 ? -8.125 -22.078 -19.016 1 94.19 205 VAL A N 1
ATOM 1704 C CA . VAL A 1 205 ? -8.164 -22.516 -17.625 1 94.19 205 VAL A CA 1
ATOM 1705 C C . VAL A 1 205 ? -8.648 -23.953 -17.531 1 94.19 205 VAL A C 1
ATOM 1707 O O . VAL A 1 205 ? -9.336 -24.438 -18.438 1 94.19 205 VAL A O 1
ATOM 1710 N N . VAL A 1 206 ? -8.203 -24.656 -16.469 1 96.25 206 VAL A N 1
ATOM 1711 C CA . VAL A 1 206 ? -8.734 -25.969 -16.109 1 96.25 206 VAL A CA 1
ATOM 1712 C C . VAL A 1 206 ? -9.258 -25.938 -14.672 1 96.25 206 VAL A C 1
ATOM 1714 O O . VAL A 1 206 ? -8.984 -25 -13.922 1 96.25 206 VAL A O 1
ATOM 1717 N N . ASP A 1 207 ? -10.016 -26.953 -14.32 1 95.75 207 ASP A N 1
ATOM 1718 C CA . ASP A 1 207 ? -10.531 -27.047 -12.961 1 95.75 207 ASP A CA 1
ATOM 1719 C C . ASP A 1 207 ? -9.414 -27.375 -11.977 1 95.75 207 ASP A C 1
ATOM 1721 O O . ASP A 1 207 ? -8.539 -28.203 -12.266 1 95.75 207 ASP A O 1
ATOM 1725 N N . LEU A 1 208 ? -9.469 -26.703 -10.883 1 96.5 208 LEU A N 1
ATOM 1726 C CA . LEU A 1 208 ? -8.547 -27.078 -9.805 1 96.5 208 LEU A CA 1
ATOM 1727 C C . LEU A 1 208 ? -9.047 -28.297 -9.055 1 96.5 208 LEU A C 1
ATOM 1729 O O . LEU A 1 208 ? -10.203 -28.344 -8.633 1 96.5 208 LEU A O 1
ATOM 1733 N N . MET B 1 1 ? -7.809 26.062 -6.949 1 80.88 1 MET B N 1
ATOM 1734 C CA . MET B 1 1 ? -9.047 25.359 -6.637 1 80.88 1 MET B CA 1
ATOM 1735 C C . MET B 1 1 ? -8.766 24.031 -5.926 1 80.88 1 MET B C 1
ATOM 1737 O O . MET B 1 1 ? -7.762 23.375 -6.211 1 80.88 1 MET B O 1
ATOM 1741 N N . PRO B 1 2 ? -9.539 23.781 -4.871 1 92.38 2 PRO B N 1
ATOM 1742 C CA . PRO B 1 2 ? -9.359 22.516 -4.152 1 92.38 2 PRO B CA 1
ATOM 1743 C C . PRO B 1 2 ? -9.5 21.297 -5.062 1 92.38 2 PRO B C 1
ATOM 1745 O O . PRO B 1 2 ? -10.211 21.344 -6.066 1 92.38 2 PRO B O 1
ATOM 1748 N N . GLU B 1 3 ? -8.781 20.281 -4.793 1 95.38 3 GLU B N 1
ATOM 1749 C CA . GLU B 1 3 ? -8.766 19.078 -5.609 1 95.38 3 GLU B CA 1
ATOM 1750 C C . GLU B 1 3 ? -8.875 17.812 -4.738 1 95.38 3 GLU B C 1
ATOM 1752 O O . GLU B 1 3 ? -8.133 17.672 -3.768 1 95.38 3 GLU B O 1
ATOM 1757 N N . LEU B 1 4 ? -9.852 17.031 -5.109 1 97.69 4 LEU B N 1
ATOM 1758 C CA . LEU B 1 4 ? -9.977 15.719 -4.492 1 97.69 4 LEU B CA 1
ATOM 1759 C C . LEU B 1 4 ? -9.211 14.672 -5.289 1 97.69 4 LEU B C 1
ATOM 1761 O O . LEU B 1 4 ? -9.414 14.531 -6.5 1 97.69 4 LEU B O 1
ATOM 1765 N N . HIS B 1 5 ? -8.273 14.008 -4.707 1 97.25 5 HIS B N 1
ATOM 1766 C CA . HIS B 1 5 ? -7.617 12.82 -5.25 1 97.25 5 HIS B CA 1
ATOM 1767 C C . HIS B 1 5 ? -8.117 11.555 -4.57 1 97.25 5 HIS B C 1
ATOM 1769 O O . HIS B 1 5 ? -7.957 11.391 -3.359 1 97.25 5 HIS B O 1
ATOM 1775 N N . ARG B 1 6 ? -8.773 10.695 -5.344 1 95.25 6 ARG B N 1
ATOM 1776 C CA . ARG B 1 6 ? -9.359 9.5 -4.746 1 95.25 6 ARG B CA 1
ATOM 1777 C C . ARG B 1 6 ? -8.953 8.25 -5.512 1 95.25 6 ARG B C 1
ATOM 1779 O O . ARG B 1 6 ? -8.992 8.227 -6.742 1 95.25 6 ARG B O 1
ATOM 1786 N N . TRP B 1 7 ? -8.484 7.297 -4.77 1 93.25 7 TRP B N 1
ATOM 1787 C CA . TRP B 1 7 ? -8.195 5.953 -5.262 1 93.25 7 TRP B CA 1
ATOM 1788 C C . TRP B 1 7 ? -9.055 4.914 -4.547 1 93.25 7 TRP B C 1
ATOM 1790 O O . TRP B 1 7 ? -9.008 4.797 -3.318 1 93.25 7 TRP B O 1
ATOM 1800 N N . SER B 1 8 ? -9.93 4.238 -5.328 1 89.12 8 SER B N 1
ATOM 1801 C CA . SER B 1 8 ? -10.828 3.305 -4.66 1 89.12 8 SER B CA 1
ATOM 1802 C C . SER B 1 8 ? -11.195 2.143 -5.578 1 89.12 8 SER B C 1
ATOM 1804 O O . SER B 1 8 ? -11.008 2.219 -6.793 1 89.12 8 SER B O 1
ATOM 1806 N N . THR B 1 9 ? -11.57 1.013 -4.93 1 84.12 9 THR B N 1
ATOM 1807 C CA . THR B 1 9 ? -12.156 -0.093 -5.68 1 84.12 9 THR B CA 1
ATOM 1808 C C . THR B 1 9 ? -13.664 0.111 -5.852 1 84.12 9 THR B C 1
ATOM 1810 O O . THR B 1 9 ? -14.32 0.7 -4.988 1 84.12 9 THR B O 1
ATOM 1813 N N . PRO B 1 10 ? -14.18 -0.001 -7.109 1 66.62 10 PRO B N 1
ATOM 1814 C CA . PRO B 1 10 ? -15.594 0.295 -7.383 1 66.62 10 PRO B CA 1
ATOM 1815 C C . PRO B 1 10 ? -16.547 -0.537 -6.523 1 66.62 10 PRO B C 1
ATOM 1817 O O . PRO B 1 10 ? -17.594 -0.049 -6.121 1 66.62 10 PRO B O 1
ATOM 1820 N N . LYS B 1 11 ? -16.562 -1.823 -6.664 1 67.56 11 LYS B N 1
ATOM 1821 C CA . LYS B 1 11 ? -17.594 -2.77 -6.262 1 67.56 11 LYS B CA 1
ATOM 1822 C C . LYS B 1 11 ? -17.266 -3.396 -4.91 1 67.56 11 LYS B C 1
ATOM 1824 O O . LYS B 1 11 ? -16.125 -3.332 -4.445 1 67.56 11 LYS B O 1
ATOM 1829 N N . LYS B 1 12 ? -18.328 -3.812 -4.234 1 78.62 12 LYS B N 1
ATOM 1830 C CA . LYS B 1 12 ? -18.203 -4.688 -3.072 1 78.62 12 LYS B CA 1
ATOM 1831 C C . LYS B 1 12 ? -17.406 -5.945 -3.414 1 78.62 12 LYS B C 1
ATOM 1833 O O . LYS B 1 12 ? -17.641 -6.57 -4.449 1 78.62 12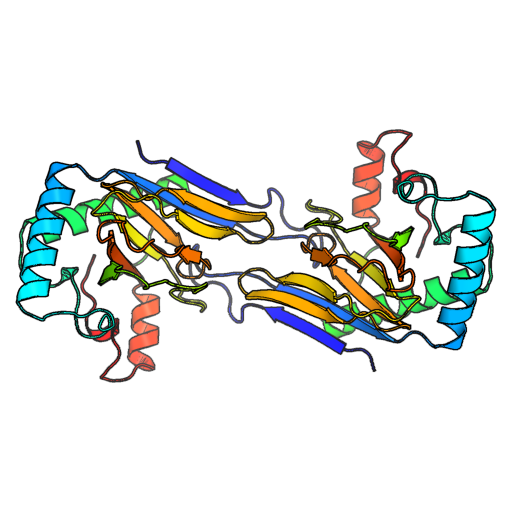 LYS B O 1
ATOM 1838 N N . PRO B 1 13 ? -16.391 -6.125 -2.65 1 82.5 13 PRO B N 1
ATOM 1839 C CA . PRO B 1 13 ? -15.68 -7.379 -2.898 1 82.5 13 PRO B CA 1
ATOM 1840 C C . PRO B 1 13 ? -16.609 -8.578 -3.021 1 82.5 13 PRO B C 1
ATOM 1842 O O . PRO B 1 13 ? -17.609 -8.672 -2.295 1 82.5 13 PRO B O 1
ATOM 1845 N N . LEU B 1 14 ? -16.359 -9.336 -4.039 1 86.38 14 LEU B N 1
ATOM 1846 C CA . LEU B 1 14 ? -17.219 -10.492 -4.277 1 86.38 14 LEU B CA 1
ATOM 1847 C C . LEU B 1 14 ? -16.672 -11.727 -3.576 1 86.38 14 LEU B C 1
ATOM 1849 O O . LEU B 1 14 ? -17.344 -12.758 -3.512 1 86.38 14 LEU B O 1
ATOM 1853 N N . ASN B 1 15 ? -15.508 -11.672 -3.131 1 90.25 15 ASN B N 1
ATOM 1854 C CA . ASN B 1 15 ? -14.906 -12.719 -2.314 1 90.25 15 ASN B CA 1
ATOM 1855 C C . ASN B 1 15 ? -13.898 -12.148 -1.323 1 90.25 15 ASN B C 1
ATOM 1857 O O . ASN B 1 15 ? -13.578 -10.961 -1.372 1 90.25 15 ASN B O 1
ATOM 1861 N N . TYR B 1 16 ? -13.398 -12.984 -0.412 1 90.75 16 TYR B N 1
ATOM 1862 C CA . TYR B 1 16 ? -12.531 -12.562 0.681 1 90.75 16 TYR B CA 1
ATOM 1863 C C . TYR B 1 16 ? -11.234 -11.961 0.149 1 90.75 16 TYR B C 1
ATOM 1865 O O . TYR B 1 16 ? -10.688 -11.039 0.743 1 90.75 16 TYR B O 1
ATOM 1873 N N . PHE B 1 17 ? -10.75 -12.438 -0.958 1 94.12 17 PHE B N 1
ATOM 1874 C CA . PHE B 1 17 ? -9.406 -12.086 -1.412 1 94.12 17 PHE B CA 1
ATOM 1875 C C . PHE B 1 17 ? -9.453 -10.93 -2.396 1 94.12 17 PHE B C 1
ATOM 1877 O O . PHE B 1 17 ? -8.406 -10.453 -2.857 1 94.12 17 PHE B O 1
ATOM 1884 N N . ALA B 1 18 ? -10.625 -10.438 -2.734 1 91.94 18 ALA B N 1
ATOM 1885 C CA . ALA B 1 18 ? -10.766 -9.289 -3.619 1 91.94 18 ALA B CA 1
ATOM 1886 C C . ALA B 1 18 ? -10.305 -8.008 -2.928 1 91.94 18 ALA B C 1
ATOM 1888 O O . ALA B 1 18 ? -10.422 -7.879 -1.706 1 91.94 18 ALA B O 1
ATOM 1889 N N . PRO B 1 19 ? -9.758 -7.102 -3.688 1 88.69 19 PRO B N 1
ATOM 1890 C CA . PRO B 1 19 ? -9.25 -5.867 -3.076 1 88.69 19 PRO B CA 1
ATOM 1891 C C . PRO B 1 19 ? -10.375 -4.984 -2.523 1 88.69 19 PRO B C 1
ATOM 1893 O O . PRO B 1 19 ? -11.453 -4.914 -3.113 1 88.69 19 PRO B O 1
ATOM 1896 N N . GLN B 1 20 ? -10.109 -4.402 -1.414 1 86.81 20 GLN B N 1
ATOM 1897 C CA . GLN B 1 20 ? -11 -3.402 -0.84 1 86.81 20 GLN B CA 1
ATOM 1898 C C . GLN B 1 20 ? -10.219 -2.232 -0.256 1 86.81 20 GLN B C 1
ATOM 1900 O O . GLN B 1 20 ? -9.477 -2.398 0.717 1 86.81 20 GLN B O 1
ATOM 1905 N N . TYR B 1 21 ? -10.336 -1.049 -0.904 1 87 21 TYR B N 1
ATOM 1906 C CA . TYR B 1 21 ? -9.711 0.155 -0.372 1 87 21 TYR B CA 1
ATOM 1907 C C . TYR B 1 21 ? -10.422 1.407 -0.873 1 87 21 TYR B C 1
ATOM 1909 O O . TYR B 1 21 ? -11.102 1.374 -1.9 1 87 21 TYR B O 1
ATOM 1917 N N . ASP B 1 22 ? -10.398 2.404 -0.109 1 91.44 22 ASP B N 1
ATOM 1918 C CA . ASP B 1 22 ? -10.914 3.73 -0.431 1 91.44 22 ASP B CA 1
ATOM 1919 C C . ASP B 1 22 ? -10.094 4.82 0.255 1 91.44 22 ASP B C 1
ATOM 1921 O O . ASP B 1 22 ? -10.32 5.133 1.425 1 91.44 22 ASP B O 1
ATOM 1925 N N . ILE B 1 23 ? -9.109 5.434 -0.529 1 94.88 23 ILE B N 1
ATOM 1926 C CA . ILE B 1 23 ? -8.211 6.441 0.024 1 94.88 23 ILE B CA 1
ATOM 1927 C C . ILE B 1 23 ? -8.453 7.777 -0.671 1 94.88 23 ILE B C 1
ATOM 1929 O O . ILE B 1 23 ? -8.469 7.852 -1.902 1 94.88 23 ILE B O 1
ATOM 1933 N N . SER B 1 24 ? -8.633 8.734 0.133 1 96.75 24 SER B N 1
ATOM 1934 C CA . SER B 1 24 ? -8.852 10.07 -0.416 1 96.75 24 SER B CA 1
ATOM 1935 C C . SER B 1 24 ? -7.895 11.086 0.204 1 96.75 24 SER B C 1
ATOM 1937 O O . SER B 1 24 ? -7.625 11.039 1.406 1 96.75 24 SER B O 1
ATOM 1939 N N . VAL B 1 25 ? -7.371 11.938 -0.644 1 97.81 25 VAL B N 1
ATOM 1940 C CA . VAL B 1 25 ? -6.516 13.055 -0.26 1 97.81 25 VAL B CA 1
ATOM 1941 C C . VAL B 1 25 ? -7.09 14.359 -0.811 1 97.81 25 VAL B C 1
ATOM 1943 O O . VAL B 1 25 ? -7.578 14.398 -1.943 1 97.81 25 VAL B O 1
ATOM 1946 N N . TRP B 1 26 ? -7.055 15.367 0.012 1 98.31 26 TRP B N 1
ATOM 1947 C CA . TRP B 1 26 ? -7.613 16.672 -0.346 1 98.31 26 TRP B CA 1
ATOM 1948 C C . TRP B 1 26 ? -6.52 17.719 -0.418 1 98.31 26 TRP B C 1
ATOM 1950 O O . TRP B 1 26 ? -5.75 17.891 0.53 1 98.31 26 TRP B O 1
ATOM 1960 N N . GLN B 1 27 ? -6.453 18.375 -1.592 1 97.94 27 GLN B N 1
ATOM 1961 C CA . GLN B 1 27 ? -5.508 19.484 -1.719 1 97.94 27 GLN B CA 1
ATOM 1962 C C . GLN B 1 27 ? -6.242 20.812 -1.894 1 97.94 27 GLN B C 1
ATOM 1964 O O . GLN B 1 27 ? -7.262 20.875 -2.582 1 97.94 27 GLN B O 1
ATOM 1969 N N . ASP B 1 28 ? -5.762 21.719 -1.199 1 97.94 28 ASP B N 1
ATOM 1970 C CA . ASP B 1 28 ? -6.301 23.078 -1.253 1 97.94 28 ASP B CA 1
ATOM 1971 C C . ASP B 1 28 ? -5.176 24.109 -1.299 1 97.94 28 ASP B C 1
ATOM 1973 O O . ASP B 1 28 ? -4.004 23.766 -1.146 1 97.94 28 ASP B O 1
ATOM 1977 N N . ASP B 1 29 ? -5.582 25.391 -1.604 1 97.56 29 ASP B N 1
ATOM 1978 C CA . ASP B 1 29 ? -4.613 26.484 -1.686 1 97.56 29 ASP B CA 1
ATOM 1979 C C . ASP B 1 29 ? -4.863 27.516 -0.592 1 97.56 29 ASP B C 1
ATOM 1981 O O . ASP B 1 29 ? -6.004 27.922 -0.362 1 97.56 29 ASP B O 1
ATOM 1985 N N . VAL B 1 30 ? -3.809 27.781 0.084 1 98 30 VAL B N 1
ATOM 1986 C CA . VAL B 1 30 ? -3.816 28.891 1.021 1 98 30 VAL B CA 1
ATOM 1987 C C . VAL B 1 30 ? -3.166 30.109 0.372 1 98 30 VAL B C 1
ATOM 1989 O O . VAL B 1 30 ? -2.186 29.984 -0.365 1 98 30 VAL B O 1
ATOM 1992 N N . SER B 1 31 ? -3.676 31.281 0.648 1 97.5 31 SER B N 1
ATOM 1993 C CA . SER B 1 31 ? -3.209 32.5 -0.016 1 97.5 31 SER B CA 1
ATOM 1994 C C . SER B 1 31 ? -1.726 32.75 0.249 1 97.5 31 SER B C 1
ATOM 1996 O O . SER B 1 31 ? -1.212 32.375 1.308 1 97.5 31 SER B O 1
ATOM 1998 N N . GLU B 1 32 ? -1.125 33.438 -0.693 1 96.94 32 GLU B N 1
ATOM 1999 C CA . GLU B 1 32 ? 0.293 33.75 -0.571 1 96.94 32 GLU B CA 1
ATOM 2000 C C . GLU B 1 32 ? 0.556 34.625 0.649 1 96.94 32 GLU B C 1
ATOM 2002 O O . GLU B 1 32 ? 1.516 34.406 1.389 1 96.94 32 GLU B O 1
ATOM 2007 N N . GLN B 1 33 ? -0.251 35.562 0.818 1 98.06 33 GLN B N 1
ATOM 2008 C CA . GLN B 1 33 ? -0.075 36.469 1.937 1 98.06 33 GLN B CA 1
ATOM 2009 C C . GLN B 1 33 ? -0.138 35.75 3.271 1 98.06 33 GLN B C 1
ATOM 2011 O O . GLN B 1 33 ? 0.711 35.938 4.141 1 98.06 33 GLN B O 1
ATOM 2016 N N . LEU B 1 34 ? -1.14 34.938 3.414 1 98.31 34 LEU B N 1
ATOM 2017 C CA . LEU B 1 34 ? -1.267 34.188 4.66 1 98.31 34 LEU B CA 1
ATOM 2018 C C . LEU B 1 34 ? -0.064 33.281 4.867 1 98.31 34 LEU B C 1
ATOM 2020 O O . LEU B 1 34 ? 0.453 33.156 5.98 1 98.31 34 LEU B O 1
ATOM 2024 N N . THR B 1 35 ? 0.356 32.656 3.832 1 98.5 35 THR B N 1
ATOM 2025 C CA . THR B 1 35 ? 1.49 31.734 3.918 1 98.5 35 THR B CA 1
ATOM 2026 C C . THR B 1 35 ? 2.762 32.5 4.305 1 98.5 35 THR B C 1
ATOM 2028 O O . THR B 1 35 ? 3.562 32 5.102 1 98.5 35 THR B O 1
ATOM 2031 N N . ASP B 1 36 ? 2.914 33.656 3.801 1 98.44 36 ASP B N 1
ATOM 2032 C CA . ASP B 1 36 ? 4.051 34.5 4.164 1 98.44 36 ASP B CA 1
ATOM 2033 C C . ASP B 1 36 ? 3.994 34.906 5.641 1 98.44 36 ASP B C 1
ATOM 2035 O O . ASP B 1 36 ? 5.012 34.875 6.336 1 98.44 36 ASP B O 1
ATOM 2039 N N . ASP B 1 37 ? 2.846 35.281 6.027 1 98.75 37 ASP B N 1
ATOM 2040 C CA . ASP B 1 37 ? 2.67 35.656 7.422 1 98.75 37 ASP B CA 1
ATOM 2041 C C . ASP B 1 37 ? 2.979 34.5 8.359 1 98.75 37 ASP B C 1
ATOM 2043 O O . ASP B 1 37 ? 3.615 34.688 9.398 1 98.75 37 ASP B O 1
ATOM 2047 N N . LEU B 1 38 ? 2.551 33.344 8.008 1 98.75 38 LEU B N 1
ATOM 2048 C CA . LEU B 1 38 ? 2.83 32.125 8.805 1 98.75 38 LEU B CA 1
ATOM 2049 C C . LEU B 1 38 ? 4.328 31.859 8.859 1 98.75 38 LEU B C 1
ATOM 2051 O O . LEU B 1 38 ? 4.871 31.547 9.922 1 98.75 38 LEU B O 1
ATOM 2055 N N . LEU B 1 39 ? 4.961 32 7.73 1 98.38 39 LEU B N 1
ATOM 2056 C CA . LEU B 1 39 ? 6.402 31.766 7.68 1 98.38 39 LEU B CA 1
ATOM 2057 C C . LEU B 1 39 ? 7.141 32.75 8.602 1 98.38 39 LEU B C 1
ATOM 2059 O O . LEU B 1 39 ? 8.062 32.344 9.312 1 98.38 39 LEU B O 1
ATOM 2063 N N . ASN B 1 40 ? 6.734 33.969 8.609 1 98.38 40 ASN B N 1
ATOM 2064 C CA . ASN B 1 40 ? 7.355 34.969 9.477 1 98.38 40 ASN B CA 1
ATOM 2065 C C . ASN B 1 40 ? 7.23 34.594 10.945 1 98.38 40 ASN B C 1
ATOM 2067 O O . ASN B 1 40 ? 8.195 34.688 11.703 1 98.38 40 ASN B O 1
ATOM 2071 N N . ILE B 1 41 ? 6.078 34.125 11.305 1 98.19 41 ILE B N 1
ATOM 2072 C CA . ILE B 1 41 ? 5.848 33.719 12.68 1 98.19 41 ILE B CA 1
ATOM 2073 C C . ILE B 1 41 ? 6.73 32.5 13.008 1 98.19 41 ILE B C 1
ATOM 2075 O O . ILE B 1 41 ? 7.352 32.469 14.07 1 98.19 41 ILE B O 1
ATOM 2079 N N . VAL B 1 42 ? 6.812 31.531 12.094 1 97.12 42 VAL B N 1
ATOM 2080 C CA . VAL B 1 42 ? 7.602 30.328 12.273 1 97.12 42 VAL B CA 1
ATOM 2081 C C . VAL B 1 42 ? 9.07 30.688 12.469 1 97.12 42 VAL B C 1
ATOM 2083 O O . VAL B 1 42 ? 9.734 30.156 13.367 1 97.12 42 VAL B O 1
ATOM 2086 N N . LEU B 1 43 ? 9.547 31.625 11.695 1 96.06 43 LEU B N 1
ATOM 2087 C CA . LEU B 1 43 ? 10.938 32.031 11.797 1 96.06 43 LEU B CA 1
ATOM 2088 C C . LEU B 1 43 ? 11.203 32.75 13.117 1 96.06 43 LEU B C 1
ATOM 2090 O O . LEU B 1 43 ? 12.266 32.594 13.719 1 96.06 43 LEU B O 1
ATOM 2094 N N . GLU B 1 44 ? 10.266 33.5 13.508 1 96.38 44 GLU B N 1
ATOM 2095 C CA . GLU B 1 44 ? 10.375 34.156 14.805 1 96.38 44 GLU B CA 1
ATOM 2096 C C . GLU B 1 44 ? 10.453 33.156 15.938 1 96.38 44 GLU B C 1
ATOM 2098 O O . GLU B 1 44 ? 11.305 33.25 16.828 1 96.38 44 GLU B O 1
ATOM 2103 N N . LYS B 1 45 ? 9.555 32.156 15.891 1 95.38 45 LYS B N 1
ATOM 2104 C CA . LYS B 1 45 ? 9.508 31.125 16.922 1 95.38 45 LYS B CA 1
ATOM 2105 C C . LYS B 1 45 ? 10.773 30.266 16.906 1 95.38 45 LYS B C 1
ATOM 2107 O O . LYS B 1 45 ? 11.234 29.797 17.938 1 95.38 45 LYS B O 1
ATOM 2112 N N . GLU B 1 46 ? 11.328 30.078 15.734 1 93.31 46 GLU B N 1
ATOM 2113 C CA . GLU B 1 46 ? 12.594 29.359 15.625 1 93.31 46 GLU B CA 1
ATOM 2114 C C . GLU B 1 46 ? 13.719 30.125 16.328 1 93.31 46 GLU B C 1
ATOM 2116 O O . GLU B 1 46 ? 14.516 29.531 17.062 1 93.31 46 GLU B O 1
ATOM 2121 N N . LYS B 1 47 ? 13.773 31.375 16.156 1 92.94 47 LYS B N 1
ATOM 2122 C CA . LYS B 1 47 ? 14.781 32.219 16.781 1 92.94 47 LYS B CA 1
ATOM 2123 C C . LYS B 1 47 ? 14.641 32.219 18.297 1 92.94 47 LYS B C 1
ATOM 2125 O O . LYS B 1 47 ? 15.641 32.281 19.016 1 92.94 47 LYS B O 1
ATOM 2130 N N . GLU B 1 48 ? 13.406 32.062 18.719 1 92.44 48 GLU B N 1
ATOM 2131 C CA . GLU B 1 48 ? 13.125 32.031 20.156 1 92.44 48 GLU B CA 1
ATOM 2132 C C . GLU B 1 48 ? 13.477 30.672 20.75 1 92.44 48 GLU B C 1
ATOM 2134 O O . GLU B 1 48 ? 13.461 30.5 21.969 1 92.44 48 GLU B O 1
ATOM 2139 N N . GLY B 1 49 ? 13.695 29.703 19.922 1 90.38 49 GLY B N 1
ATOM 2140 C CA . GLY B 1 49 ? 14.07 28.391 20.391 1 90.38 49 GLY B CA 1
ATOM 2141 C C . GLY B 1 49 ? 12.883 27.531 20.781 1 90.38 49 GLY B C 1
ATOM 2142 O O . GLY B 1 49 ? 13.008 26.625 21.609 1 90.38 49 GLY B O 1
ATOM 2143 N N . VAL B 1 50 ? 11.719 27.859 20.297 1 87.88 50 VAL B N 1
ATOM 2144 C CA . VAL B 1 50 ? 10.516 27.094 20.625 1 87.88 50 VAL B CA 1
ATOM 2145 C C . VAL B 1 50 ? 10.633 25.672 20.094 1 87.88 50 VAL B C 1
ATOM 2147 O O . VAL B 1 50 ? 10.125 24.734 20.703 1 87.88 50 VAL B O 1
ATOM 2150 N N . PHE B 1 51 ? 11.258 25.5 18.906 1 85.69 51 PHE B N 1
ATOM 2151 C CA . PHE B 1 51 ? 11.508 24.188 18.312 1 85.69 51 PHE B CA 1
ATOM 2152 C C . PHE B 1 51 ? 12.867 24.156 17.625 1 85.69 51 PHE B C 1
ATOM 2154 O O . PHE B 1 51 ? 13.469 25.203 17.375 1 85.69 51 PHE B O 1
ATOM 2161 N N . ASP B 1 52 ? 13.352 22.891 17.641 1 77.31 52 ASP B N 1
ATOM 2162 C CA . ASP B 1 52 ? 14.531 22.609 16.828 1 77.31 52 ASP B CA 1
ATOM 2163 C C . ASP B 1 52 ? 14.258 21.469 15.859 1 77.31 52 ASP B C 1
ATOM 2165 O O . ASP B 1 52 ? 13.109 21.078 15.641 1 77.31 52 ASP B O 1
ATOM 2169 N N . ASN B 1 53 ? 15.281 21.031 15.242 1 68.94 53 ASN B N 1
ATOM 2170 C CA . ASN B 1 53 ? 15.148 20.078 14.141 1 68.94 53 ASN B CA 1
ATOM 2171 C C . ASN B 1 53 ? 14.492 18.781 14.594 1 68.94 53 ASN B C 1
ATOM 2173 O O . ASN B 1 53 ? 13.977 18.016 13.773 1 68.94 53 ASN B O 1
ATOM 2177 N N . HIS B 1 54 ? 14.305 18.688 15.906 1 67.88 54 HIS B N 1
ATOM 2178 C CA . HIS B 1 54 ? 13.844 17.375 16.328 1 67.88 54 HIS B CA 1
ATOM 2179 C C . HIS B 1 54 ? 12.734 17.484 17.375 1 67.88 54 HIS B C 1
ATOM 2181 O O . HIS B 1 54 ? 12.219 16.484 17.844 1 67.88 54 HIS B O 1
ATOM 2187 N N . GLN B 1 55 ? 12.383 18.703 17.609 1 72.5 55 GLN B N 1
ATOM 2188 C CA . GLN B 1 55 ? 11.445 18.844 18.719 1 72.5 55 GLN B CA 1
ATOM 2189 C C . GLN B 1 55 ? 10.062 19.25 18.219 1 72.5 55 GLN B C 1
ATOM 2191 O O . GLN B 1 55 ? 9.82 20.438 17.953 1 72.5 55 GLN B O 1
ATOM 2196 N N . TRP B 1 56 ? 9.242 18.234 18.062 1 80 56 TRP B N 1
ATOM 2197 C CA . TRP B 1 56 ? 7.906 18.531 17.562 1 80 56 TRP B CA 1
ATOM 2198 C C . TRP B 1 56 ? 6.855 18.234 18.625 1 80 56 TRP B C 1
ATOM 2200 O O . TRP B 1 56 ? 5.711 18.688 18.531 1 80 56 TRP B O 1
ATOM 2210 N N . GLU B 1 57 ? 7.277 17.672 19.703 1 81.19 57 GLU B N 1
ATOM 2211 C CA . GLU B 1 57 ? 6.293 17.078 20.594 1 81.19 57 GLU B CA 1
ATOM 2212 C C . GLU B 1 57 ? 5.922 18.031 21.734 1 81.19 57 GLU B C 1
ATOM 2214 O O . GLU B 1 57 ? 4.906 17.844 22.406 1 81.19 57 GLU B O 1
ATOM 2219 N N . HIS B 1 58 ? 6.598 19.172 21.828 1 86.12 58 HIS B N 1
ATOM 2220 C CA . HIS B 1 58 ? 6.461 19.906 23.078 1 86.12 58 HIS B CA 1
ATOM 2221 C C . HIS B 1 58 ? 5.668 21.203 22.875 1 86.12 58 HIS B C 1
ATOM 2223 O O . HIS B 1 58 ? 5.613 22.047 23.766 1 86.12 58 HIS B O 1
ATOM 2229 N N . TYR B 1 59 ? 5.145 21.328 21.75 1 92.31 59 TYR B N 1
ATOM 2230 C CA . TYR B 1 59 ? 4.348 22.531 21.5 1 92.31 59 TYR B CA 1
ATOM 2231 C C . TYR B 1 59 ? 3.24 22.234 20.5 1 92.31 59 TYR B C 1
ATOM 2233 O O . TYR B 1 59 ? 3.123 21.125 20 1 92.31 59 TYR B O 1
ATOM 2241 N N . ASN B 1 60 ? 2.393 23.25 20.328 1 96.44 60 ASN B N 1
ATOM 2242 C CA . ASN B 1 60 ? 1.326 23.25 19.328 1 96.44 60 ASN B CA 1
ATOM 2243 C C . ASN B 1 60 ? 1.239 24.594 18.609 1 96.44 60 ASN B C 1
ATOM 2245 O O . ASN B 1 60 ? 0.915 25.609 19.219 1 96.44 60 ASN B O 1
ATOM 2249 N N . VAL B 1 61 ? 1.491 24.547 17.344 1 97.38 61 VAL B N 1
ATOM 2250 C CA . VAL B 1 61 ? 1.476 25.766 16.531 1 97.38 61 VAL B CA 1
ATOM 2251 C C . VAL B 1 61 ? 0.127 26.469 16.688 1 97.38 61 VAL B C 1
ATOM 2253 O O . VAL B 1 61 ? 0.059 27.703 16.703 1 97.38 61 VAL B O 1
ATOM 2256 N N . PHE B 1 62 ? -0.878 25.734 16.906 1 98.12 62 PHE B N 1
ATOM 2257 C CA . PHE B 1 62 ? -2.229 26.297 16.891 1 98.12 62 PHE B CA 1
ATOM 2258 C C . PHE B 1 62 ? -2.57 26.891 18.25 1 98.12 62 PHE B C 1
ATOM 2260 O O . PHE B 1 62 ? -3.646 27.469 18.438 1 98.12 62 PHE B O 1
ATOM 2267 N N . SER B 1 63 ? -1.665 26.797 19.156 1 96.38 63 SER B N 1
ATOM 2268 C CA . SER B 1 63 ? -1.849 27.438 20.453 1 96.38 63 SER B CA 1
ATOM 2269 C C . SER B 1 63 ? -1.145 28.781 20.516 1 96.38 63 SER B C 1
ATOM 2271 O O . SER B 1 63 ? -1.268 29.516 21.516 1 96.38 63 SER B O 1
ATOM 2273 N N . TRP B 1 64 ? -0.329 29.078 19.516 1 96.5 64 TRP B N 1
ATOM 2274 C CA . TRP B 1 64 ? 0.332 30.375 19.484 1 96.5 64 TRP B CA 1
ATOM 2275 C C . TRP B 1 64 ? -0.686 31.5 19.312 1 96.5 64 TRP B C 1
ATOM 2277 O O . TRP B 1 64 ? -1.604 31.406 18.5 1 96.5 64 TRP B O 1
ATOM 2287 N N . ASN B 1 65 ? -0.509 32.531 20.078 1 95.69 65 ASN B N 1
ATOM 2288 C CA . ASN B 1 65 ? -1.497 33.625 20.125 1 95.69 65 ASN B CA 1
ATOM 2289 C C . ASN B 1 65 ? -1.264 34.656 19.031 1 95.69 65 ASN B C 1
ATOM 2291 O O . ASN B 1 65 ? -0.822 35.75 19.312 1 95.69 65 ASN B O 1
ATOM 2295 N N . TYR B 1 66 ? -1.59 34.281 17.766 1 97.56 66 TYR B N 1
ATOM 2296 C CA . TYR B 1 66 ? -1.545 35.188 16.609 1 97.56 66 TYR B CA 1
ATOM 2297 C C . TYR B 1 66 ? -2.848 35.125 15.828 1 97.56 66 TYR B C 1
ATOM 2299 O O . TYR B 1 66 ? -3.4 34.031 15.617 1 97.56 66 TYR B O 1
ATOM 2307 N N . LYS B 1 67 ? -3.318 36.25 15.359 1 98 67 LYS B N 1
ATOM 2308 C CA . LYS B 1 67 ? -4.512 36.281 14.516 1 98 67 LYS B CA 1
ATOM 2309 C C . LYS B 1 67 ? -4.32 35.469 13.25 1 98 67 LYS B C 1
ATOM 2311 O O . LYS B 1 67 ? -5.258 34.812 12.773 1 98 67 LYS B O 1
ATOM 2316 N N . VAL B 1 68 ? -3.127 35.469 12.703 1 98.31 68 VAL B N 1
ATOM 2317 C CA . VAL B 1 68 ? -2.775 34.75 11.5 1 98.31 68 VAL B CA 1
ATOM 2318 C C . VAL B 1 68 ? -3 33.25 11.719 1 98.31 68 VAL B C 1
ATOM 2320 O O . VAL B 1 68 ? -3.496 32.562 10.836 1 98.31 68 VAL B O 1
ATOM 2323 N N . ILE B 1 69 ? -2.678 32.75 12.898 1 98.31 69 ILE B N 1
ATOM 2324 C CA . ILE B 1 69 ? -2.832 31.359 13.234 1 98.31 69 ILE B CA 1
ATOM 2325 C C . ILE B 1 69 ? -4.316 31 13.352 1 98.31 69 ILE B C 1
ATOM 2327 O O . ILE B 1 69 ? -4.75 29.953 12.883 1 98.31 69 ILE B O 1
ATOM 2331 N N . ASP B 1 70 ? -5.078 31.891 13.906 1 98.06 70 ASP B N 1
ATOM 2332 C CA . ASP B 1 70 ? -6.523 31.688 13.992 1 98.06 70 ASP B CA 1
ATOM 2333 C C . ASP B 1 70 ? -7.152 31.609 12.609 1 98.06 70 ASP B C 1
ATOM 2335 O O . ASP B 1 70 ? -8.023 30.766 12.359 1 98.06 70 ASP B O 1
ATOM 2339 N N . THR B 1 71 ? -6.719 32.5 11.789 1 98.56 71 THR B N 1
ATOM 2340 C CA . THR B 1 71 ? -7.215 32.5 10.422 1 98.56 71 THR B CA 1
ATOM 2341 C C . THR B 1 71 ? -6.879 31.172 9.719 1 98.56 71 THR B C 1
ATOM 2343 O O . THR B 1 71 ? -7.719 30.609 9.016 1 98.56 71 THR B O 1
ATOM 2346 N N . PHE B 1 72 ? -5.664 30.734 9.891 1 98.69 72 PHE B N 1
ATOM 2347 C CA . PHE B 1 72 ? -5.227 29.484 9.281 1 98.69 72 PHE B CA 1
ATOM 2348 C C . PHE B 1 72 ? -6.051 28.312 9.797 1 98.69 72 PHE B C 1
ATOM 2350 O O . PHE B 1 72 ? -6.48 27.453 9.016 1 98.69 72 PHE B O 1
ATOM 2357 N N . LYS B 1 73 ? -6.281 28.266 11.078 1 98.38 73 LYS B N 1
ATOM 2358 C CA . LYS B 1 73 ? -7.102 27.219 11.68 1 98.38 73 LYS B CA 1
ATOM 2359 C C . LYS B 1 73 ? -8.5 27.188 11.062 1 98.38 73 LYS B C 1
ATOM 2361 O O . LYS B 1 73 ? -9.055 26.125 10.805 1 98.38 73 LYS B O 1
ATOM 2366 N N . GLU B 1 74 ? -9.031 28.359 10.852 1 98.25 74 GLU B N 1
ATOM 2367 C CA . GLU B 1 74 ? -10.344 28.453 10.227 1 98.25 74 GLU B CA 1
ATOM 2368 C C . GLU B 1 74 ? -10.32 27.922 8.797 1 98.25 74 GLU B C 1
ATOM 2370 O O . GLU B 1 74 ? -11.266 27.281 8.344 1 98.25 74 GLU B O 1
ATOM 2375 N N . ILE B 1 75 ? -9.305 28.188 8.102 1 98.56 75 ILE B N 1
ATOM 2376 C CA . ILE B 1 75 ? -9.164 27.719 6.734 1 98.56 75 ILE B CA 1
ATOM 2377 C C . ILE B 1 75 ? -9.102 26.188 6.727 1 98.56 75 ILE B C 1
ATOM 2379 O O . ILE B 1 75 ? -9.711 25.531 5.875 1 98.56 75 ILE B O 1
ATOM 2383 N N . ILE B 1 76 ? -8.359 25.609 7.688 1 98.69 76 ILE B N 1
ATOM 2384 C CA . ILE B 1 76 ? -8.289 24.156 7.809 1 98.69 76 ILE B CA 1
ATOM 2385 C C . ILE B 1 76 ? -9.688 23.594 8.062 1 98.69 76 ILE B C 1
ATOM 2387 O O . ILE B 1 76 ? -10.078 22.594 7.449 1 98.69 76 ILE B O 1
ATOM 2391 N N . LYS B 1 77 ? -10.422 24.266 8.898 1 98.19 77 LYS B N 1
ATOM 2392 C CA . LYS B 1 77 ? -11.773 23.828 9.234 1 98.19 77 LYS B CA 1
ATOM 2393 C C . LYS B 1 77 ? -12.68 23.828 8.008 1 98.19 77 LYS B C 1
ATOM 2395 O O . LYS B 1 77 ? -13.406 22.859 7.762 1 98.19 77 LYS B O 1
ATOM 2400 N N . VAL B 1 78 ? -12.609 24.875 7.301 1 97.81 78 VAL B N 1
ATOM 2401 C CA . VAL B 1 78 ? -13.43 25 6.098 1 97.81 78 VAL B CA 1
ATOM 2402 C C . VAL B 1 78 ? -13.031 23.922 5.09 1 97.81 78 VAL B C 1
ATOM 2404 O O . VAL B 1 78 ? -13.883 23.25 4.516 1 97.81 78 VAL B O 1
ATOM 2407 N N . SER B 1 79 ? -11.75 23.781 4.891 1 98.12 79 SER B N 1
ATOM 2408 C CA . SER B 1 79 ? -11.234 22.797 3.947 1 98.12 79 SER B CA 1
ATOM 2409 C C . SER B 1 79 ? -11.648 21.375 4.348 1 98.12 79 SER B C 1
ATOM 2411 O O . SER B 1 79 ? -12.023 20.562 3.498 1 98.12 79 SER B O 1
ATOM 2413 N N . TYR B 1 80 ? -11.531 21.125 5.625 1 97.94 80 TYR B N 1
ATOM 2414 C CA . TYR B 1 80 ? -11.945 19.828 6.172 1 97.94 80 TYR B CA 1
ATOM 2415 C C . TYR B 1 80 ? -13.414 19.562 5.863 1 97.94 80 TYR B C 1
ATOM 2417 O O . TYR B 1 80 ? -13.766 18.469 5.418 1 97.94 80 TYR B O 1
ATOM 2425 N N . HIS B 1 81 ? -14.25 20.531 6.051 1 97.44 81 HIS B N 1
ATOM 2426 C CA . HIS B 1 81 ? -15.68 20.344 5.809 1 97.44 81 HIS B CA 1
ATOM 2427 C C . HIS B 1 81 ? -15.969 20.172 4.324 1 97.44 81 HIS B C 1
ATOM 2429 O O . HIS B 1 81 ? -16.844 19.375 3.947 1 97.44 81 HIS B O 1
ATOM 2435 N N . GLU B 1 82 ? -15.297 20.891 3.486 1 97.62 82 GLU B N 1
ATOM 2436 C CA . GLU B 1 82 ? -15.453 20.719 2.045 1 97.62 82 GLU B CA 1
ATOM 2437 C C . GLU B 1 82 ? -15.016 19.328 1.601 1 97.62 82 GLU B C 1
ATOM 2439 O O . GLU B 1 82 ? -15.664 18.703 0.755 1 97.62 82 GLU B O 1
ATOM 2444 N N . PHE B 1 83 ? -13.891 18.922 2.152 1 98.25 83 PHE B N 1
ATOM 2445 C CA . PHE B 1 83 ? -13.398 17.578 1.877 1 98.25 83 PHE B CA 1
ATOM 2446 C C . PHE B 1 83 ? -14.453 16.531 2.223 1 98.25 83 PHE B C 1
ATOM 2448 O O . PHE B 1 83 ? -14.781 15.68 1.396 1 98.25 83 PHE B O 1
ATOM 2455 N N . CYS B 1 84 ? -15.023 16.625 3.398 1 97.56 84 CYS B N 1
ATOM 2456 C CA . CYS B 1 84 ? -16.062 15.703 3.842 1 97.56 84 CYS B CA 1
ATOM 2457 C C . CYS B 1 84 ? -17.281 15.773 2.928 1 97.56 84 CYS B C 1
ATOM 2459 O O . CYS B 1 84 ? -17.859 14.742 2.572 1 97.56 84 CYS B O 1
ATOM 2461 N N . LYS B 1 85 ? -17.656 16.984 2.598 1 97.06 85 LYS B N 1
ATOM 2462 C CA . LYS B 1 85 ? -18.812 17.156 1.711 1 97.06 85 LYS B CA 1
ATOM 2463 C C . LYS B 1 85 ? -18.594 16.453 0.377 1 97.06 85 LYS B C 1
ATOM 2465 O O . LYS B 1 85 ? -19.484 15.781 -0.129 1 97.06 85 LYS B O 1
ATOM 2470 N N . GLN B 1 86 ? -17.391 16.562 -0.163 1 96.81 86 GLN B N 1
ATOM 2471 C CA . GLN B 1 86 ? -17.062 15.945 -1.442 1 96.81 86 GLN B CA 1
ATOM 2472 C C . GLN B 1 86 ? -17.109 14.422 -1.339 1 96.81 86 GLN B C 1
ATOM 2474 O O . GLN B 1 86 ? -17.406 13.734 -2.322 1 96.81 86 GLN B O 1
ATOM 2479 N N . LEU B 1 87 ? -16.844 13.898 -0.157 1 96.06 87 LEU B N 1
ATOM 2480 C CA . LEU B 1 87 ? -16.844 12.461 0.065 1 96.06 87 LEU B CA 1
ATOM 2481 C C . LEU B 1 87 ? -18.203 11.984 0.553 1 96.06 87 LEU B C 1
ATOM 2483 O O . LEU B 1 87 ? -18.391 10.805 0.854 1 96.06 87 LEU B O 1
ATOM 2487 N N . ASP B 1 88 ? -19.141 12.875 0.68 1 95.31 88 ASP B N 1
ATOM 2488 C CA . ASP B 1 88 ? -20.484 12.586 1.188 1 95.31 88 ASP B CA 1
ATOM 2489 C C . ASP B 1 88 ? -20.422 12.016 2.604 1 95.31 88 ASP B C 1
ATOM 2491 O O . ASP B 1 88 ? -21.078 11.023 2.906 1 95.31 88 ASP B O 1
ATOM 2495 N N . ILE B 1 89 ? -19.516 12.594 3.369 1 94 89 ILE B N 1
ATOM 2496 C CA . ILE B 1 89 ? -19.359 12.258 4.781 1 94 89 ILE B CA 1
ATOM 2497 C C . ILE B 1 89 ? -19.875 13.406 5.641 1 94 89 ILE B C 1
ATOM 2499 O O . ILE B 1 89 ? -19.578 14.578 5.383 1 94 89 ILE B O 1
ATOM 2503 N N . THR B 1 90 ? -20.594 13.047 6.652 1 92.44 90 THR B N 1
ATOM 2504 C CA . THR B 1 90 ? -21.062 14.047 7.598 1 92.44 90 THR B CA 1
ATOM 2505 C C . THR B 1 90 ? -20.234 14.016 8.875 1 92.44 90 THR B C 1
ATOM 2507 O O . THR B 1 90 ? -20.25 13.023 9.609 1 92.44 90 THR B O 1
ATOM 2510 N N . PRO B 1 91 ? -19.516 15.086 9.078 1 90.38 91 PRO B N 1
ATOM 2511 C CA . PRO B 1 91 ? -18.797 15.125 10.359 1 90.38 91 PRO B CA 1
ATOM 2512 C C . PRO B 1 91 ? -19.719 14.977 11.562 1 90.38 91 PRO B C 1
ATOM 2514 O O . PRO B 1 91 ? -20.75 15.656 11.641 1 90.38 91 PRO B O 1
ATOM 2517 N N . GLN B 1 92 ? -19.344 14.086 12.469 1 85.38 92 GLN B N 1
ATOM 2518 C CA . GLN B 1 92 ? -20.281 13.773 13.555 1 85.38 92 GLN B CA 1
ATOM 2519 C C . GLN B 1 92 ? -19.703 14.195 14.898 1 85.38 92 GLN B C 1
ATOM 2521 O O . GLN B 1 92 ? -20.422 14.234 15.898 1 85.38 92 GLN B O 1
ATOM 2526 N N . GLU B 1 93 ? -18.484 14.453 14.945 1 92.75 93 GLU B N 1
ATOM 2527 C CA . GLU B 1 93 ? -17.844 14.734 16.234 1 92.75 93 GLU B CA 1
ATOM 2528 C C . GLU B 1 93 ? -16.953 15.969 16.141 1 92.75 93 GLU B C 1
ATOM 2530 O O . GLU B 1 93 ? -16.547 16.375 15.047 1 92.75 93 GLU B O 1
ATOM 2535 N N . ASN B 1 94 ? -16.734 16.562 17.344 1 94.81 94 ASN B N 1
ATOM 2536 C CA . ASN B 1 94 ? -15.742 17.625 17.406 1 94.81 94 ASN B CA 1
ATOM 2537 C C . ASN B 1 94 ? -14.344 17.094 17.094 1 94.81 94 ASN B C 1
ATOM 2539 O O . ASN B 1 94 ? -14.047 15.93 17.328 1 94.81 94 ASN B O 1
ATOM 2543 N N . VAL B 1 95 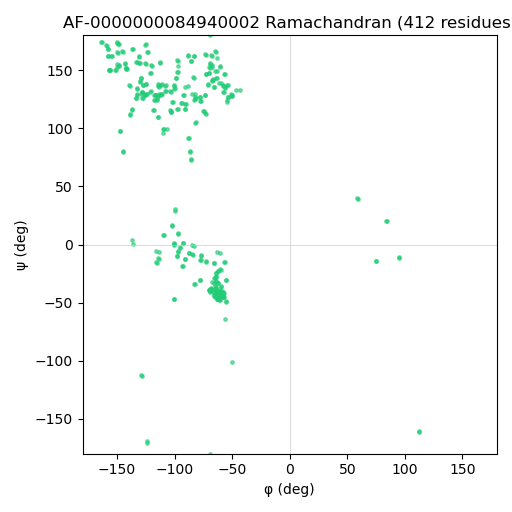? -13.586 18.016 16.516 1 97.44 95 VAL B N 1
ATOM 2544 C CA . VAL B 1 95 ? -12.242 17.641 16.109 1 97.44 95 VAL B CA 1
ATOM 2545 C C . VAL B 1 95 ? -11.219 18.531 16.812 1 97.44 95 VAL B C 1
ATOM 2547 O O . VAL B 1 95 ? -11.406 19.75 16.922 1 97.44 95 VAL B O 1
ATOM 2550 N N . SER B 1 96 ? -10.203 17.891 17.391 1 97.12 96 SER B N 1
ATOM 2551 C CA . SER B 1 96 ? -9.055 18.578 17.953 1 97.12 96 SER B CA 1
ATOM 2552 C C . SER B 1 96 ? -7.887 18.594 16.969 1 97.12 96 SER B C 1
ATOM 2554 O O . SER B 1 96 ? -7.836 17.781 16.047 1 97.12 96 SER B O 1
ATOM 2556 N N . ILE B 1 97 ? -6.996 19.578 17.203 1 98.06 97 ILE B N 1
ATOM 2557 C CA . ILE B 1 97 ? -5.895 19.734 16.25 1 98.06 97 ILE B CA 1
ATOM 2558 C C . ILE B 1 97 ? -4.598 20.016 17 1 98.06 97 ILE B C 1
ATOM 2560 O O . ILE B 1 97 ? -4.598 20.75 17.984 1 98.06 97 ILE B O 1
ATOM 2564 N N . ARG B 1 98 ? -3.562 19.375 16.578 1 96.81 98 ARG B N 1
ATOM 2565 C CA . ARG B 1 98 ? -2.201 19.625 17.047 1 96.81 98 ARG B CA 1
ATOM 2566 C C . ARG B 1 98 ? -1.229 19.734 15.875 1 96.81 98 ARG B C 1
ATOM 2568 O O . ARG B 1 98 ? -1.171 18.844 15.023 1 96.81 98 ARG B O 1
ATOM 2575 N N . GLY B 1 99 ? -0.467 20.781 15.891 1 97.06 99 GLY B N 1
ATOM 2576 C CA . GLY B 1 99 ? 0.43 21.016 14.773 1 97.06 99 GLY B CA 1
ATOM 2577 C C . GLY B 1 99 ? 1.851 21.328 15.203 1 97.06 99 GLY B C 1
ATOM 2578 O O . GLY B 1 99 ? 2.09 21.703 16.344 1 97.06 99 GLY B O 1
ATOM 2579 N N . TRP B 1 100 ? 2.771 21.188 14.273 1 97 100 TRP B N 1
ATOM 2580 C CA . TRP B 1 100 ? 4.188 21.453 14.5 1 97 100 TRP B CA 1
ATOM 2581 C C . TRP B 1 100 ? 4.863 21.922 13.219 1 97 100 TRP B C 1
ATOM 2583 O O . TRP B 1 100 ? 4.277 21.859 12.141 1 97 100 TRP B O 1
ATOM 2593 N N . VAL B 1 101 ? 6.051 22.453 13.438 1 96.06 101 VAL B N 1
ATOM 2594 C CA . VAL B 1 101 ? 6.855 22.906 12.305 1 96.06 101 VAL B CA 1
ATOM 2595 C C . VAL B 1 101 ? 7.922 21.859 11.977 1 96.06 101 VAL B C 1
ATOM 2597 O O . VAL B 1 101 ? 8.555 21.312 12.875 1 96.06 101 VAL B O 1
ATOM 2600 N N . TYR B 1 102 ? 8.039 21.578 10.719 1 93.31 102 TYR B N 1
ATOM 2601 C CA . TYR B 1 102 ? 9.18 20.797 10.227 1 93.31 102 TYR B CA 1
ATOM 2602 C C . TYR B 1 102 ? 10.125 21.672 9.414 1 93.31 102 TYR B C 1
ATOM 2604 O O . TYR B 1 102 ? 9.875 21.938 8.234 1 93.31 102 TYR B O 1
ATOM 2612 N N . PRO B 1 103 ? 11.188 22.109 10.062 1 92.56 103 PRO B N 1
ATOM 2613 C CA . PRO B 1 103 ? 12.203 22.922 9.383 1 92.56 103 PRO B CA 1
ATOM 2614 C C . PRO B 1 103 ? 13.258 22.078 8.68 1 92.56 103 PRO B C 1
ATOM 2616 O O . PRO B 1 103 ? 14.383 21.953 9.164 1 92.56 103 PRO B O 1
ATOM 2619 N N . GLN B 1 104 ? 12.945 21.562 7.508 1 89.12 104 GLN B N 1
ATOM 2620 C CA . GLN B 1 104 ? 13.828 20.641 6.812 1 89.12 104 GLN B CA 1
ATOM 2621 C C . GLN B 1 104 ? 15.047 21.359 6.242 1 89.12 104 GLN B C 1
ATOM 2623 O O . GLN B 1 104 ? 14.906 22.203 5.352 1 89.12 104 GLN B O 1
ATOM 2628 N N . LYS B 1 105 ? 16.125 20.984 6.848 1 88.75 105 LYS B N 1
ATOM 2629 C CA . LYS B 1 105 ? 17.438 21.484 6.422 1 88.75 105 LYS B CA 1
ATOM 2630 C C . LYS B 1 105 ? 18.344 20.328 5.984 1 88.75 105 LYS B C 1
ATOM 2632 O O . LYS B 1 105 ? 18.156 19.188 6.406 1 88.75 105 LYS B O 1
ATOM 2637 N N . TYR B 1 106 ? 19.266 20.719 5.109 1 85.62 106 TYR B N 1
ATOM 2638 C CA . TYR B 1 106 ? 20.234 19.703 4.766 1 85.62 106 TYR B CA 1
ATOM 2639 C C . TYR B 1 106 ? 20.969 19.203 6.004 1 85.62 106 TYR B C 1
ATOM 2641 O O . TYR B 1 106 ? 21.375 20 6.855 1 85.62 106 TYR B O 1
ATOM 2649 N N . PRO B 1 107 ? 21.078 17.906 5.98 1 84.81 107 PRO B N 1
ATOM 2650 C CA . PRO B 1 107 ? 20.703 16.766 5.121 1 84.81 107 PRO B CA 1
ATOM 2651 C C . PRO B 1 107 ? 19.453 16.047 5.594 1 84.81 107 PRO B C 1
ATOM 2653 O O . PRO B 1 107 ? 19.328 14.836 5.418 1 84.81 107 PRO B O 1
ATOM 2656 N N . MET B 1 108 ? 18.625 16.828 6.242 1 82.75 108 MET B N 1
ATOM 2657 C CA . MET B 1 108 ? 17.438 16.219 6.859 1 82.75 108 MET B CA 1
ATOM 2658 C C . MET B 1 108 ? 16.562 15.539 5.809 1 82.75 108 MET B C 1
ATOM 2660 O O . MET B 1 108 ? 16.422 16.047 4.695 1 82.75 108 MET B O 1
ATOM 2664 N N . ASN B 1 109 ? 16.031 14.367 6.129 1 82.38 109 ASN B N 1
ATOM 2665 C CA . ASN B 1 109 ? 15.016 13.641 5.383 1 82.38 109 ASN B CA 1
ATOM 2666 C C . ASN B 1 109 ? 14.031 12.938 6.316 1 82.38 109 ASN B C 1
ATOM 2668 O O . ASN B 1 109 ? 14.32 12.734 7.496 1 82.38 109 ASN B O 1
ATOM 2672 N N . ILE B 1 110 ? 12.859 12.805 5.809 1 86.19 110 ILE B N 1
ATOM 2673 C CA . ILE B 1 110 ? 11.883 12.008 6.551 1 86.19 110 ILE B CA 1
ATOM 2674 C C . ILE B 1 110 ? 11.531 10.75 5.758 1 86.19 110 ILE B C 1
ATOM 2676 O O . ILE B 1 110 ? 10.945 10.836 4.676 1 86.19 110 ILE B O 1
ATOM 2680 N N . GLY B 1 111 ? 11.969 9.695 6.262 1 91.38 111 GLY B N 1
ATOM 2681 C CA . GLY B 1 111 ? 11.641 8.43 5.613 1 91.38 111 GLY B CA 1
ATOM 2682 C C . GLY B 1 111 ? 10.18 8.055 5.734 1 91.38 111 GLY B C 1
ATOM 2683 O O . GLY B 1 111 ? 9.375 8.828 6.27 1 91.38 111 GLY B O 1
ATOM 2684 N N . ARG B 1 112 ? 9.852 6.945 5.172 1 93.44 112 ARG B N 1
ATOM 2685 C CA . ARG B 1 112 ? 8.477 6.445 5.191 1 93.44 112 ARG B CA 1
ATOM 2686 C C . ARG B 1 112 ? 7.938 6.379 6.617 1 93.44 112 ARG B C 1
ATOM 2688 O O . ARG B 1 112 ? 8.57 5.793 7.496 1 93.44 112 ARG B O 1
ATOM 2695 N N . HIS B 1 113 ? 6.738 7.02 6.828 1 94.38 113 HIS B N 1
ATOM 2696 C CA . HIS B 1 113 ? 6.117 7.023 8.148 1 94.38 113 HIS B CA 1
ATOM 2697 C C . HIS B 1 113 ? 4.617 7.285 8.047 1 94.38 113 HIS B C 1
ATOM 2699 O O . HIS B 1 113 ? 4.105 7.602 6.977 1 94.38 113 HIS B O 1
ATOM 2705 N N . THR B 1 114 ? 3.91 7.059 9.195 1 95.25 114 THR B N 1
ATOM 2706 C CA . THR B 1 114 ? 2.508 7.426 9.367 1 95.25 114 THR B CA 1
ATOM 2707 C C . THR B 1 114 ? 2.33 8.312 10.602 1 95.25 114 THR B C 1
ATOM 2709 O O . THR B 1 114 ? 3.199 8.352 11.477 1 95.25 114 THR B O 1
ATOM 2712 N N . HIS B 1 115 ? 1.273 9.07 10.547 1 95.12 115 HIS B N 1
ATOM 2713 C CA . HIS B 1 115 ? 0.978 9.867 11.727 1 95.12 115 HIS B CA 1
ATOM 2714 C C . HIS B 1 115 ? 0.239 9.047 12.781 1 95.12 115 HIS B C 1
ATOM 2716 O O . HIS B 1 115 ? 0.398 9.273 13.977 1 95.12 115 HIS B O 1
ATOM 2722 N N . ALA B 1 116 ? -0.554 8.18 12.336 1 91.25 116 ALA B N 1
ATOM 2723 C CA . ALA B 1 116 ? -1.313 7.293 13.211 1 91.25 116 ALA B CA 1
ATOM 2724 C C . ALA B 1 116 ? -1.72 6.012 12.492 1 91.25 116 ALA B C 1
ATOM 2726 O O . ALA B 1 116 ? -1.956 6.023 11.281 1 91.25 116 ALA B O 1
ATOM 2727 N N . MET B 1 117 ? -1.822 4.945 13.344 1 89.75 117 MET B N 1
ATOM 2728 C CA . MET B 1 117 ? -2.26 3.66 12.812 1 89.75 117 MET B CA 1
ATOM 2729 C C . MET B 1 117 ? -3.104 2.904 13.828 1 89.75 117 MET B C 1
ATOM 2731 O O . MET B 1 117 ? -2.605 2.008 14.516 1 89.75 117 MET B O 1
ATOM 2735 N N . HIS B 1 118 ? -4.25 3.24 13.922 1 87.94 118 HIS B N 1
ATOM 2736 C CA . HIS B 1 118 ? -5.203 2.611 14.828 1 87.94 118 HIS B CA 1
ATOM 2737 C C . HIS B 1 118 ? -6.641 2.955 14.445 1 87.94 118 HIS B C 1
ATOM 2739 O O . HIS B 1 118 ? -6.867 3.756 13.539 1 87.94 118 HIS B O 1
ATOM 2745 N N . GLU B 1 119 ? -7.621 2.396 15.062 1 89.25 119 GLU B N 1
ATOM 2746 C CA . GLU B 1 119 ? -9.023 2.471 14.672 1 89.25 119 GLU B CA 1
ATOM 2747 C C . GLU B 1 119 ? -9.555 3.895 14.797 1 89.25 119 GLU B C 1
ATOM 2749 O O . GLU B 1 119 ? -10.586 4.23 14.203 1 89.25 119 GLU B O 1
ATOM 2754 N N . ASN B 1 120 ? -8.805 4.727 15.531 1 90.56 120 ASN B N 1
ATOM 2755 C CA . ASN B 1 120 ? -9.242 6.105 15.719 1 90.56 120 ASN B CA 1
ATOM 2756 C C . ASN B 1 120 ? -8.5 7.062 14.789 1 90.56 120 ASN B C 1
ATOM 2758 O O . ASN B 1 120 ? -8.734 8.273 14.82 1 90.56 120 ASN B O 1
ATOM 2762 N N . SER B 1 121 ? -7.602 6.516 13.992 1 93.31 121 SER B N 1
ATOM 2763 C CA . SER B 1 121 ? -6.891 7.375 13.047 1 93.31 121 SER B CA 1
ATOM 2764 C C . SER B 1 121 ? -7.863 8.18 12.195 1 93.31 121 SER B C 1
ATOM 2766 O O . SER B 1 121 ? -8.898 7.664 11.766 1 93.31 121 SER B O 1
ATOM 2768 N N . PHE B 1 122 ? -7.504 9.422 12.039 1 96.56 122 PHE B N 1
ATOM 2769 C CA . PHE B 1 122 ? -8.422 10.328 11.359 1 96.56 122 PHE B CA 1
ATOM 2770 C C . PHE B 1 122 ? -7.711 11.078 10.234 1 96.56 122 PHE B C 1
ATOM 2772 O O . PHE B 1 122 ? -7.281 10.469 9.25 1 96.56 122 PHE B O 1
ATOM 2779 N N . LEU B 1 123 ? -7.535 12.336 10.367 1 98.19 123 LEU B N 1
ATOM 2780 C CA . LEU B 1 123 ? -6.898 13.117 9.312 1 98.19 123 LEU B CA 1
ATOM 2781 C C . LEU B 1 123 ? -5.645 13.812 9.828 1 98.19 123 LEU B C 1
ATOM 2783 O O . LEU B 1 123 ? -5.559 14.148 11.008 1 98.19 123 LEU B O 1
ATOM 2787 N N . SER B 1 124 ? -4.738 13.953 8.977 1 98.56 124 SER B N 1
ATOM 2788 C CA . SER B 1 124 ? -3.588 14.828 9.148 1 98.56 124 SER B CA 1
ATOM 2789 C C . SER B 1 124 ? -3.455 15.805 7.977 1 98.56 124 SER B C 1
ATOM 2791 O O . SER B 1 124 ? -4.195 15.703 6.996 1 98.56 124 SER B O 1
ATOM 2793 N N . GLY B 1 125 ? -2.557 16.719 8.148 1 98.5 125 GLY B N 1
ATOM 2794 C CA . GLY B 1 125 ? -2.355 17.672 7.059 1 98.5 125 GLY B CA 1
ATOM 2795 C C . GLY B 1 125 ? -1.007 18.359 7.109 1 98.5 125 GLY B C 1
ATOM 2796 O O . GLY B 1 125 ? -0.242 18.172 8.055 1 98.5 125 GLY B O 1
ATOM 2797 N N . SER B 1 126 ? -0.758 19.062 6.043 1 98.25 126 SER B N 1
ATOM 2798 C CA . SER B 1 126 ? 0.456 19.875 5.941 1 98.25 126 SER B CA 1
ATOM 2799 C C . SER B 1 126 ? 0.244 21.078 5.043 1 98.25 126 SER B C 1
ATOM 2801 O O . SER B 1 126 ? -0.606 21.062 4.152 1 98.25 126 SER B O 1
ATOM 2803 N N . LEU B 1 127 ? 0.943 22.062 5.34 1 98.56 127 LEU B N 1
ATOM 2804 C CA . LEU B 1 127 ? 1.03 23.281 4.531 1 98.56 127 LEU B CA 1
ATOM 2805 C C . LEU B 1 127 ? 2.484 23.625 4.234 1 98.56 127 LEU B C 1
ATOM 2807 O O . LEU B 1 127 ? 3.291 23.781 5.156 1 98.56 127 LEU B O 1
ATOM 2811 N N . TYR B 1 128 ? 2.742 23.781 2.963 1 97.69 128 TYR B N 1
ATOM 2812 C CA . TYR B 1 128 ? 4.086 24.219 2.582 1 97.69 128 TYR B CA 1
ATOM 2813 C C . TYR B 1 128 ? 4.234 25.719 2.695 1 97.69 128 TYR B C 1
ATOM 2815 O O . TYR B 1 128 ? 3.504 26.469 2.043 1 97.69 128 TYR B O 1
ATOM 2823 N N . LEU B 1 129 ? 5.238 26.078 3.459 1 98.06 129 LEU B N 1
ATOM 2824 C CA . LEU B 1 129 ? 5.473 27.5 3.637 1 98.06 129 LEU B CA 1
ATOM 2825 C C . LEU B 1 129 ? 6.492 28.016 2.625 1 98.06 129 LEU B C 1
ATOM 2827 O O . LEU B 1 129 ? 6.621 29.234 2.426 1 98.06 129 LEU B O 1
ATOM 2831 N N . THR B 1 130 ? 7.223 27.125 2.07 1 96 130 THR B N 1
ATOM 2832 C CA . THR B 1 130 ? 8.203 27.422 1.037 1 96 130 THR B CA 1
ATOM 2833 C C . THR B 1 130 ? 8.039 26.5 -0.161 1 96 130 THR B C 1
ATOM 2835 O O . THR B 1 130 ? 7.418 25.438 -0.05 1 96 130 THR B O 1
ATOM 2838 N N . THR B 1 131 ? 8.531 27 -1.305 1 92.56 131 THR B N 1
ATOM 2839 C CA . THR B 1 131 ? 8.586 26.156 -2.486 1 92.56 131 THR B CA 1
ATOM 2840 C C . THR B 1 131 ? 9.922 25.422 -2.561 1 92.56 131 THR B C 1
ATOM 2842 O O . THR B 1 131 ? 10.977 26 -2.273 1 92.56 131 THR B O 1
ATOM 2845 N N . HIS B 1 132 ? 9.773 24.203 -2.865 1 90.06 132 HIS B N 1
ATOM 2846 C CA . HIS B 1 132 ? 10.961 23.359 -2.975 1 90.06 132 HIS B CA 1
ATOM 2847 C C . HIS B 1 132 ? 10.805 22.328 -4.086 1 90.06 132 HIS B C 1
ATOM 2849 O O . HIS B 1 132 ? 9.695 22.094 -4.562 1 90.06 132 HIS B O 1
ATOM 2855 N N . LEU B 1 133 ? 11.961 21.719 -4.445 1 86.25 133 LEU B N 1
ATOM 2856 C CA . LEU B 1 133 ? 11.945 20.688 -5.484 1 86.25 133 LEU B CA 1
ATOM 2857 C C . LEU B 1 133 ? 11.578 19.328 -4.906 1 86.25 133 LEU B C 1
ATOM 2859 O O . LEU B 1 133 ? 11.258 18.391 -5.648 1 86.25 133 LEU B O 1
ATOM 2863 N N . THR B 1 134 ? 11.516 19.25 -3.672 1 87.38 134 THR B N 1
ATOM 2864 C CA . THR B 1 134 ? 11.156 18 -3.01 1 87.38 134 THR B CA 1
ATOM 2865 C C . THR B 1 134 ? 9.703 17.641 -3.281 1 87.38 134 THR B C 1
ATOM 2867 O O . THR B 1 134 ? 8.93 18.484 -3.762 1 87.38 134 THR B O 1
ATOM 2870 N N . CYS B 1 135 ? 9.383 16.391 -3.045 1 91.62 135 CYS B N 1
ATOM 2871 C CA . CYS B 1 135 ? 8.023 15.875 -3.129 1 91.62 135 CYS B CA 1
ATOM 2872 C C . CYS B 1 135 ? 7.656 15.109 -1.866 1 91.62 135 CYS B C 1
ATOM 2874 O O . CYS B 1 135 ? 8.531 14.57 -1.185 1 91.62 135 CYS B O 1
ATOM 2876 N N . THR B 1 136 ? 6.43 15.273 -1.525 1 94.69 136 THR B N 1
ATOM 2877 C CA . THR B 1 136 ? 5.871 14.312 -0.577 1 94.69 136 THR B CA 1
ATOM 2878 C C . THR B 1 136 ? 5.234 13.133 -1.31 1 94.69 136 THR B C 1
ATOM 2880 O O . THR B 1 136 ? 4.277 13.312 -2.062 1 94.69 136 THR B O 1
ATOM 2883 N N . ASP B 1 137 ? 5.777 12.008 -1.097 1 95.69 137 ASP B N 1
ATOM 2884 C CA . ASP B 1 137 ? 5.281 10.797 -1.745 1 95.69 137 ASP B CA 1
ATOM 2885 C C . ASP B 1 137 ? 4.344 10.023 -0.822 1 95.69 137 ASP B C 1
ATOM 2887 O O . ASP B 1 137 ? 4.754 9.555 0.242 1 95.69 137 ASP B O 1
ATOM 2891 N N . TYR B 1 138 ? 3.088 9.922 -1.248 1 97 138 TYR B N 1
ATOM 2892 C CA . TYR B 1 138 ? 2.125 9.102 -0.522 1 97 138 TYR B CA 1
ATOM 2893 C C . TYR B 1 138 ? 2.082 7.684 -1.083 1 97 138 TYR B C 1
ATOM 2895 O O . TYR B 1 138 ? 1.982 7.496 -2.297 1 97 138 TYR B O 1
ATOM 2903 N N . ASP B 1 139 ? 2.211 6.734 -0.226 1 95.31 139 ASP B N 1
ATOM 2904 C CA . ASP B 1 139 ? 2.145 5.332 -0.618 1 95.31 139 ASP B CA 1
ATOM 2905 C C . ASP B 1 139 ? 0.706 4.82 -0.597 1 95.31 139 ASP B C 1
ATOM 2907 O O . ASP B 1 139 ? 0.241 4.301 0.419 1 95.31 139 ASP B O 1
ATOM 2911 N N . ILE B 1 140 ? 0.005 4.914 -1.741 1 94.69 140 ILE B N 1
ATOM 2912 C CA . ILE B 1 140 ? -1.404 4.555 -1.853 1 94.69 140 ILE B CA 1
ATOM 2913 C C . ILE B 1 140 ? -1.545 3.035 -1.936 1 94.69 140 ILE B C 1
ATOM 2915 O O . ILE B 1 140 ? -0.931 2.395 -2.793 1 94.69 140 ILE B O 1
ATOM 2919 N N . PRO B 1 141 ? -2.369 2.516 -1.058 1 89.88 141 PRO B N 1
ATOM 2920 C CA . PRO B 1 141 ? -2.561 1.063 -1.062 1 89.88 141 PRO B CA 1
ATOM 2921 C C . PRO B 1 141 ? -2.889 0.517 -2.451 1 89.88 141 PRO B C 1
ATOM 2923 O O . PRO B 1 141 ? -3.768 1.045 -3.135 1 89.88 141 PRO B O 1
ATOM 2926 N N . TYR B 1 142 ? -2.16 -0.489 -2.916 1 89.31 142 TYR B N 1
ATOM 2927 C CA . TYR B 1 142 ? -2.328 -1.241 -4.152 1 89.31 142 TYR B CA 1
ATOM 2928 C C . TYR B 1 142 ? -1.873 -0.422 -5.355 1 89.31 142 TYR B C 1
ATOM 2930 O O . TYR B 1 142 ? -1.658 -0.966 -6.441 1 89.31 142 TYR B O 1
ATOM 2938 N N . VAL B 1 143 ? -1.696 0.861 -5.16 1 89.5 143 VAL B N 1
ATOM 2939 C CA . VAL B 1 143 ? -1.354 1.749 -6.27 1 89.5 143 VAL B CA 1
ATOM 2940 C C . VAL B 1 143 ? 0.143 2.045 -6.25 1 89.5 143 VAL B C 1
ATOM 2942 O O . VAL B 1 143 ? 0.824 1.896 -7.27 1 89.5 143 VAL B O 1
ATOM 2945 N N . GLY B 1 144 ? 0.618 2.354 -5.176 1 91.38 144 GLY B N 1
ATOM 2946 C CA . GLY B 1 144 ? 2.016 2.734 -5.051 1 91.38 144 GLY B CA 1
ATOM 2947 C C . GLY B 1 144 ? 2.207 4.195 -4.688 1 91.38 144 GLY B C 1
ATOM 2948 O O . GLY B 1 144 ? 1.295 4.832 -4.16 1 91.38 144 GLY B O 1
ATOM 2949 N N . GLU B 1 145 ? 3.424 4.676 -4.953 1 93 145 GLU B N 1
ATOM 2950 C CA . GLU B 1 145 ? 3.775 6.02 -4.504 1 93 145 GLU B CA 1
ATOM 2951 C C . GLU B 1 145 ? 3.258 7.078 -5.477 1 93 145 GLU B C 1
ATOM 2953 O O . GLU B 1 145 ? 3.49 6.988 -6.684 1 93 145 GLU B O 1
ATOM 2958 N N . ILE B 1 146 ? 2.541 8.008 -4.93 1 94.88 146 ILE B N 1
ATOM 2959 C CA . ILE B 1 146 ? 2.076 9.18 -5.656 1 94.88 146 ILE B CA 1
ATOM 2960 C C . ILE B 1 146 ? 2.676 10.445 -5.031 1 94.88 146 ILE B C 1
ATOM 2962 O O . ILE B 1 146 ? 2.473 10.711 -3.848 1 94.88 146 ILE B O 1
ATOM 2966 N N . GLY B 1 147 ? 3.336 11.211 -5.836 1 94.69 147 GLY B N 1
ATOM 2967 C CA . GLY B 1 147 ? 4.055 12.367 -5.324 1 94.69 147 GLY B CA 1
ATOM 2968 C C . GLY B 1 147 ? 3.307 13.672 -5.531 1 94.69 147 GLY B C 1
ATOM 2969 O O . GLY B 1 147 ? 2.713 13.898 -6.586 1 94.69 147 GLY B O 1
ATOM 2970 N N . PHE B 1 148 ? 3.328 14.453 -4.52 1 94.25 148 PHE B N 1
ATOM 2971 C CA . PHE B 1 148 ? 2.848 15.828 -4.594 1 94.25 148 PHE B CA 1
ATOM 2972 C C . PHE B 1 148 ? 4.004 16.812 -4.469 1 94.25 148 PHE B C 1
ATOM 2974 O O . PHE B 1 148 ? 4.75 16.781 -3.488 1 94.25 148 PHE B O 1
ATOM 2981 N N . GLN B 1 149 ? 4.074 17.719 -5.363 1 92 149 GLN B N 1
ATOM 2982 C CA . GLN B 1 149 ? 5.164 18.688 -5.379 1 92 149 GLN B CA 1
ATOM 2983 C C . GLN B 1 149 ? 5.012 19.703 -4.262 1 92 149 GLN B C 1
ATOM 2985 O O . GLN B 1 149 ? 3.9 20.156 -3.979 1 92 149 GLN B O 1
ATOM 2990 N N . THR B 1 150 ? 6.18 20.109 -3.783 1 92.25 150 THR B N 1
ATOM 2991 C CA . THR B 1 150 ? 6.184 21.141 -2.74 1 92.25 150 THR B CA 1
ATOM 2992 C C . THR B 1 150 ? 6.043 22.531 -3.348 1 92.25 150 THR B C 1
ATOM 2994 O O . THR B 1 150 ? 6.988 23.047 -3.936 1 92.25 150 THR B O 1
ATOM 2997 N N . LYS B 1 151 ? 4.945 23.062 -3.229 1 95.44 151 LYS B N 1
ATOM 2998 C CA . LYS B 1 151 ? 4.66 24.438 -3.662 1 95.44 151 LYS B CA 1
ATOM 2999 C C . LYS B 1 151 ? 4.102 25.266 -2.512 1 95.44 151 LYS B C 1
ATOM 3001 O O . LYS B 1 151 ? 3.164 24.844 -1.832 1 95.44 151 LYS B O 1
ATOM 3006 N N . LYS B 1 152 ? 4.75 26.438 -2.355 1 97.19 152 LYS B N 1
ATOM 3007 C CA . LYS B 1 152 ? 4.285 27.344 -1.313 1 97.19 152 LYS B CA 1
ATOM 3008 C C . LYS B 1 152 ? 2.777 27.562 -1.415 1 97.19 152 LYS B C 1
ATOM 3010 O O . LYS B 1 152 ? 2.256 27.844 -2.5 1 97.19 152 LYS B O 1
ATOM 3015 N N . GLY B 1 153 ? 2.109 27.359 -0.233 1 98.12 153 GLY B N 1
ATOM 3016 C CA . GLY B 1 153 ? 0.681 27.625 -0.173 1 98.12 153 GLY B CA 1
ATOM 3017 C C . GLY B 1 153 ? -0.17 26.391 -0.413 1 98.12 153 GLY B C 1
ATOM 3018 O O . GLY B 1 153 ? -1.383 26.422 -0.197 1 98.12 153 GLY B O 1
ATOM 3019 N N . LYS B 1 154 ? 0.433 25.328 -0.849 1 97.81 154 LYS B N 1
ATOM 3020 C CA . LYS B 1 154 ? -0.321 24.094 -1.037 1 97.81 154 LYS B CA 1
ATOM 3021 C C . LYS B 1 154 ? -0.556 23.391 0.294 1 97.81 154 LYS B C 1
ATOM 3023 O O . LYS B 1 154 ? 0.383 23.172 1.063 1 97.81 154 LYS B O 1
ATOM 3028 N N . MET B 1 155 ? -1.786 23.172 0.556 1 98.44 155 MET B N 1
ATOM 3029 C CA . MET B 1 155 ? -2.203 22.438 1.754 1 98.44 155 MET B CA 1
ATOM 3030 C C . MET B 1 155 ? -2.795 21.078 1.392 1 98.44 155 MET B C 1
ATOM 3032 O O . MET B 1 155 ? -3.553 20.969 0.426 1 98.44 155 MET B O 1
ATOM 3036 N N . THR B 1 156 ? -2.451 20.094 2.129 1 98.5 156 THR B N 1
ATOM 3037 C CA . THR B 1 156 ? -2.949 18.734 1.889 1 98.5 156 THR B CA 1
ATOM 3038 C C . THR B 1 156 ? -3.59 18.172 3.15 1 98.5 156 THR B C 1
ATOM 3040 O O . THR B 1 156 ? -3.041 18.297 4.246 1 98.5 156 THR B O 1
ATOM 3043 N N . LEU B 1 157 ? -4.773 17.672 3.072 1 98.75 157 LEU B N 1
ATOM 3044 C CA . LEU B 1 157 ? -5.398 16.812 4.078 1 98.75 157 LEU B CA 1
ATOM 3045 C C . LEU B 1 157 ? -5.395 15.352 3.629 1 98.75 157 LEU B C 1
ATOM 3047 O O . LEU B 1 157 ? -5.766 15.047 2.494 1 98.75 157 LEU B O 1
ATOM 3051 N N . PHE B 1 158 ? -4.992 14.477 4.457 1 98.56 158 PHE B N 1
ATOM 3052 C CA . PHE B 1 158 ? -4.863 13.062 4.113 1 98.56 158 PHE B CA 1
ATOM 3053 C C . PHE B 1 158 ? -5.133 12.188 5.328 1 98.56 158 PHE B C 1
ATOM 3055 O O . PHE B 1 158 ? -5.016 12.641 6.469 1 98.56 158 PHE B O 1
ATOM 3062 N N . PRO B 1 159 ? -5.562 10.961 5.129 1 97.75 159 PRO B N 1
ATOM 3063 C CA . PRO B 1 159 ? -5.695 10.055 6.273 1 97.75 159 PRO B CA 1
ATOM 3064 C C . PRO B 1 159 ? -4.387 9.891 7.047 1 97.75 159 PRO B C 1
ATOM 3066 O O . PRO B 1 159 ? -3.338 9.641 6.445 1 97.75 159 PRO B O 1
ATOM 3069 N N . SER B 1 160 ? -4.426 9.945 8.344 1 97.25 160 SER B N 1
ATOM 3070 C CA . SER B 1 160 ? -3.25 9.891 9.211 1 97.25 160 SER B CA 1
ATOM 3071 C C . SER B 1 160 ? -2.514 8.562 9.062 1 97.25 160 SER B C 1
ATOM 3073 O O . SER B 1 160 ? -1.313 8.484 9.328 1 97.25 160 SER B O 1
ATOM 3075 N N . CYS B 1 161 ? -3.232 7.609 8.617 1 95.38 161 CYS B N 1
ATOM 3076 C CA . CYS B 1 161 ? -2.672 6.27 8.508 1 95.38 161 CYS B CA 1
ATOM 3077 C C . CYS B 1 161 ? -1.974 6.078 7.168 1 95.38 161 CYS B C 1
ATOM 3079 O O . CYS B 1 161 ? -1.345 5.047 6.934 1 95.38 161 CYS B O 1
ATOM 3081 N N . LEU B 1 162 ? -2.074 6.988 6.277 1 96.56 162 LEU B N 1
ATOM 3082 C CA . LEU B 1 162 ? -1.486 6.852 4.949 1 96.56 162 LEU B CA 1
ATOM 3083 C C . LEU B 1 162 ? 0.027 7.035 5.004 1 96.56 162 LEU B C 1
ATOM 3085 O O . LEU B 1 162 ? 0.512 8.133 5.305 1 96.56 162 LEU B O 1
ATOM 3089 N N . PRO B 1 163 ? 0.759 5.973 4.688 1 96.62 163 PRO B N 1
ATOM 3090 C CA . PRO B 1 163 ? 2.215 6.141 4.695 1 96.62 163 PRO B CA 1
ATOM 3091 C C . PRO B 1 163 ? 2.699 7.141 3.65 1 96.62 163 PRO B C 1
ATOM 3093 O O . PRO B 1 163 ? 2.168 7.188 2.537 1 96.62 163 PRO B O 1
ATOM 3096 N N . HIS B 1 164 ? 3.703 7.883 4.02 1 96.88 164 HIS B N 1
ATOM 3097 C CA . HIS B 1 164 ? 4.281 8.859 3.102 1 96.88 164 HIS B CA 1
ATOM 3098 C C . HIS B 1 164 ? 5.711 9.203 3.494 1 96.88 164 HIS B C 1
ATOM 3100 O O . HIS B 1 164 ? 6.172 8.836 4.578 1 96.88 164 HIS B O 1
ATOM 3106 N N . LYS B 1 165 ? 6.406 9.758 2.584 1 95.44 165 LYS B N 1
ATOM 3107 C CA . LYS B 1 165 ? 7.793 10.164 2.791 1 95.44 165 LYS B CA 1
ATOM 3108 C C . LYS B 1 165 ? 8.102 11.469 2.062 1 95.44 165 LYS B C 1
ATOM 3110 O O . LYS B 1 165 ? 7.359 11.875 1.168 1 95.44 165 LYS B O 1
ATOM 3115 N N . VAL B 1 166 ? 9.086 12.078 2.609 1 91.69 166 VAL B N 1
ATOM 3116 C CA . VAL B 1 166 ? 9.57 13.289 1.961 1 91.69 166 VAL B CA 1
ATOM 3117 C C . VAL B 1 166 ? 11.016 13.086 1.499 1 91.69 166 VAL B C 1
ATOM 3119 O O . VAL B 1 166 ? 11.852 12.609 2.266 1 91.69 166 VAL B O 1
ATOM 3122 N N . ASN B 1 167 ? 11.234 13.383 0.282 1 86.38 167 ASN B N 1
ATOM 3123 C CA . ASN B 1 167 ? 12.586 13.25 -0.253 1 86.38 167 ASN B CA 1
ATOM 3124 C C . ASN B 1 167 ? 13.547 14.258 0.376 1 86.38 167 ASN B C 1
ATOM 3126 O O . ASN B 1 167 ? 13.125 15.336 0.803 1 86.38 167 ASN B O 1
ATOM 3130 N N . GLY B 1 168 ? 14.789 13.906 0.418 1 83.31 168 GLY B N 1
ATOM 3131 C CA . GLY B 1 168 ? 15.812 14.758 1.012 1 83.31 168 GLY B CA 1
ATOM 3132 C C . GLY B 1 168 ? 16.078 16.016 0.205 1 83.31 168 GLY B C 1
ATOM 3133 O O . GLY B 1 168 ? 15.68 16.109 -0.957 1 83.31 168 GLY B O 1
ATOM 3134 N N . ILE B 1 169 ? 16.594 17.016 0.999 1 83.56 169 ILE B N 1
ATOM 3135 C CA . ILE B 1 169 ? 16.969 18.25 0.323 1 83.56 169 ILE B CA 1
ATOM 3136 C C . ILE B 1 169 ? 18.469 18.25 0.027 1 83.56 169 ILE B C 1
ATOM 3138 O O . ILE B 1 169 ? 19.25 17.594 0.728 1 83.56 169 ILE B O 1
ATOM 3142 N N . ARG B 1 170 ? 18.844 18.875 -1.026 1 83.31 170 ARG B N 1
ATOM 3143 C CA . ARG B 1 170 ? 20.25 18.953 -1.414 1 83.31 170 ARG B CA 1
ATOM 3144 C C . ARG B 1 170 ? 20.969 20.078 -0.66 1 83.31 170 ARG B C 1
ATOM 3146 O O . ARG B 1 170 ? 20.312 20.969 -0.103 1 83.31 170 ARG B O 1
ATOM 3153 N N . ASP B 1 171 ? 22.234 20.062 -0.621 1 84.62 171 ASP B N 1
ATOM 3154 C CA . ASP B 1 171 ? 23.047 20.984 0.162 1 84.62 171 ASP B CA 1
ATOM 3155 C C . ASP B 1 171 ? 22.875 22.422 -0.344 1 84.62 171 ASP B C 1
ATOM 3157 O O . ASP B 1 171 ? 23.016 23.375 0.422 1 84.62 171 ASP B O 1
ATOM 3161 N N . PHE B 1 172 ? 22.516 22.609 -1.535 1 85.69 172 PHE B N 1
ATOM 3162 C CA . PHE B 1 172 ? 22.438 23.953 -2.09 1 85.69 172 PHE B CA 1
ATOM 3163 C C . PHE B 1 172 ? 21 24.453 -2.1 1 85.69 172 PHE B C 1
ATOM 3165 O O . PHE B 1 172 ? 20.719 25.578 -2.512 1 85.69 172 PHE B O 1
ATOM 3172 N N . ASP B 1 173 ? 20.141 23.672 -1.646 1 86 173 ASP B N 1
ATOM 3173 C CA . ASP B 1 173 ? 18.734 24.062 -1.61 1 86 173 ASP B CA 1
ATOM 3174 C C . ASP B 1 173 ? 18.422 24.891 -0.37 1 86 173 ASP B C 1
ATOM 3176 O O . ASP B 1 173 ? 19.062 24.719 0.671 1 86 173 ASP B O 1
ATOM 3180 N N . PRO B 1 174 ? 17.516 25.875 -0.588 1 89 174 PRO B N 1
ATOM 3181 C CA . PRO B 1 174 ? 17.078 26.578 0.617 1 89 174 PRO B CA 1
ATOM 3182 C C . PRO B 1 174 ? 16.312 25.672 1.58 1 89 174 PRO B C 1
ATOM 3184 O O . PRO B 1 174 ? 15.898 24.578 1.202 1 89 174 PRO B O 1
ATOM 3187 N N . ASP B 1 175 ? 16.141 26.188 2.783 1 90.31 175 ASP B N 1
ATOM 3188 C CA . ASP B 1 175 ? 15.406 25.438 3.791 1 90.31 175 ASP B CA 1
ATOM 3189 C C . ASP B 1 175 ? 13.93 25.297 3.406 1 90.31 175 ASP B C 1
ATOM 3191 O O . ASP B 1 175 ? 13.359 26.219 2.811 1 90.31 175 ASP B O 1
ATOM 3195 N N . ARG B 1 176 ? 13.469 24.172 3.703 1 91.62 176 ARG B N 1
ATOM 3196 C CA . ARG B 1 176 ? 12.047 23.891 3.498 1 91.62 176 ARG B CA 1
ATOM 3197 C C . ARG B 1 176 ? 11.281 23.969 4.816 1 91.62 176 ARG B C 1
ATOM 3199 O O . ARG B 1 176 ? 11.617 23.25 5.77 1 91.62 176 ARG B O 1
ATOM 3206 N N . TYR B 1 177 ? 10.266 24.828 4.848 1 94.5 177 TYR B N 1
ATOM 3207 C CA . TYR B 1 177 ? 9.438 24.953 6.043 1 94.5 177 TYR B CA 1
ATOM 3208 C C . TYR B 1 177 ? 8.023 24.438 5.785 1 94.5 177 TYR B C 1
ATOM 3210 O O . TYR B 1 177 ? 7.379 24.859 4.82 1 94.5 177 TYR B O 1
ATOM 3218 N N . VAL B 1 178 ? 7.605 23.547 6.688 1 96.12 178 VAL B N 1
ATOM 3219 C CA . VAL B 1 178 ? 6.277 22.953 6.586 1 96.12 178 VAL B CA 1
ATOM 3220 C C . VAL B 1 178 ? 5.582 23 7.945 1 96.12 178 VAL B C 1
ATOM 3222 O O . VAL B 1 178 ? 6.211 22.766 8.977 1 96.12 178 VAL B O 1
ATOM 3225 N N . ILE B 1 179 ? 4.367 23.406 7.961 1 97.81 179 ILE B N 1
ATOM 3226 C CA . ILE B 1 179 ? 3.535 23.125 9.125 1 97.81 179 ILE B CA 1
ATOM 3227 C C . ILE B 1 179 ? 2.744 21.844 8.906 1 97.81 179 ILE B C 1
ATOM 3229 O O . ILE B 1 179 ? 2.02 21.719 7.914 1 97.81 179 ILE B O 1
ATOM 3233 N N . ALA B 1 180 ? 2.918 20.906 9.758 1 97.44 180 ALA B N 1
ATOM 3234 C CA . ALA B 1 180 ? 2.141 19.672 9.75 1 97.44 180 ALA B CA 1
ATOM 3235 C C . ALA B 1 180 ? 1.241 19.578 10.977 1 97.44 180 ALA B C 1
ATOM 3237 O O . ALA B 1 180 ? 1.481 20.25 11.984 1 97.44 180 ALA B O 1
ATOM 3238 N N . TRP B 1 181 ? 0.19 18.797 10.828 1 98.12 181 TRP B N 1
ATOM 3239 C CA . TRP B 1 181 ? -0.685 18.688 11.992 1 98.12 181 TRP B CA 1
ATOM 3240 C C . TRP B 1 181 ? -1.455 17.359 11.977 1 98.12 181 TRP B C 1
ATOM 3242 O O . TRP B 1 181 ? -1.509 16.688 10.945 1 98.12 181 TRP B O 1
ATOM 3252 N N . ASP B 1 182 ? -1.977 17 13.125 1 97.5 182 ASP B N 1
ATOM 3253 C CA . ASP B 1 182 ? -2.912 15.898 13.312 1 97.5 182 ASP B CA 1
ATOM 3254 C C . ASP B 1 182 ? -4.281 16.406 13.75 1 97.5 182 ASP B C 1
ATOM 3256 O O . ASP B 1 182 ? -4.375 17.344 14.539 1 97.5 182 ASP B O 1
ATOM 3260 N N . MET B 1 183 ? -5.25 15.836 13.172 1 98 183 MET B N 1
ATOM 3261 C CA . MET B 1 183 ? -6.633 16.047 13.594 1 98 183 MET B CA 1
ATOM 3262 C C . MET B 1 183 ? -7.172 14.805 14.305 1 98 183 MET B C 1
ATOM 3264 O O . MET B 1 183 ? -7.023 13.688 13.812 1 98 183 MET B O 1
ATOM 3268 N N . ILE B 1 184 ? -7.801 15 15.469 1 96.31 184 ILE B N 1
ATOM 3269 C CA . ILE B 1 184 ? -8.273 13.891 16.297 1 96.31 184 ILE B CA 1
ATOM 3270 C C . ILE B 1 184 ? -9.742 14.102 16.641 1 96.31 184 ILE B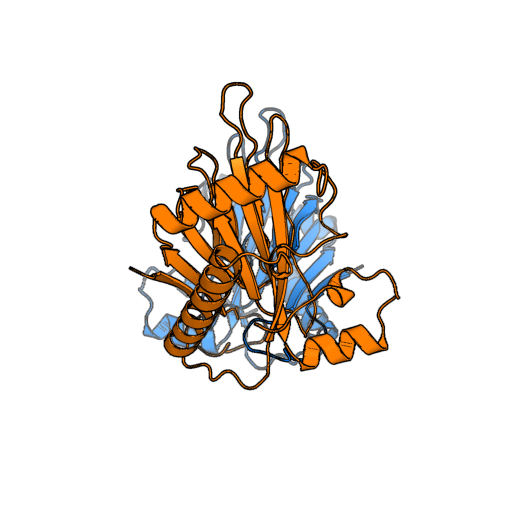 C 1
ATOM 3272 O O . ILE B 1 184 ? -10.133 15.18 17.094 1 96.31 184 ILE B O 1
ATOM 3276 N N . THR B 1 185 ? -10.484 13.062 16.438 1 96 185 THR B N 1
ATOM 3277 C CA . THR B 1 185 ? -11.898 13.141 16.781 1 96 185 THR B CA 1
ATOM 3278 C C . THR B 1 185 ? -12.094 13.109 18.281 1 96 185 THR B C 1
ATOM 3280 O O . THR B 1 185 ? -11.188 12.742 19.031 1 96 185 THR B O 1
ATOM 3283 N N . GLU B 1 186 ? -13.266 13.5 18.656 1 94.69 186 GLU B N 1
ATOM 3284 C CA . GLU B 1 186 ? -13.602 13.438 20.078 1 94.69 186 GLU B CA 1
ATOM 3285 C C . GLU B 1 186 ? -13.469 12.016 20.609 1 94.69 186 GLU B C 1
ATOM 3287 O O . GLU B 1 186 ? -12.938 11.805 21.703 1 94.69 186 GLU B O 1
ATOM 3292 N N . THR B 1 187 ? -13.969 11.055 19.875 1 92.69 187 THR B N 1
ATOM 3293 C CA . THR B 1 187 ? -13.844 9.656 20.25 1 92.69 187 THR B CA 1
ATOM 3294 C C . THR B 1 187 ? -12.375 9.266 20.391 1 92.69 187 THR B C 1
ATOM 3296 O O . THR B 1 187 ? -12 8.578 21.344 1 92.69 187 THR B O 1
ATOM 3299 N N . GLY B 1 188 ? -11.594 9.68 19.469 1 91 188 GLY B N 1
ATOM 3300 C CA . GLY B 1 188 ? -10.164 9.422 19.531 1 91 188 GLY B CA 1
ATOM 3301 C C . GLY B 1 188 ? -9.516 10.039 20.766 1 91 188 GLY B C 1
ATOM 3302 O O . GLY B 1 188 ? -8.672 9.406 21.406 1 91 188 GLY B O 1
ATOM 3303 N N . MET B 1 189 ? -9.914 11.234 21.109 1 91.75 189 MET B N 1
ATOM 3304 C CA . MET B 1 189 ? -9.359 11.922 22.266 1 91.75 189 MET B CA 1
ATOM 3305 C C . MET B 1 189 ? -9.75 11.203 23.562 1 91.75 189 MET B C 1
ATOM 3307 O O . MET B 1 189 ? -8.938 11.094 24.484 1 91.75 189 MET B O 1
ATOM 3311 N N . ASN B 1 190 ? -10.969 10.773 23.578 1 89.81 190 ASN B N 1
ATOM 3312 C CA . ASN B 1 190 ? -11.438 10.047 24.75 1 89.81 190 ASN B CA 1
ATOM 3313 C C . ASN B 1 190 ? -10.648 8.758 24.969 1 89.81 190 ASN B C 1
ATOM 3315 O O . ASN B 1 190 ? -10.32 8.406 26.109 1 89.81 190 ASN B O 1
ATOM 3319 N N . PHE B 1 191 ? -10.414 8.148 23.875 1 84.94 191 PHE B N 1
ATOM 3320 C CA . PHE B 1 191 ? -9.609 6.93 23.953 1 84.94 191 PHE B CA 1
ATOM 3321 C C . PHE B 1 191 ? -8.219 7.23 24.5 1 84.94 191 PHE B C 1
ATOM 3323 O O . PHE B 1 191 ? -7.719 6.504 25.359 1 84.94 191 PHE B O 1
ATOM 3330 N N . PHE B 1 192 ? -7.617 8.305 24 1 83.44 192 PHE B N 1
ATOM 3331 C CA . PHE B 1 192 ? -6.258 8.664 24.391 1 83.44 192 PHE B CA 1
ATOM 3332 C C . PHE B 1 192 ? -6.223 9.125 25.844 1 83.44 192 PHE B C 1
ATOM 3334 O O . PHE B 1 192 ? -5.258 8.852 26.562 1 83.44 192 PHE B O 1
ATOM 3341 N N . ARG B 1 193 ? -7.145 9.836 26.25 1 81.75 193 ARG B N 1
ATOM 3342 C CA . ARG B 1 193 ? -7.176 10.352 27.609 1 81.75 193 ARG B CA 1
ATOM 3343 C C . ARG B 1 193 ? -7.277 9.211 28.625 1 81.75 193 ARG B C 1
ATOM 3345 O O . ARG B 1 193 ? -6.789 9.328 29.75 1 81.75 193 ARG B O 1
ATOM 3352 N N . LEU B 1 194 ? -7.871 8.125 28.188 1 73.75 194 LEU B N 1
ATOM 3353 C CA . LEU B 1 194 ? -7.992 6.965 29.062 1 73.75 194 LEU B CA 1
ATOM 3354 C C . LEU B 1 194 ? -6.672 6.203 29.141 1 73.75 194 LEU B C 1
ATOM 3356 O O . LEU B 1 194 ? -6.355 5.605 30.172 1 73.75 194 LEU B O 1
ATOM 3360 N N . LYS B 1 195 ? -5.914 6.234 28.109 1 70.12 195 LYS B N 1
ATOM 3361 C CA . LYS B 1 195 ? -4.75 5.352 28.047 1 70.12 195 LYS B CA 1
ATOM 3362 C C . LYS B 1 195 ? -3.451 6.152 28.047 1 70.12 195 LYS B C 1
ATOM 3364 O O . LYS B 1 195 ? -2.375 5.594 28.281 1 70.12 195 LYS B O 1
ATOM 3369 N N . GLY B 1 196 ? -3.615 7.441 27.859 1 68.38 196 GLY B N 1
ATOM 3370 C CA . GLY B 1 196 ? -2.424 8.227 27.578 1 68.38 196 GLY B CA 1
ATOM 3371 C C . GLY B 1 196 ? -1.715 8.688 28.844 1 68.38 196 GLY B C 1
ATOM 3372 O O . GLY B 1 196 ? -2.256 8.57 29.953 1 68.38 196 GLY B O 1
ATOM 3373 N N . SER B 1 197 ? -0.415 8.969 28.547 1 72.31 197 SER B N 1
ATOM 3374 C CA . SER B 1 197 ? 0.43 9.461 29.625 1 72.31 197 SER B CA 1
ATOM 3375 C C . SER B 1 197 ? 0.357 10.984 29.719 1 72.31 197 SER B C 1
ATOM 3377 O O . SER B 1 197 ? -0.151 11.648 28.828 1 72.31 197 SER B O 1
ATOM 3379 N N . GLU B 1 198 ? 0.793 11.492 30.875 1 71.56 198 GLU B N 1
ATOM 3380 C CA . GLU B 1 198 ? 0.795 12.93 31.125 1 71.56 198 GLU B CA 1
ATOM 3381 C C . GLU B 1 198 ? 1.664 13.672 30.109 1 71.56 198 GLU B C 1
ATOM 3383 O O . GLU B 1 198 ? 1.411 14.836 29.812 1 71.56 198 GLU B O 1
ATOM 3388 N N . ASN B 1 199 ? 2.57 13 29.5 1 73.19 199 ASN B N 1
ATOM 3389 C CA . ASN B 1 199 ? 3.51 13.656 28.609 1 73.19 199 ASN B CA 1
ATOM 3390 C C . ASN B 1 199 ? 3.137 13.43 27.141 1 73.19 199 ASN B C 1
ATOM 3392 O O . ASN B 1 199 ? 3.91 13.758 26.234 1 73.19 199 ASN B O 1
ATOM 3396 N N . ASP B 1 200 ? 1.985 13.023 26.953 1 81.19 200 ASP B N 1
ATOM 3397 C CA . ASP B 1 200 ? 1.548 12.773 25.578 1 81.19 200 ASP B CA 1
ATOM 3398 C C . ASP B 1 200 ? 1.304 14.086 24.828 1 81.19 200 ASP B C 1
ATOM 3400 O O . ASP B 1 200 ? 0.596 14.961 25.328 1 81.19 200 ASP B O 1
ATOM 3404 N N . PRO B 1 201 ? 1.904 14.172 23.688 1 82.75 201 PRO B N 1
ATOM 3405 C CA . PRO B 1 201 ? 1.713 15.391 22.906 1 82.75 201 PRO B CA 1
ATOM 3406 C C . PRO B 1 201 ? 0.24 15.695 22.625 1 82.75 201 PRO B C 1
ATOM 3408 O O . PRO B 1 201 ? -0.116 16.844 22.344 1 82.75 201 PRO B O 1
ATOM 3411 N N . LEU B 1 202 ? -0.579 14.781 22.812 1 85.88 202 LEU B N 1
ATOM 3412 C CA . LEU B 1 202 ? -2 14.977 22.547 1 85.88 202 LEU B CA 1
ATOM 3413 C C . LEU B 1 202 ? -2.658 15.781 23.656 1 85.88 202 LEU B C 1
ATOM 3415 O O . LEU B 1 202 ? -3.785 16.266 23.5 1 85.88 202 LEU B O 1
ATOM 3419 N N . ASN B 1 203 ? -1.939 15.984 24.688 1 85.56 203 ASN B N 1
ATOM 3420 C CA . ASN B 1 203 ? -2.428 16.859 25.75 1 85.56 203 ASN B CA 1
ATOM 3421 C C . ASN B 1 203 ? -2.402 18.328 25.328 1 85.56 203 ASN B C 1
ATOM 3423 O O . ASN B 1 203 ? -3.037 19.172 25.953 1 85.56 203 ASN B O 1
ATOM 3427 N N . LEU B 1 204 ? -1.697 18.594 24.266 1 90.75 204 LEU B N 1
ATOM 3428 C CA . LEU B 1 204 ? -1.515 19.969 23.828 1 90.75 204 LEU B CA 1
ATOM 3429 C C . LEU B 1 204 ? -2.508 20.328 22.734 1 90.75 204 LEU B C 1
ATOM 3431 O O . LEU B 1 204 ? -2.443 21.422 22.156 1 90.75 204 LEU B O 1
ATOM 3435 N N . VAL B 1 205 ? -3.457 19.469 22.5 1 94.31 205 VAL B N 1
ATOM 3436 C CA . VAL B 1 205 ? -4.391 19.719 21.406 1 94.31 205 VAL B CA 1
ATOM 3437 C C . VAL B 1 205 ? -5.305 20.891 21.766 1 94.31 205 VAL B C 1
ATOM 3439 O O . VAL B 1 205 ? -5.512 21.188 22.938 1 94.31 205 VAL B O 1
ATOM 3442 N N . VAL B 1 206 ? -5.781 21.578 20.703 1 96.31 206 VAL B N 1
ATOM 3443 C CA . VAL B 1 206 ? -6.836 22.578 20.828 1 96.31 206 VAL B CA 1
ATOM 3444 C C . VAL B 1 206 ? -8 22.234 19.922 1 96.31 206 VAL B C 1
ATOM 3446 O O . VAL B 1 206 ? -7.875 21.359 19.047 1 96.31 206 VAL B O 1
ATOM 3449 N N . ASP B 1 207 ? -9.117 22.875 20.141 1 95.81 207 ASP B N 1
ATOM 3450 C CA . ASP B 1 207 ? -10.281 22.641 19.297 1 95.81 207 ASP B CA 1
ATOM 3451 C C . ASP B 1 207 ? -10.078 23.219 17.906 1 95.81 207 ASP B C 1
ATOM 3453 O O . ASP B 1 207 ? -9.531 24.328 17.75 1 95.81 207 ASP B O 1
ATOM 3457 N N . LEU B 1 208 ? -10.484 22.469 16.953 1 96.5 208 LEU B N 1
ATOM 3458 C CA . LEU B 1 208 ? -10.492 23.016 15.602 1 96.5 208 LEU B CA 1
ATOM 3459 C C . LEU B 1 208 ? -11.719 23.891 15.383 1 96.5 208 LEU B C 1
ATOM 3461 O O . LEU B 1 208 ? -12.852 23.469 15.633 1 96.5 208 LEU B O 1
#

Nearest PDB structures (foldseek):
  4iw3-assembly2_J  TM=7.700E-01  e=7.122E-06  Pseudomonas putida KT2440
  6n1f-assembly1_A  TM=6.518E-01  e=6.957E-05  Burkholderia pseudomallei 1710b
  6n1f-assembly6_D-2  TM=6.067E-01  e=4.219E-05  Burkholderia pseudomallei 1710b
  6n1f-assembly5_B  TM=6.226E-01  e=1.085E-04  Burkholderia pseudomallei 1710b
  1j3q-assembly1_B  TM=4.835E-01  e=2.728E-03  Thermococcus litoralis

Radius of gyration: 25.63 Å; Cα contacts (8 Å, |Δi|>4): 875; chains: 2; bounding box: 48×74×59 Å

Foldseek 3Di:
DKDKDWDFDDDDDPDDPDDGDIWIKIKDFADLVLLQVLVVVVVVCVVVVVDDQPDFQQAFPLPDPDPSSVVVVVVVVVSVVVNCVVVVHDDDFWKWKGKGKHWADPFDWWDKDFQDDDPQFAKKKKAWSAFDQKWKWWQDPPPGTDTDGRDHRMMMMTTRGTIIIIDGDDNPTDITMMMMMGMGGPVRLVVCVVPHDPSGSSVNIDTD/DKDKDWDFDDDDDPDDPDDGDIWIKIKDFADLVLLQVLVVVVVVCVVVVVDDQPDFQQAFPLPDPDPSSVVVVVVVVVSVVVNCVVVVHDDDFWKWKGKGKNWADPFDWWDKDFQDDDPQFAKKKKAWSAFDQKWKWWQDPPPGTDTDGRDHRMMMMTTRGTIIIIDGDDNPDDITMMMMMGMGGPVRLVVCVVVHDPSGSSVNIDTD

Solvent-accessible surface area (backbone atoms only — not comparable to full-atom values): 22286 Å² total; per-residue (Å²): 124,70,42,83,47,73,52,63,53,86,68,73,51,71,46,88,47,15,59,68,51,74,49,58,35,36,37,37,73,48,56,66,67,60,30,51,54,51,42,54,51,51,53,51,39,44,74,70,57,77,43,56,91,78,48,51,61,86,60,30,59,78,70,51,94,44,71,68,45,54,51,50,51,50,50,52,51,52,50,50,52,51,49,30,53,75,68,73,45,77,88,84,63,60,43,31,36,38,24,31,65,46,66,44,38,68,78,42,62,42,66,80,45,59,80,32,86,46,38,55,20,29,39,23,36,38,33,26,49,33,65,48,90,37,35,43,31,36,43,42,66,75,74,40,76,47,72,44,74,38,37,53,20,40,27,40,40,33,35,14,38,52,26,29,29,38,56,59,52,53,85,85,52,78,68,39,38,30,42,34,35,42,36,38,38,49,68,36,47,54,54,40,68,72,70,53,59,94,80,38,54,73,73,58,45,42,81,100,123,70,44,82,48,73,54,65,57,91,59,74,53,72,45,89,46,15,54,67,51,74,49,58,36,36,35,38,72,47,55,67,68,58,30,50,52,52,43,53,52,51,53,50,40,43,74,71,57,77,42,56,90,78,48,50,62,86,58,29,59,78,70,49,94,43,72,68,46,53,52,50,50,50,50,50,50,51,50,52,51,51,48,30,52,76,68,73,44,76,88,84,64,58,42,31,36,38,23,32,66,47,66,44,38,67,78,42,62,42,68,79,44,58,82,32,87,45,39,54,21,30,38,22,37,38,35,26,51,34,67,49,92,38,35,43,30,36,44,41,67,74,74,40,76,45,71,43,73,38,38,54,20,40,29,39,40,33,34,16,37,52,26,29,28,36,56,57,52,54,85,85,52,75,71,40,38,31,43,36,36,42,39,38,37,47,69,37,48,54,54,41,67,73,72,51,60,94,80,38,53,74,73,56,45,41,81,100

pLDDT: mean 92.11, std 7.27, range [65.25, 98.75]